Protein AF-0000000078652105 (afdb_homodimer)

Sequence (620 aa):
MIHLVCPNPALDRTILLHDLKEDLVNRPDAVHENAGGKSFNVAYVLNCEKDKEQGNFCIHTMLGGKMGEYIEQLNKENSIPLVVTRVVKNTRTCTITIDTETGKTYLVYEKGFDLDEKLLDTFTANLLKSIKPGDNVVFSGSLMKGMPDDYIAQISRLLPQNVNLVVDTSGTALQAAFLARPKVVKINDEELTDLTGKPTDTVEQVANILKEYAEIPYFIVTMGSKGVVARLQDDLFQLTFPKIQVKNPIASGDFFLGSLCHSLENKGFIDREAVIRACAYATANCLQWIPKVDKEDVKHIIQEIQLRSLMIHLVCPNPALDRTILLHDLKEDLVNRPDAVHENAGGKSFNVAYVLNCEKDKEQGNFCIHTMLGGKMGEYIEQLNKENSIPLVVTRVVKNTRTCTITIDTETGKTYLVYEKGFDLDEKLLDTFTANLLKSIKPGDNVVFSGSLMKGMPDDYIAQISRLLPQNVNLVVDTSGTALQAAFLARPKVVKINDEELTDLTGKPTDTVEQVANILKEYAEIPYFIVTMGSKGVVARLQDDLFQLTFPKIQVKNPIASGDFFLGSLCHSLENKGFIDREAVIRACAYATANCLQWIPKVDKEDVKHIIQEIQLRSL

InterPro domains:
  IPR011611 Carbohydrate kinase PfkB [PF00294] (21-286)
  IPR017583 Tagatose/fructose phosphokinase [PIRSF000535] (2-308)
  IPR017583 Tagatose/fructose phosphokinase [PTHR46566] (1-309)
  IPR029056 Ribokinase-like [G3DSA:3.40.1190.20] (1-310)
  IPR029056 Ribokinase-like [SSF53613] (1-288)

Organism: NCBI:txid862967

Foldseek 3Di:
DEEEEEAAKAWEKEFEFADDDPPDDTDTPDIDIAIDDLSRLLQLLLLVVVPPDQGPYAYQYEAEDPQSVVNVVRCVVVNHHYDYDYDHDHRHHWYWYAHQVVLDIDIDGDAGDDDDPVSVVVSLVSRQVVADAQYEYEYAEDDHPPADLLNLLVSLVSHDPNYAYAYHYADSNCLNNVVSQGQEYEYEQVRVCRNPVFHRPDLVRVQVSVVVSLSHQWYKYAYPQQFIWIDHNPFTKTKHFDDDDFSDQPSLSSQLVSLLVSCCSPVVGDDPLSNLLSNLRSVQCRVDNDRDGDPVSSVVRSVGMDMGTD/DEEEEEAAKAWEKEFEFADDDPPDDTDTPDIDIAIDDLSRLLQLLLLVVVPPDQGPYAYQYEAEDPQSVVNVVRCVVVNHHYDYDYDHDHRHHWYWYAHQVVLDIDIDGDAGDDDDPVSVVVSLVSRQVVADAQYEYEEAEDDHPPADLLNLLVSLVSHDPNYAYAYHYADSNCLNNVVSQGQEYEYEQVRVCRNPVFHRPDLVRVQVVVVVSLSHQWYKYAYPQQFIWIDHNPFTKTKHFDDDDFSDQPSLSSQLVSLLVSCCSPVVGDDPLSNLLSNLRSVQCRVDNDRDGDVVSSVVRSVGMDMGTD

Secondary structure (DSSP, 8-state):
-EEEEESS-EEEEEEEESS--TTSEE--SEEEEEEESHHHHHHHHHHHHHTTSPPSEEEEEEEEHHHHHHHHHHHHHTT--EEEEEESSPPPEEEEEEETTT--EEEEE-------HHHHHHHHHHHHHH--TT-EEEEESPPPTTS-TTHHHHHHHHSPTTPEEEEE--HHHHHHHHHT--SEEEEEHHHHHHHHSS--SSHHHHHHHHHHTTTSSEEEEE-GGG-EEEEETTEEEEEE------S--TTHHHHHHHHHHHHHHHHSS--HHHHHHHHHHHHHHTTSSSS---HHHHHHHHHH-EEEE-/-EEEEESS-EEEEEEEESS--TTSEE--SEEEEEEESHHHHHHHHHHHHHTTSPPSEEEEEEEEHHHHHHHHHHHHHTT--EEEEEESSPPPEEEEEEETTT--EEEEE-------HHHHHHHHHHHHHH--TT-EEEEESPPPTTS-TTHHHHHHHHSPTTPEEEEE--HHHHHHHHHT--SEEEEEHHHHHHHHSS--SSHHHHHHHHHHTTTSSEEEEE-GGG-EEEEETTEEEEEE------S--TTHHHHHHHHHHHHHHHHSS--HHHHHHHHHHHHHHTTSSSS---HHHHHHHHHH-EEEE-

Solvent-accessible surface area (backbone atoms only — not comparable to full-atom values): 31832 Å² total; per-residue (Å²): 82,38,40,27,44,35,68,72,40,28,42,29,35,39,35,36,27,75,66,87,46,73,77,37,85,34,63,54,79,43,77,46,78,44,60,27,48,50,40,47,41,17,48,51,35,34,47,64,68,44,62,88,52,83,62,63,50,37,35,37,32,43,38,8,44,57,50,22,52,41,38,52,50,53,29,56,78,67,72,47,50,71,47,75,40,80,46,77,56,55,40,22,49,28,41,38,37,34,23,73,76,78,62,47,32,40,33,37,46,48,73,63,72,88,54,48,70,68,59,49,50,52,44,51,51,56,52,57,71,70,62,52,67,60,19,34,40,34,44,43,50,75,79,51,74,70,57,60,60,43,45,61,31,54,50,62,71,70,49,60,68,69,47,40,36,33,43,31,49,49,67,64,40,34,56,37,28,54,74,62,50,32,45,31,40,48,41,37,37,68,49,47,22,70,71,70,75,45,77,45,91,43,70,67,45,42,51,54,54,54,65,72,45,63,77,33,40,30,39,34,33,40,46,73,91,75,19,34,42,36,32,45,66,87,46,38,34,36,39,38,64,73,92,72,78,71,58,23,66,66,61,21,70,27,24,22,49,12,37,40,50,45,32,32,71,74,70,69,48,72,52,71,65,34,53,46,48,9,50,15,41,20,54,28,16,15,65,22,86,52,86,47,70,51,70,66,49,26,58,54,41,50,73,57,48,44,78,44,81,101,80,39,40,27,44,34,69,70,39,27,42,29,35,40,34,35,27,75,66,86,46,72,76,36,83,33,62,53,80,44,77,47,77,44,61,27,48,50,38,46,42,18,49,49,35,33,46,65,68,45,62,89,51,82,61,64,50,36,35,39,31,43,37,8,43,58,50,22,53,41,38,51,50,52,29,56,76,67,71,49,50,71,47,76,38,80,46,76,56,56,41,21,50,28,40,35,36,34,22,74,76,79,62,48,33,40,35,37,45,50,72,65,72,86,53,47,70,68,59,50,49,52,44,50,50,55,53,58,72,68,61,52,68,63,19,35,40,35,45,41,52,76,78,51,74,72,58,60,57,44,43,61,30,54,50,60,73,69,51,59,68,68,46,38,35,34,42,31,49,50,67,65,38,35,56,38,28,54,75,61,50,32,45,31,39,47,41,37,38,69,49,47,22,69,71,70,74,45,76,45,88,44,70,66,44,42,53,54,53,54,64,72,46,63,78,32,41,29,40,36,34,39,47,73,92,74,19,35,42,38,31,43,65,89,47,37,33,37,38,39,62,72,90,73,81,73,59,24,66,66,59,20,71,28,23,23,49,13,37,38,50,42,33,34,70,73,69,68,48,72,52,70,66,35,53,46,49,9,51,15,42,19,54,28,15,16,66,24,87,54,85,46,70,50,70,66,49,26,58,54,41,49,74,56,47,43,78,43,80,100

pLDDT: mean 94.8, std 4.83, range [62.69, 98.75]

Structure (mmCIF, N/CA/C/O backbone):
data_AF-0000000078652105-model_v1
#
loop_
_entity.id
_entity.type
_entity.pdbx_description
1 polymer 'Tagatose-6-phosphate kinase'
#
loop_
_atom_site.group_PDB
_atom_site.id
_atom_site.type_symbol
_atom_site.label_atom_id
_atom_site.label_alt_id
_atom_site.label_comp_id
_atom_site.label_asym_id
_atom_site.label_entity_id
_atom_site.label_seq_id
_atom_site.pdbx_PDB_ins_code
_atom_site.Cartn_x
_atom_site.Cartn_y
_atom_site.Cartn_z
_atom_site.occupancy
_atom_site.B_iso_or_equiv
_atom_site.auth_seq_id
_atom_site.auth_comp_id
_atom_site.auth_asym_id
_atom_site.auth_atom_id
_atom_site.pdbx_PDB_model_num
ATOM 1 N N . MET A 1 1 ? -7.898 -33.844 -3.689 1 94.69 1 MET A N 1
ATOM 2 C CA . MET A 1 1 ? -7.875 -32.438 -3.295 1 94.69 1 MET A CA 1
ATOM 3 C C . MET A 1 1 ? -6.582 -31.766 -3.752 1 94.69 1 MET A C 1
ATOM 5 O O . MET A 1 1 ? -5.555 -32.438 -3.908 1 94.69 1 MET A O 1
ATOM 9 N N . ILE A 1 2 ? -6.613 -30.484 -4.051 1 97.62 2 ILE A N 1
ATOM 10 C CA . ILE A 1 2 ? -5.43 -29.75 -4.461 1 97.62 2 ILE A CA 1
ATOM 11 C C . ILE A 1 2 ? -4.91 -28.906 -3.287 1 97.62 2 ILE A C 1
ATOM 13 O O . ILE A 1 2 ? -5.652 -28.125 -2.703 1 97.62 2 ILE A O 1
ATOM 17 N N . HIS A 1 3 ? -3.654 -29.109 -2.953 1 98.38 3 HIS A N 1
ATOM 18 C CA . HIS A 1 3 ? -2.967 -28.281 -1.962 1 98.38 3 HIS A CA 1
ATOM 19 C C . HIS A 1 3 ? -2.004 -27.312 -2.627 1 98.38 3 HIS A C 1
ATOM 21 O O . HIS A 1 3 ? -0.998 -27.719 -3.209 1 98.38 3 HIS A O 1
ATOM 27 N N . LEU A 1 4 ? -2.348 -26.078 -2.531 1 98.44 4 LEU A N 1
ATOM 28 C CA . LEU A 1 4 ? -1.494 -25.016 -3.059 1 98.44 4 LEU A CA 1
ATOM 29 C C . LEU A 1 4 ? -0.563 -24.484 -1.978 1 98.44 4 LEU A C 1
ATOM 31 O O . LEU A 1 4 ? -1.021 -24.047 -0.92 1 98.44 4 LEU A O 1
ATOM 35 N N . VAL A 1 5 ? 0.746 -24.453 -2.258 1 98.06 5 VAL A N 1
ATOM 36 C CA . VAL A 1 5 ? 1.707 -24.062 -1.23 1 98.06 5 VAL A CA 1
ATOM 37 C C . VAL A 1 5 ? 2.213 -22.656 -1.502 1 98.06 5 VAL A C 1
ATOM 39 O O . VAL A 1 5 ? 2.896 -22.406 -2.5 1 98.06 5 VAL A O 1
ATOM 42 N N . CYS A 1 6 ? 1.912 -21.719 -0.621 1 95.31 6 CYS A N 1
ATOM 43 C CA . CYS A 1 6 ? 2.328 -20.312 -0.731 1 95.31 6 CYS A CA 1
ATOM 44 C C . CYS A 1 6 ? 2.785 -19.781 0.618 1 95.31 6 CYS A C 1
ATOM 46 O O . CYS A 1 6 ? 2.041 -19.047 1.285 1 95.31 6 CYS A O 1
ATOM 48 N N . PRO A 1 7 ? 4.031 -19.984 0.905 1 92.81 7 PRO A N 1
ATOM 49 C CA . PRO A 1 7 ? 4.492 -19.641 2.254 1 92.81 7 PRO A CA 1
ATOM 50 C C . PRO A 1 7 ? 4.773 -18.156 2.42 1 92.81 7 PRO A C 1
ATOM 52 O O . PRO A 1 7 ? 4.938 -17.672 3.545 1 92.81 7 PRO A O 1
ATOM 55 N N . ASN A 1 8 ? 4.934 -17.422 1.307 1 93.06 8 ASN A N 1
ATOM 56 C CA . ASN A 1 8 ? 5.27 -16 1.411 1 93.06 8 ASN A CA 1
ATOM 57 C C . ASN A 1 8 ? 4.281 -15.133 0.641 1 93.06 8 ASN A C 1
ATOM 59 O O . ASN A 1 8 ? 4.652 -14.469 -0.331 1 93.06 8 ASN A O 1
ATOM 63 N N . PRO A 1 9 ? 3.055 -15.023 1.156 1 95.88 9 PRO A N 1
ATOM 64 C CA . PRO A 1 9 ? 2.008 -14.25 0.489 1 95.88 9 PRO A CA 1
ATOM 65 C C . PRO A 1 9 ? 2.215 -12.742 0.626 1 95.88 9 PRO A C 1
ATOM 67 O O . PRO A 1 9 ? 3.145 -12.297 1.307 1 95.88 9 PRO A O 1
ATOM 70 N N . ALA A 1 10 ? 1.445 -12.031 -0.084 1 96.88 10 ALA A N 1
ATOM 71 C CA . ALA A 1 10 ? 1.435 -10.57 -0.013 1 96.88 10 ALA A CA 1
ATOM 72 C C . ALA A 1 10 ? 0.039 -10.016 -0.288 1 96.88 10 ALA A C 1
ATOM 74 O O . ALA A 1 10 ? -0.824 -10.727 -0.811 1 96.88 10 ALA A O 1
ATOM 75 N N . LEU A 1 11 ? -0.212 -8.836 0.196 1 97.56 11 LEU A N 1
ATOM 76 C CA . LEU A 1 11 ? -1.297 -8.055 -0.389 1 97.56 11 LEU A CA 1
ATOM 77 C C . LEU A 1 11 ? -0.855 -7.402 -1.694 1 97.56 11 LEU A C 1
ATOM 79 O O . LEU A 1 11 ? 0.042 -6.555 -1.696 1 97.56 11 LEU A O 1
ATOM 83 N N . ASP A 1 12 ? -1.409 -7.832 -2.762 1 96.31 12 ASP A N 1
ATOM 84 C CA . ASP A 1 12 ? -1.133 -7.184 -4.039 1 96.31 12 ASP A CA 1
ATOM 85 C C . ASP A 1 12 ? -2.039 -5.973 -4.25 1 96.31 12 ASP A C 1
ATOM 87 O O . ASP A 1 12 ? -3.266 -6.102 -4.242 1 96.31 12 ASP A O 1
ATOM 91 N N . ARG A 1 13 ? -1.464 -4.875 -4.43 1 96.94 13 ARG A N 1
ATOM 92 C CA . ARG A 1 13 ? -2.184 -3.648 -4.75 1 96.94 13 ARG A CA 1
ATOM 93 C C . ARG A 1 13 ? -1.842 -3.168 -6.156 1 96.94 13 ARG A C 1
ATOM 95 O O . ARG A 1 13 ? -0.717 -2.734 -6.414 1 96.94 13 ARG A O 1
ATOM 102 N N . THR A 1 14 ? -2.779 -3.281 -7.059 1 96.19 14 THR A N 1
ATOM 103 C CA . THR A 1 14 ? -2.6 -2.785 -8.422 1 96.19 14 THR A CA 1
ATOM 104 C C . THR A 1 14 ? -3.172 -1.379 -8.562 1 96.19 14 THR A C 1
ATOM 106 O O . THR A 1 14 ? -4.367 -1.166 -8.352 1 96.19 14 THR A O 1
ATOM 109 N N . ILE A 1 15 ? -2.344 -0.49 -8.883 1 97.06 15 ILE A N 1
ATOM 110 C CA . ILE A 1 15 ? -2.705 0.917 -9.023 1 97.06 15 ILE A CA 1
ATOM 111 C C . ILE A 1 15 ? -2.674 1.314 -10.5 1 97.06 15 ILE A C 1
ATOM 113 O O . ILE A 1 15 ? -1.623 1.261 -11.141 1 97.06 15 ILE A O 1
ATOM 117 N N . LEU A 1 16 ? -3.822 1.675 -11.031 1 96.56 16 LEU A N 1
ATOM 118 C CA . LEU A 1 16 ? -3.918 2.152 -12.406 1 96.56 16 LEU A CA 1
ATOM 119 C C . LEU A 1 16 ? -3.93 3.676 -12.453 1 96.56 16 LEU A C 1
ATOM 121 O O . LEU A 1 16 ? -4.746 4.316 -11.789 1 96.56 16 LEU A O 1
ATOM 125 N N . LEU A 1 17 ? -2.994 4.238 -13.109 1 95.19 17 LEU A N 1
ATOM 126 C CA . LEU A 1 17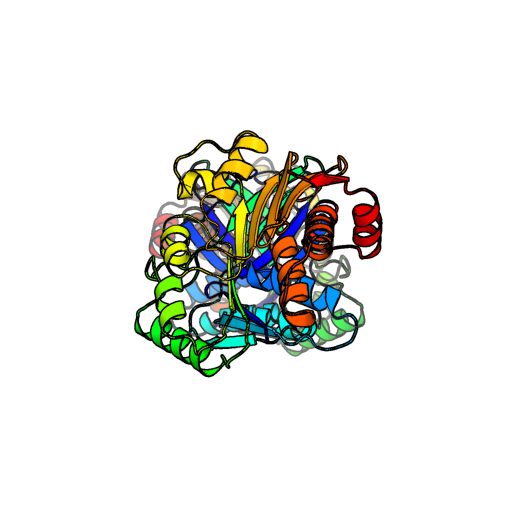 ? -2.965 5.691 -13.234 1 95.19 17 LEU A CA 1
ATOM 127 C C . LEU A 1 17 ? -2.572 6.109 -14.648 1 95.19 17 LEU A C 1
ATOM 129 O O . LEU A 1 17 ? -2.092 5.285 -15.43 1 95.19 17 LEU A O 1
ATOM 133 N N . HIS A 1 18 ? -2.957 7.422 -14.898 1 91.06 18 HIS A N 1
ATOM 134 C CA . HIS A 1 18 ? -2.604 8 -16.188 1 91.06 18 HIS A CA 1
ATOM 135 C C . HIS A 1 18 ? -1.383 8.914 -16.062 1 91.06 18 HIS A C 1
ATOM 137 O O . HIS A 1 18 ? -1.436 9.945 -15.398 1 91.06 18 HIS A O 1
ATOM 143 N N . ASP A 1 19 ? -0.177 8.578 -16.547 1 87.81 19 ASP A N 1
ATOM 144 C CA . ASP A 1 19 ? 1.024 9.406 -16.625 1 87.81 19 ASP A CA 1
ATOM 145 C C . ASP A 1 19 ? 1.631 9.617 -15.234 1 87.81 19 ASP A C 1
ATOM 147 O O . ASP A 1 19 ? 1.583 10.719 -14.695 1 87.81 19 ASP A O 1
ATOM 151 N N . LEU A 1 20 ? 2.277 8.734 -14.695 1 91.81 20 LEU A N 1
ATOM 152 C CA . LEU A 1 20 ? 2.945 8.844 -13.406 1 91.81 20 LEU A CA 1
ATOM 153 C C . LEU A 1 20 ? 3.957 9.984 -13.414 1 91.81 20 LEU A C 1
ATOM 155 O O . LEU A 1 20 ? 4.895 9.984 -14.211 1 91.81 20 LEU A O 1
ATOM 159 N N . LYS A 1 21 ? 3.734 10.969 -12.578 1 93.25 21 LYS A N 1
ATOM 160 C CA . LYS A 1 21 ? 4.59 12.148 -12.508 1 93.25 21 LYS A CA 1
ATOM 161 C C . LYS A 1 21 ? 5.484 12.109 -11.273 1 93.25 21 LYS A C 1
ATOM 163 O O . LYS A 1 21 ? 5.047 11.68 -10.195 1 93.25 21 LYS A O 1
ATOM 168 N N . GLU A 1 22 ? 6.734 12.586 -11.469 1 91.38 22 GLU A N 1
ATOM 169 C CA . GLU A 1 22 ? 7.668 12.703 -10.352 1 91.38 22 GLU A CA 1
ATOM 170 C C . GLU A 1 22 ? 7.422 13.984 -9.562 1 91.38 22 GLU A C 1
ATOM 172 O O . GLU A 1 22 ? 7.051 15.008 -10.133 1 91.38 22 GLU A O 1
ATOM 177 N N . ASP A 1 23 ? 7.57 13.961 -8.25 1 90.81 23 ASP A N 1
ATOM 178 C CA . ASP A 1 23 ? 7.594 15.086 -7.312 1 90.81 23 ASP A CA 1
ATOM 179 C C . ASP A 1 23 ? 6.242 15.789 -7.27 1 90.81 23 ASP A C 1
ATOM 181 O O . ASP A 1 23 ? 6.152 16.953 -6.852 1 90.81 23 ASP A O 1
ATOM 185 N N . LEU A 1 24 ? 5.215 15.102 -7.883 1 92.19 24 LEU A N 1
ATOM 186 C CA . LEU A 1 24 ? 3.844 15.602 -7.844 1 92.19 24 LEU A CA 1
ATOM 187 C C . LEU A 1 24 ? 2.893 14.523 -7.328 1 92.19 24 LEU A C 1
ATOM 189 O O . LEU A 1 24 ? 3.195 13.336 -7.402 1 92.19 24 LEU A O 1
ATOM 193 N N . VAL A 1 25 ? 1.796 14.953 -6.867 1 93 25 VAL A N 1
ATOM 194 C CA . VAL A 1 25 ? 0.782 14.008 -6.398 1 93 25 VAL A CA 1
ATOM 195 C C . VAL A 1 25 ? 0.068 13.383 -7.594 1 93 25 VAL A C 1
ATOM 197 O O . VAL A 1 25 ? -0.417 14.094 -8.477 1 93 25 VAL A O 1
ATOM 200 N N . ASN A 1 26 ? 0.114 12.094 -7.66 1 96.19 26 ASN A N 1
ATOM 201 C CA . ASN A 1 26 ? -0.646 11.32 -8.633 1 96.19 26 ASN A CA 1
ATOM 202 C C . ASN A 1 26 ? -1.892 10.703 -8.008 1 96.19 26 ASN A C 1
ATOM 204 O O . ASN A 1 26 ? -1.823 10.117 -6.926 1 96.19 26 ASN A O 1
ATOM 208 N N . ARG A 1 27 ? -2.943 10.844 -8.648 1 95.75 27 ARG A N 1
ATOM 209 C CA . ARG A 1 27 ? -4.184 10.227 -8.188 1 95.75 27 ARG A CA 1
ATOM 210 C C . ARG A 1 27 ? -4.602 9.086 -9.109 1 95.75 27 ARG A C 1
ATOM 212 O O . ARG A 1 27 ? -4.848 9.305 -10.297 1 95.75 27 ARG A O 1
ATOM 219 N N . PRO A 1 28 ? -4.703 7.91 -8.547 1 96.94 28 PRO A N 1
ATOM 220 C CA . PRO A 1 28 ? -5.02 6.762 -9.398 1 96.94 28 PRO A CA 1
ATOM 221 C C . PRO A 1 28 ? -6.445 6.805 -9.945 1 96.94 28 PRO A C 1
ATOM 223 O O . PRO A 1 28 ? -7.344 7.344 -9.297 1 96.94 28 PRO A O 1
ATOM 226 N N . ASP A 1 29 ? -6.617 6.211 -11.086 1 95.44 29 ASP A N 1
ATOM 227 C CA . ASP A 1 29 ? -7.941 6.012 -11.664 1 95.44 29 ASP A CA 1
ATOM 228 C C . ASP A 1 29 ? -8.68 4.863 -10.984 1 95.44 29 ASP A C 1
ATOM 230 O O . ASP A 1 29 ? -9.898 4.91 -10.82 1 95.44 29 ASP A O 1
ATOM 234 N N . ALA A 1 30 ? -7.875 3.891 -10.625 1 95.44 30 ALA A N 1
ATOM 235 C CA . ALA A 1 30 ? -8.43 2.719 -9.953 1 95.44 30 ALA A CA 1
ATOM 236 C C . ALA A 1 30 ? -7.367 2.014 -9.117 1 95.44 30 ALA A C 1
ATOM 238 O O . ALA A 1 30 ? -6.176 2.074 -9.43 1 95.44 30 ALA A O 1
ATOM 239 N N . VAL A 1 31 ? -7.871 1.419 -8.055 1 96.56 31 VAL A N 1
ATOM 240 C CA . VAL A 1 31 ? -7.023 0.591 -7.199 1 96.56 31 VAL A CA 1
ATOM 241 C C . VAL A 1 31 ? -7.691 -0.761 -6.965 1 96.56 31 VAL A C 1
ATOM 243 O O . VAL A 1 31 ? -8.875 -0.825 -6.629 1 96.56 31 VAL A O 1
ATOM 246 N N . HIS A 1 32 ? -6.902 -1.814 -7.23 1 95.19 32 HIS A N 1
ATOM 247 C CA . HIS A 1 32 ? -7.379 -3.168 -6.973 1 95.19 32 HIS A CA 1
ATOM 248 C C . HIS A 1 32 ? -6.5 -3.875 -5.945 1 95.19 32 HIS A C 1
ATOM 250 O O . HIS A 1 32 ? -5.27 -3.842 -6.043 1 95.19 32 HIS A O 1
ATOM 256 N N . GLU A 1 33 ? -7.18 -4.441 -4.961 1 95.62 33 GLU A N 1
ATOM 257 C CA . GLU A 1 33 ? -6.461 -5.188 -3.934 1 95.62 33 GLU A CA 1
ATOM 258 C C . GLU A 1 33 ? -6.871 -6.656 -3.928 1 95.62 33 GLU A C 1
ATOM 260 O O . GLU A 1 33 ? -8.062 -6.973 -3.994 1 95.62 33 GLU A O 1
ATOM 265 N N . ASN A 1 34 ? -5.93 -7.547 -3.92 1 94.38 34 ASN A N 1
ATOM 266 C CA . ASN A 1 34 ? -6.176 -8.977 -3.818 1 94.38 34 ASN A CA 1
ATOM 267 C C . ASN A 1 34 ? -5.062 -9.688 -3.053 1 94.38 34 ASN A C 1
ATOM 269 O O . ASN A 1 34 ? -3.973 -9.141 -2.887 1 94.38 34 ASN A O 1
ATOM 273 N N . ALA A 1 35 ? -5.438 -10.82 -2.535 1 94.88 35 ALA A N 1
ATOM 274 C CA . ALA A 1 35 ? -4.379 -11.688 -2.018 1 94.88 35 ALA A CA 1
ATOM 275 C C . ALA A 1 35 ? -3.393 -12.062 -3.119 1 94.88 35 ALA A C 1
ATOM 277 O O . ALA A 1 35 ? -3.797 -12.414 -4.227 1 94.88 35 ALA A O 1
ATOM 278 N N . GLY A 1 36 ? -2.129 -11.852 -2.787 1 92.5 36 GLY A N 1
ATOM 279 C CA . GLY A 1 36 ? -1.102 -12.062 -3.795 1 92.5 36 GLY A CA 1
ATOM 280 C C . GLY A 1 36 ? -0.226 -13.273 -3.506 1 92.5 36 GLY A C 1
ATOM 281 O O . GLY A 1 36 ? -0.095 -13.688 -2.354 1 92.5 36 GLY A O 1
ATOM 282 N N . GLY A 1 37 ? 0.443 -13.672 -4.559 1 92.62 37 GLY A N 1
ATOM 283 C CA . GLY A 1 37 ? 1.195 -14.914 -4.621 1 92.62 37 GLY A CA 1
ATOM 284 C C . GLY A 1 37 ? 0.721 -15.844 -5.723 1 92.62 37 GLY A C 1
ATOM 285 O O . GLY A 1 37 ? -0.465 -15.867 -6.059 1 92.62 37 GLY A O 1
ATOM 286 N N . LYS A 1 38 ? 1.626 -16.594 -6.121 1 94.38 38 LYS A N 1
ATOM 287 C CA . LYS A 1 38 ? 1.334 -17.422 -7.289 1 94.38 38 LYS A CA 1
ATOM 288 C C . LYS A 1 38 ? 0.18 -18.375 -7.012 1 94.38 38 LYS A C 1
ATOM 290 O O . LYS A 1 38 ? -0.701 -18.562 -7.855 1 94.38 38 LYS A O 1
ATOM 295 N N . SER A 1 39 ? 0.147 -18.922 -5.848 1 96.25 39 SER A N 1
ATOM 296 C CA . SER A 1 39 ? -0.893 -19.891 -5.508 1 96.25 39 SER A CA 1
ATOM 297 C C . SER A 1 39 ? -2.264 -19.219 -5.441 1 96.25 39 SER A C 1
ATOM 299 O O . SER A 1 39 ? -3.285 -19.859 -5.695 1 96.25 39 SER A O 1
ATOM 301 N N . PHE A 1 40 ? -2.299 -18 -5.105 1 96.06 40 PHE A N 1
ATOM 302 C CA . PHE A 1 40 ? -3.572 -17.297 -5.066 1 96.06 40 PHE A CA 1
ATOM 303 C C . PHE A 1 40 ? -4.109 -17.062 -6.473 1 96.06 40 PHE A C 1
ATOM 305 O O . PHE A 1 40 ? -5.32 -17.125 -6.699 1 96.06 40 PHE A O 1
ATOM 312 N N . ASN A 1 41 ? -3.236 -16.812 -7.355 1 96 41 ASN A N 1
ATOM 313 C CA . ASN A 1 41 ? -3.641 -16.734 -8.75 1 96 41 ASN A CA 1
ATOM 314 C C . ASN A 1 41 ? -4.137 -18.078 -9.273 1 96 41 ASN A C 1
ATOM 316 O O . ASN A 1 41 ? -5.121 -18.141 -10.016 1 96 41 ASN A O 1
ATOM 320 N N . VAL A 1 42 ? -3.434 -19.109 -8.875 1 97.06 42 VAL A N 1
ATOM 321 C CA . VAL A 1 42 ? -3.865 -20.453 -9.234 1 97.06 42 VAL A CA 1
ATOM 322 C C . VAL A 1 42 ? -5.266 -20.719 -8.688 1 97.06 42 VAL A C 1
ATOM 324 O O . VAL A 1 42 ? -6.141 -21.203 -9.398 1 97.06 42 VAL A O 1
ATOM 327 N N . ALA A 1 43 ? -5.492 -20.359 -7.469 1 96.06 43 ALA A N 1
ATOM 328 C CA . ALA A 1 43 ? -6.777 -20.562 -6.805 1 96.06 43 ALA A CA 1
ATOM 329 C C . ALA A 1 43 ? -7.883 -19.781 -7.516 1 96.06 43 ALA A C 1
ATOM 331 O O . ALA A 1 43 ? -9.016 -20.266 -7.621 1 96.06 43 ALA A O 1
ATOM 332 N N . TYR A 1 44 ? -7.562 -18.641 -7.98 1 94.75 44 TYR A N 1
ATOM 333 C CA . TYR A 1 44 ? -8.531 -17.844 -8.734 1 94.75 44 TYR A CA 1
ATOM 334 C C . TYR A 1 44 ? -9.07 -18.625 -9.922 1 94.75 44 TYR A C 1
ATOM 336 O O . TYR A 1 44 ? -10.281 -18.688 -10.133 1 94.75 44 TYR A O 1
ATOM 344 N N . VAL A 1 45 ? -8.188 -19.219 -10.664 1 95.75 45 VAL A N 1
ATOM 345 C CA . VAL A 1 45 ? -8.586 -19.953 -11.859 1 95.75 45 VAL A CA 1
ATOM 346 C C . VAL A 1 45 ? -9.375 -21.203 -11.461 1 95.75 45 VAL A C 1
ATOM 348 O O . VAL A 1 45 ? -10.367 -21.547 -12.102 1 95.75 45 VAL A O 1
ATOM 351 N N . LEU A 1 46 ? -8.898 -21.859 -10.406 1 95.81 46 LEU A N 1
ATOM 352 C CA . LEU A 1 46 ? -9.633 -23.031 -9.93 1 95.81 46 LEU A CA 1
ATOM 353 C C . LEU A 1 46 ? -11.07 -22.672 -9.586 1 95.81 46 LEU A C 1
ATOM 355 O O . LEU A 1 46 ? -11.992 -23.422 -9.883 1 95.81 46 LEU A O 1
ATOM 359 N N . ASN A 1 47 ? -11.258 -21.547 -9.055 1 93.06 47 ASN A N 1
ATOM 360 C CA . ASN A 1 47 ? -12.602 -21.078 -8.734 1 93.06 47 ASN A CA 1
ATOM 361 C C . ASN A 1 47 ? -13.391 -20.734 -10 1 93.06 47 ASN A C 1
ATOM 363 O O . ASN A 1 47 ? -14.602 -20.938 -10.055 1 93.06 47 ASN A O 1
ATOM 367 N N . CYS A 1 48 ? -12.688 -20.156 -10.938 1 91.69 48 CYS A N 1
ATOM 368 C CA . CYS A 1 48 ? -13.344 -19.844 -12.203 1 91.69 48 CYS A CA 1
ATOM 369 C C . CYS A 1 48 ? -13.852 -21.109 -12.883 1 91.69 48 CYS A C 1
ATOM 371 O O . CYS A 1 48 ? -14.906 -21.094 -13.516 1 91.69 48 CYS A O 1
ATOM 373 N N . GLU A 1 49 ? -13.117 -22.125 -12.734 1 90.88 49 GLU A N 1
ATOM 374 C CA . GLU A 1 49 ? -13.422 -23.391 -13.414 1 90.88 49 GLU A CA 1
ATOM 375 C C . GLU A 1 49 ? -14.562 -24.125 -12.727 1 90.88 49 GLU A C 1
ATOM 377 O O . GLU A 1 49 ? -15.328 -24.844 -13.375 1 90.88 49 GLU A O 1
ATOM 382 N N . LYS A 1 50 ? -14.586 -24.172 -11.492 1 81.5 50 LYS A N 1
ATOM 383 C CA . LYS A 1 50 ? -15.562 -24.969 -10.75 1 81.5 50 LYS A CA 1
ATOM 384 C C . LYS A 1 50 ? -16.953 -24.328 -10.805 1 81.5 50 LYS A C 1
ATOM 386 O O . LYS A 1 50 ? -17.953 -24.984 -10.531 1 81.5 50 LYS A O 1
ATOM 391 N N . ASP A 1 51 ? -17.25 -23.266 -11.508 1 65.56 51 ASP A N 1
ATOM 392 C CA . ASP A 1 51 ? -18.5 -22.531 -11.57 1 65.56 51 ASP A CA 1
ATOM 393 C C . ASP A 1 51 ? -19.094 -22.328 -10.18 1 65.56 51 ASP A C 1
ATOM 395 O O . ASP A 1 51 ? -18.469 -21.719 -9.312 1 65.56 51 ASP A O 1
ATOM 399 N N . LYS A 1 52 ? -20.094 -23.109 -9.797 1 62.72 52 LYS A N 1
ATOM 400 C CA . LYS A 1 52 ? -20.859 -22.766 -8.602 1 62.72 52 LYS A CA 1
ATOM 401 C C . LYS A 1 52 ? -20.453 -23.625 -7.414 1 62.72 52 LYS A C 1
ATOM 403 O O . LYS A 1 52 ? -20.828 -23.344 -6.273 1 62.72 52 LYS A O 1
ATOM 408 N N . GLU A 1 53 ? -19.688 -24.641 -7.605 1 65.06 53 GLU A N 1
ATOM 409 C CA . GLU A 1 53 ? -19.375 -25.516 -6.473 1 65.06 53 GLU A CA 1
ATOM 410 C C . GLU A 1 53 ? -18.016 -25.172 -5.867 1 65.06 53 GLU A C 1
ATOM 412 O O . GLU A 1 53 ? -17.172 -24.578 -6.535 1 65.06 53 GLU A O 1
ATOM 417 N N . GLN A 1 54 ? -17.938 -25.312 -4.574 1 66.38 54 GLN A N 1
ATOM 418 C CA . GLN A 1 54 ? -16.641 -25.109 -3.922 1 66.38 54 GLN A CA 1
ATOM 419 C C . GLN A 1 54 ? -15.594 -26.094 -4.445 1 66.38 54 GLN A C 1
ATOM 421 O O . GLN A 1 54 ? -15.875 -27.281 -4.598 1 66.38 54 GLN A O 1
ATOM 426 N N . GLY A 1 55 ? -14.523 -25.453 -4.77 1 70.5 55 GLY A N 1
ATOM 427 C CA . GLY A 1 55 ? -13.438 -26.281 -5.266 1 70.5 55 GLY A CA 1
ATOM 428 C C . GLY A 1 55 ? -12.836 -27.172 -4.195 1 70.5 55 GLY A C 1
ATOM 429 O O . GLY A 1 55 ? -12.977 -26.891 -3.002 1 70.5 55 GLY A O 1
ATOM 430 N N . ASN A 1 56 ? -12.336 -28.219 -4.559 1 91.25 56 ASN A N 1
ATOM 431 C CA . ASN A 1 56 ? -11.633 -29.141 -3.686 1 91.25 56 ASN A CA 1
ATOM 432 C C . ASN A 1 56 ? -10.148 -28.812 -3.582 1 91.25 56 ASN A C 1
ATOM 434 O O . ASN A 1 56 ? -9.297 -29.609 -3.965 1 91.25 56 ASN A O 1
ATOM 438 N N . PHE A 1 57 ? -9.914 -27.531 -3.07 1 96.5 57 PHE A N 1
ATOM 439 C CA . PHE A 1 57 ? -8.539 -27.078 -2.918 1 96.5 57 PHE A CA 1
ATOM 440 C C . PHE A 1 57 ? -8.398 -26.188 -1.683 1 96.5 57 PHE A C 1
ATOM 442 O O . PHE A 1 57 ? -9.398 -25.766 -1.098 1 96.5 57 PHE A O 1
ATOM 449 N N . CYS A 1 58 ? -7.18 -25.969 -1.24 1 97.38 58 CYS A N 1
ATOM 450 C CA . CYS A 1 58 ? -6.844 -25 -0.21 1 97.38 58 CYS A CA 1
ATOM 451 C C . CYS A 1 58 ? -5.438 -24.453 -0.422 1 97.38 58 CYS A C 1
ATOM 453 O O . CYS A 1 58 ? -4.633 -25.047 -1.141 1 97.38 58 CYS A O 1
ATOM 455 N N . ILE A 1 59 ? -5.203 -23.328 0.138 1 98.06 59 ILE A N 1
ATOM 456 C CA . ILE A 1 59 ? -3.879 -22.719 0.105 1 98.06 59 ILE A CA 1
ATOM 457 C C . ILE A 1 59 ? -3.225 -22.828 1.48 1 98.06 59 ILE A C 1
ATOM 459 O O . ILE A 1 59 ? -3.83 -22.469 2.494 1 98.06 59 ILE A O 1
ATOM 463 N N . HIS A 1 60 ? -2.062 -23.391 1.529 1 98.38 60 HIS A N 1
ATOM 464 C CA . HIS A 1 60 ? -1.23 -23.359 2.727 1 98.38 60 HIS A CA 1
ATOM 465 C C . HIS A 1 60 ? -0.331 -22.125 2.746 1 98.38 60 HIS A C 1
ATOM 467 O O . HIS A 1 60 ? 0.478 -21.922 1.837 1 98.38 60 HIS A O 1
ATOM 473 N N . THR A 1 61 ? -0.454 -21.312 3.82 1 97.94 61 THR A N 1
ATOM 474 C CA . THR A 1 61 ? 0.244 -20.031 3.795 1 97.94 61 THR A CA 1
ATOM 475 C C . THR A 1 61 ? 0.578 -19.562 5.211 1 97.94 61 THR A C 1
ATOM 477 O O . THR A 1 61 ? 0.206 -20.219 6.188 1 97.94 61 THR A O 1
ATOM 480 N N . MET A 1 62 ? 1.418 -18.562 5.32 1 98 62 MET A N 1
ATOM 481 C CA . MET A 1 62 ? 1.742 -17.891 6.582 1 98 62 MET A CA 1
ATOM 482 C C . MET A 1 62 ? 1.308 -16.438 6.555 1 98 62 MET A C 1
ATOM 484 O O . MET A 1 62 ? 1.68 -15.688 5.645 1 98 62 MET A O 1
ATOM 488 N N . LEU A 1 63 ? 0.497 -16.062 7.477 1 97.94 63 LEU A N 1
ATOM 489 C CA . LEU A 1 63 ? -0.051 -14.703 7.523 1 97.94 63 LEU A CA 1
ATOM 490 C C . LEU A 1 63 ? 0.14 -14.094 8.906 1 97.94 63 LEU A C 1
ATOM 492 O O . LEU A 1 63 ? 0.096 -14.797 9.914 1 97.94 63 LEU A O 1
ATOM 496 N N . GLY A 1 64 ? 0.329 -12.781 8.93 1 97.38 64 GLY A N 1
ATOM 497 C CA . GLY A 1 64 ? 0.468 -12.094 10.203 1 97.38 64 GLY A CA 1
ATOM 498 C C . GLY A 1 64 ? 0.039 -10.633 10.148 1 97.38 64 GLY A C 1
ATOM 499 O O . GLY A 1 64 ? 0.023 -10.031 9.07 1 97.38 64 GLY A O 1
ATOM 500 N N . GLY A 1 65 ? -0.322 -10.117 11.344 1 96.12 65 GLY A N 1
ATOM 501 C CA . GLY A 1 65 ? -0.674 -8.711 11.484 1 96.12 65 GLY A CA 1
ATOM 502 C C . GLY A 1 65 ? -1.993 -8.359 10.828 1 96.12 65 GLY A C 1
ATOM 503 O O . GLY A 1 65 ? -2.762 -9.25 10.445 1 96.12 65 GLY A O 1
ATOM 504 N N . LYS A 1 66 ? -2.311 -7.129 10.758 1 96.56 66 LYS A N 1
ATOM 505 C CA . LYS A 1 66 ? -3.568 -6.645 10.195 1 96.56 66 LYS A CA 1
ATOM 506 C C . LYS A 1 66 ? -3.652 -6.922 8.703 1 96.56 66 LYS A C 1
ATOM 508 O O . LYS A 1 66 ? -4.734 -7.18 8.172 1 96.56 66 LYS A O 1
ATOM 513 N N . MET A 1 67 ? -2.504 -6.875 8.102 1 96.75 67 MET A N 1
ATOM 514 C CA . MET A 1 67 ? -2.514 -7.184 6.676 1 96.75 67 MET A CA 1
ATOM 515 C C . MET A 1 67 ? -2.854 -8.648 6.434 1 96.75 67 MET A C 1
ATOM 517 O O . MET A 1 67 ? -3.557 -8.977 5.477 1 96.75 67 MET A O 1
ATOM 521 N N . GLY A 1 68 ? -2.289 -9.469 7.309 1 97.69 68 GLY A N 1
ATOM 522 C CA . GLY A 1 68 ? -2.676 -10.875 7.234 1 97.69 68 GLY A CA 1
ATOM 523 C C . GLY A 1 68 ? -4.168 -11.094 7.406 1 97.69 68 GLY A C 1
ATOM 524 O O . GLY A 1 68 ? -4.773 -11.875 6.672 1 97.69 68 GLY A O 1
ATOM 525 N N . GLU A 1 69 ? -4.742 -10.398 8.312 1 97.81 69 GLU A N 1
ATOM 526 C CA . GLU A 1 69 ? -6.184 -10.477 8.531 1 97.81 69 GLU A CA 1
ATOM 527 C C . GLU A 1 69 ? -6.953 -9.992 7.305 1 97.81 69 GLU A C 1
ATOM 529 O O . GLU A 1 69 ? -7.996 -10.555 6.961 1 97.81 69 GLU A O 1
ATOM 534 N N . TYR A 1 70 ? -6.438 -8.961 6.754 1 97.75 70 TYR A N 1
ATOM 535 C CA . TYR A 1 70 ? -7.082 -8.43 5.562 1 97.75 70 TYR A CA 1
ATOM 536 C C . TYR A 1 70 ? -7.047 -9.438 4.422 1 97.75 70 TYR A C 1
ATOM 538 O O . TYR A 1 70 ? -8.047 -9.641 3.734 1 97.75 70 TYR A O 1
ATOM 546 N N . ILE A 1 71 ? -5.953 -10.078 4.25 1 97.81 71 ILE A N 1
ATOM 547 C CA . ILE A 1 71 ? -5.805 -11.102 3.219 1 97.81 71 ILE A CA 1
ATOM 548 C C . ILE A 1 71 ? -6.773 -12.25 3.482 1 97.81 71 ILE A C 1
ATOM 550 O O . ILE A 1 71 ? -7.41 -12.758 2.557 1 97.81 71 ILE A O 1
ATOM 554 N N . GLU A 1 72 ? -6.902 -12.648 4.707 1 97.88 72 GLU A N 1
ATOM 555 C CA . GLU A 1 72 ? -7.867 -13.688 5.062 1 97.88 72 GLU A CA 1
ATOM 556 C C . GLU A 1 72 ? -9.289 -13.273 4.688 1 97.88 72 GLU A C 1
ATOM 558 O O . GLU A 1 72 ? -10.062 -14.078 4.172 1 97.88 72 GLU A O 1
ATOM 563 N N . GLN A 1 73 ? -9.602 -12.031 4.953 1 97.38 73 GLN A N 1
ATOM 564 C CA . GLN A 1 73 ? -10.922 -11.516 4.621 1 97.38 73 GLN A CA 1
ATOM 565 C C . GLN A 1 73 ? -11.164 -11.555 3.115 1 97.38 73 GLN A C 1
ATOM 567 O O . GLN A 1 73 ? -12.227 -11.992 2.662 1 97.38 73 GLN A O 1
ATOM 572 N N . LEU A 1 74 ? -10.211 -11.094 2.398 1 96.5 74 LEU A N 1
ATOM 573 C CA . LEU A 1 74 ? -10.328 -11.078 0.944 1 96.5 74 LEU A CA 1
ATOM 574 C C . LEU A 1 74 ? -10.555 -12.492 0.409 1 96.5 74 LEU A C 1
ATOM 576 O O . LEU A 1 74 ? -11.359 -12.688 -0.505 1 96.5 74 LEU A O 1
ATOM 580 N N . ASN A 1 75 ? -9.852 -13.445 0.95 1 96.31 75 ASN A N 1
ATOM 581 C CA . ASN A 1 75 ? -9.992 -14.82 0.489 1 96.31 75 ASN A CA 1
ATOM 582 C C . ASN A 1 75 ? -11.344 -15.406 0.869 1 96.31 75 ASN A C 1
ATOM 584 O O . ASN A 1 75 ? -11.938 -16.172 0.099 1 96.31 75 ASN A O 1
ATOM 588 N N . LYS A 1 76 ? -11.781 -15.07 2.057 1 95.69 76 LYS A N 1
ATOM 589 C CA . LYS A 1 76 ? -13.117 -15.508 2.461 1 95.69 76 LYS A CA 1
ATOM 590 C C . LYS A 1 76 ? -14.18 -14.984 1.506 1 95.69 76 LYS A C 1
ATOM 592 O O . LYS A 1 76 ? -15.078 -15.719 1.1 1 95.69 76 LYS A O 1
ATOM 597 N N . GLU A 1 77 ? -14.062 -13.781 1.114 1 93.69 77 GLU A N 1
ATOM 598 C CA . GLU A 1 77 ? -15.008 -13.141 0.198 1 93.69 77 GLU A CA 1
ATOM 599 C C . GLU A 1 77 ? -14.977 -13.805 -1.175 1 93.69 77 GLU A C 1
ATOM 601 O O . GLU A 1 77 ? -15.969 -13.789 -1.9 1 93.69 77 GLU A O 1
ATOM 606 N N . ASN A 1 78 ? -13.852 -14.414 -1.532 1 91.25 78 ASN A N 1
ATOM 607 C CA . ASN A 1 78 ? -13.695 -15.062 -2.834 1 91.25 78 ASN A CA 1
ATOM 608 C C . ASN A 1 78 ? -13.797 -16.578 -2.723 1 91.25 78 ASN A C 1
ATOM 610 O O . ASN A 1 78 ? -13.469 -17.297 -3.672 1 91.25 78 ASN A O 1
ATOM 614 N N . SER A 1 79 ? -14.117 -17.125 -1.524 1 92.44 79 SER A N 1
ATOM 615 C CA . SER A 1 79 ? -14.312 -18.547 -1.264 1 92.44 79 SER A CA 1
ATOM 616 C C . SER A 1 79 ? -13.039 -19.344 -1.547 1 92.44 79 SER A C 1
ATOM 618 O O . SER A 1 79 ? -13.086 -20.391 -2.205 1 92.44 79 SER A O 1
ATOM 620 N N . ILE A 1 80 ? -12 -18.797 -1.138 1 94.56 80 ILE A N 1
ATOM 621 C CA . ILE A 1 80 ? -10.719 -19.484 -1.24 1 94.56 80 ILE A CA 1
ATOM 622 C C . ILE A 1 80 ? -10.273 -19.969 0.14 1 94.56 80 ILE A C 1
ATOM 624 O O . ILE A 1 80 ? -9.914 -19.156 1 1 94.56 80 ILE A O 1
ATOM 628 N N . PRO A 1 81 ? -10.312 -21.25 0.356 1 95.88 81 PRO A N 1
ATOM 629 C CA . PRO A 1 81 ? -9.945 -21.781 1.671 1 95.88 81 PRO A CA 1
ATOM 630 C C . PRO A 1 81 ? -8.453 -21.672 1.956 1 95.88 81 PRO A C 1
ATOM 632 O O . PRO A 1 81 ? -7.629 -21.938 1.075 1 95.88 81 PRO A O 1
ATOM 635 N N . LEU A 1 82 ? -8.141 -21.359 3.213 1 97.69 82 LEU A N 1
ATOM 636 C CA . LEU A 1 82 ? -6.75 -21.203 3.633 1 97.69 82 LEU A CA 1
ATOM 637 C C . LEU A 1 82 ? -6.438 -22.094 4.82 1 97.69 82 LEU A C 1
ATOM 639 O O . LEU A 1 82 ? -7.293 -22.328 5.676 1 97.69 82 LEU A O 1
ATOM 643 N N . VAL A 1 83 ? -5.324 -22.656 4.828 1 98.19 83 VAL A N 1
ATOM 644 C CA . VAL A 1 83 ? -4.688 -23.219 6.016 1 98.19 83 VAL A CA 1
ATOM 645 C C . VAL A 1 83 ? -3.537 -22.328 6.461 1 98.19 83 VAL A C 1
ATOM 647 O O . VAL A 1 83 ? -2.465 -22.328 5.852 1 98.19 83 VAL A O 1
ATOM 650 N N . VAL A 1 84 ? -3.752 -21.625 7.59 1 98.38 84 VAL A N 1
ATOM 651 C CA . VAL A 1 84 ? -2.861 -20.516 7.926 1 98.38 84 VAL A CA 1
ATOM 652 C C . VAL A 1 84 ? -1.962 -20.906 9.094 1 98.38 84 VAL A C 1
ATOM 654 O O . VAL A 1 84 ? -2.443 -21.391 10.125 1 98.38 84 VAL A O 1
ATOM 657 N N . THR A 1 85 ? -0.691 -20.797 8.906 1 98.38 85 THR A N 1
ATOM 658 C CA . THR A 1 85 ? 0.265 -20.719 10.008 1 98.38 85 THR A CA 1
ATOM 659 C C . THR A 1 85 ? 0.502 -19.266 10.398 1 98.38 85 THR A C 1
ATOM 661 O O . THR A 1 85 ? 0.986 -18.469 9.594 1 98.38 85 THR A O 1
ATOM 664 N N . ARG A 1 86 ? 0.254 -18.922 11.602 1 97.56 86 ARG A N 1
ATOM 665 C CA . ARG A 1 86 ? 0.264 -17.531 12.031 1 97.56 86 ARG A CA 1
ATOM 666 C C . ARG A 1 86 ? 1.684 -17.062 12.328 1 97.56 86 ARG A C 1
ATOM 668 O O . ARG A 1 86 ? 2.473 -17.797 12.93 1 97.56 86 ARG A O 1
ATOM 675 N N . VAL A 1 87 ? 1.944 -15.883 11.914 1 96.81 87 VAL A N 1
ATOM 676 C CA . VAL A 1 87 ? 3.186 -15.211 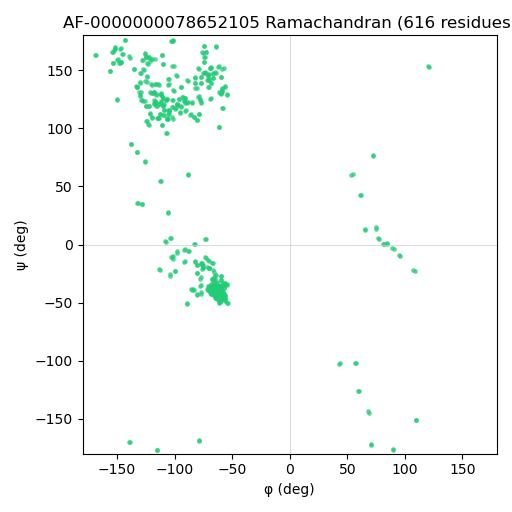12.273 1 96.81 87 VAL A CA 1
ATOM 677 C C . VAL A 1 87 ? 2.873 -13.852 12.898 1 96.81 87 VAL A C 1
ATOM 679 O O . VAL A 1 87 ? 1.756 -13.344 12.773 1 96.81 87 VAL A O 1
ATOM 682 N N . VAL A 1 88 ? 3.803 -13.242 13.547 1 93.25 88 VAL A N 1
ATOM 683 C CA . VAL A 1 88 ? 3.584 -11.984 14.258 1 93.25 88 VAL A CA 1
ATOM 684 C C . VAL A 1 88 ? 3.746 -10.812 13.297 1 93.25 88 VAL A C 1
ATOM 686 O O . VAL A 1 88 ? 2.973 -9.852 13.344 1 93.25 88 VAL A O 1
ATOM 689 N N . LYS A 1 89 ? 4.688 -10.953 12.43 1 93.56 89 LYS A N 1
ATOM 690 C CA . LYS A 1 89 ? 5.016 -9.859 11.516 1 93.56 89 LYS A CA 1
ATOM 691 C C . LYS A 1 89 ? 3.891 -9.625 10.516 1 93.56 89 LYS A C 1
ATOM 693 O O . LYS A 1 89 ? 3.289 -10.578 10.016 1 93.56 89 LYS A O 1
ATOM 698 N N . ASN A 1 90 ? 3.645 -8.359 10.281 1 95.62 90 ASN A N 1
ATOM 699 C CA . ASN A 1 90 ? 2.652 -7.984 9.281 1 95.62 90 ASN A CA 1
ATOM 700 C C . ASN A 1 90 ? 3.006 -8.531 7.902 1 95.62 90 ASN A C 1
ATOM 702 O O . ASN A 1 90 ? 4.164 -8.484 7.488 1 95.62 90 ASN A O 1
ATOM 706 N N . THR A 1 91 ? 2.027 -9.172 7.234 1 97.31 91 THR A N 1
ATOM 707 C CA . THR A 1 91 ? 2.25 -9.672 5.883 1 97.31 91 THR A CA 1
ATOM 708 C C . THR A 1 91 ? 2.627 -8.531 4.941 1 97.31 91 THR A C 1
ATOM 710 O O . THR A 1 91 ? 2.055 -7.441 5.012 1 97.31 91 THR A O 1
ATOM 713 N N . ARG A 1 92 ? 3.479 -8.789 4.035 1 96.56 92 ARG A N 1
ATOM 714 C CA . ARG A 1 92 ? 4.047 -7.797 3.131 1 96.56 92 ARG A CA 1
ATOM 715 C C . ARG A 1 92 ? 3.02 -7.344 2.098 1 96.56 92 ARG A C 1
ATOM 717 O O . ARG A 1 92 ? 1.979 -7.984 1.929 1 96.56 92 ARG A O 1
ATOM 724 N N . THR A 1 93 ? 3.375 -6.215 1.435 1 97.69 93 THR A N 1
ATOM 725 C CA . THR A 1 93 ? 2.578 -5.668 0.343 1 97.69 93 THR A CA 1
ATOM 726 C C . THR A 1 93 ? 3.396 -5.598 -0.942 1 97.69 93 THR A C 1
ATOM 728 O O . THR A 1 93 ? 4.594 -5.301 -0.907 1 97.69 93 THR A O 1
ATOM 731 N N . CYS A 1 94 ? 2.807 -5.953 -2.016 1 96.69 94 CYS A N 1
ATOM 732 C CA . CYS A 1 94 ? 3.348 -5.711 -3.348 1 96.69 94 CYS A CA 1
ATOM 733 C C . CYS A 1 94 ? 2.531 -4.656 -4.082 1 96.69 94 CYS A C 1
ATOM 735 O O . CYS A 1 94 ? 1.33 -4.832 -4.297 1 96.69 94 CYS A O 1
ATOM 737 N N . THR A 1 95 ? 3.178 -3.602 -4.418 1 97.38 95 THR A N 1
ATOM 738 C CA . THR A 1 95 ? 2.521 -2.51 -5.129 1 97.38 95 THR A CA 1
ATOM 739 C C . THR A 1 95 ? 2.861 -2.551 -6.613 1 97.38 95 THR A C 1
ATOM 741 O O . THR A 1 95 ? 4.031 -2.467 -6.992 1 97.38 95 THR A O 1
ATOM 744 N N . ILE A 1 96 ? 1.854 -2.719 -7.375 1 95.62 96 ILE A N 1
ATOM 745 C CA . ILE A 1 96 ? 1.979 -2.783 -8.828 1 95.62 96 ILE A CA 1
ATOM 746 C C . ILE A 1 96 ? 1.344 -1.545 -9.453 1 95.62 96 ILE A C 1
ATOM 748 O O . ILE A 1 96 ? 0.118 -1.451 -9.555 1 95.62 96 ILE A O 1
ATOM 752 N N . THR A 1 97 ? 2.158 -0.597 -9.867 1 95.88 97 THR A N 1
ATOM 753 C CA . THR A 1 97 ? 1.662 0.606 -10.523 1 95.88 97 THR A CA 1
ATOM 754 C C . THR A 1 97 ? 1.73 0.46 -12.039 1 95.88 97 THR A C 1
ATOM 756 O O . THR A 1 97 ? 2.783 0.135 -12.594 1 95.88 97 THR A O 1
ATOM 759 N N . ILE A 1 98 ? 0.641 0.663 -12.664 1 94.5 98 ILE A N 1
ATOM 760 C CA . ILE A 1 98 ? 0.551 0.561 -14.117 1 94.5 98 ILE A CA 1
ATOM 761 C C . ILE A 1 98 ? 0.148 1.91 -14.703 1 94.5 98 ILE A C 1
ATOM 763 O O . ILE A 1 98 ? -0.884 2.473 -14.336 1 94.5 98 ILE A O 1
ATOM 767 N N . ASP A 1 99 ? 0.972 2.42 -15.547 1 92.81 99 ASP A N 1
ATOM 768 C CA . ASP A 1 99 ? 0.59 3.57 -16.359 1 92.81 99 ASP A CA 1
ATOM 769 C C . ASP A 1 99 ? -0.206 3.137 -17.594 1 92.81 99 ASP A C 1
ATOM 771 O O . ASP A 1 99 ? 0.358 2.586 -18.547 1 92.81 99 ASP A O 1
ATOM 775 N N . THR A 1 100 ? -1.422 3.436 -17.594 1 90.44 100 THR A N 1
ATOM 776 C CA . THR A 1 100 ? -2.312 2.893 -18.609 1 90.44 100 THR A CA 1
ATOM 777 C C . THR A 1 100 ? -2.129 3.625 -19.938 1 90.44 100 THR A C 1
ATOM 779 O O . THR A 1 100 ? -2.596 3.16 -20.969 1 90.44 100 THR A O 1
ATOM 782 N N . GLU A 1 101 ? -1.484 4.793 -19.906 1 89.31 101 GLU A N 1
ATOM 783 C CA . GLU A 1 101 ? -1.197 5.523 -21.141 1 89.31 101 GLU A CA 1
ATOM 784 C C . GLU A 1 101 ? 0.028 4.953 -21.844 1 89.31 101 GLU A C 1
ATOM 786 O O . GLU A 1 101 ? 0.006 4.738 -23.062 1 89.31 101 GLU A O 1
ATOM 791 N N . THR A 1 102 ? 1.036 4.652 -21.156 1 87.31 102 THR A N 1
ATOM 792 C CA . THR A 1 102 ? 2.301 4.227 -21.75 1 87.31 102 THR A CA 1
ATOM 793 C C . THR A 1 102 ? 2.432 2.707 -21.703 1 87.31 102 THR A C 1
ATOM 795 O O . THR A 1 102 ? 3.262 2.129 -22.406 1 87.31 102 THR A O 1
ATOM 798 N N . GLY A 1 103 ? 1.697 2.076 -20.781 1 85.62 103 GLY A N 1
ATOM 799 C CA . GLY A 1 103 ? 1.803 0.641 -20.578 1 85.62 103 GLY A CA 1
ATOM 800 C C . GLY A 1 103 ? 2.943 0.251 -19.656 1 85.62 103 GLY A C 1
ATOM 801 O O . GLY A 1 103 ? 3.109 -0.926 -19.328 1 85.62 103 GLY A O 1
ATOM 802 N N . LYS A 1 104 ? 3.656 1.204 -19.156 1 89.69 104 LYS A N 1
ATOM 803 C CA . LYS A 1 104 ? 4.781 0.934 -18.281 1 89.69 104 LYS A CA 1
ATOM 804 C C . LYS A 1 104 ? 4.301 0.481 -16.906 1 89.69 104 LYS A C 1
ATOM 806 O O . LYS A 1 104 ? 3.252 0.922 -16.422 1 89.69 104 LYS A O 1
ATOM 811 N N . THR A 1 105 ? 5.109 -0.362 -16.312 1 92.31 105 THR A N 1
ATOM 812 C CA . THR A 1 105 ? 4.77 -0.867 -14.977 1 92.31 105 THR A CA 1
ATOM 813 C C . THR A 1 105 ? 5.898 -0.583 -13.992 1 92.31 105 THR A C 1
ATOM 815 O O . THR A 1 105 ? 7.07 -0.566 -14.367 1 92.31 105 THR A O 1
ATOM 818 N N . TYR A 1 106 ? 5.555 -0.294 -12.805 1 93.69 106 TYR A N 1
ATOM 819 C CA . TYR A 1 106 ? 6.473 -0.127 -11.688 1 93.69 106 TYR A CA 1
ATOM 820 C C . TYR A 1 106 ? 6.125 -1.08 -10.547 1 93.69 106 TYR A C 1
ATOM 822 O O . TYR A 1 106 ? 5.199 -0.824 -9.773 1 93.69 106 TYR A O 1
ATOM 830 N N . LEU A 1 107 ? 6.941 -2.133 -10.477 1 95.88 107 LEU A N 1
ATOM 831 C CA . LEU A 1 107 ? 6.672 -3.207 -9.523 1 95.88 107 LEU A CA 1
ATOM 832 C C . LEU A 1 107 ? 7.52 -3.047 -8.266 1 95.88 107 LEU A C 1
ATOM 834 O O . LEU A 1 107 ? 8.75 -3.049 -8.336 1 95.88 107 LEU A O 1
ATOM 838 N N . VAL A 1 108 ? 6.875 -2.857 -7.16 1 97.06 108 VAL A N 1
ATOM 839 C CA . VAL A 1 108 ? 7.562 -2.791 -5.879 1 97.06 108 VAL A CA 1
ATOM 840 C C . VAL A 1 108 ? 7.137 -3.965 -5 1 97.06 108 VAL A C 1
ATOM 842 O O . VAL A 1 108 ? 6.023 -3.975 -4.469 1 97.06 108 VAL A O 1
ATOM 845 N N . TYR A 1 109 ? 8 -4.879 -4.809 1 95.94 109 TYR A N 1
ATOM 846 C CA . TYR A 1 109 ? 7.723 -6.078 -4.027 1 95.94 109 TYR A CA 1
ATOM 847 C C . TYR A 1 109 ? 8.477 -6.051 -2.703 1 95.94 109 TYR A C 1
ATOM 849 O O . TYR A 1 109 ? 9.695 -6.207 -2.672 1 95.94 109 TYR A O 1
ATOM 857 N N . GLU A 1 110 ? 7.754 -5.926 -1.64 1 96.44 110 GLU A N 1
ATOM 858 C CA . GLU A 1 110 ? 8.344 -5.836 -0.31 1 96.44 110 GLU A CA 1
ATOM 859 C C . GLU A 1 110 ? 8.852 -7.191 0.163 1 96.44 110 GLU A C 1
ATOM 861 O O . GLU A 1 110 ? 8.383 -8.234 -0.298 1 96.44 110 GLU A O 1
ATOM 866 N N . LYS A 1 111 ? 9.781 -7.051 1.082 1 90.94 111 LYS A N 1
ATOM 867 C CA . LYS A 1 111 ? 10.297 -8.273 1.696 1 90.94 111 LYS A CA 1
ATOM 868 C C . LYS A 1 111 ? 9.32 -8.828 2.723 1 90.94 111 LYS A C 1
ATOM 870 O O . LYS A 1 111 ? 8.688 -8.07 3.463 1 90.94 111 LYS A O 1
ATOM 875 N N . GLY A 1 112 ? 9.172 -10.078 2.723 1 90.12 112 GLY A N 1
ATOM 876 C CA . GLY A 1 112 ? 8.344 -10.719 3.729 1 90.12 112 GLY A CA 1
ATOM 877 C C . GLY A 1 112 ? 9.039 -10.875 5.066 1 90.12 112 GLY A C 1
ATOM 878 O O . GLY A 1 112 ? 10.039 -10.203 5.332 1 90.12 112 GLY A O 1
ATOM 879 N N . PHE A 1 113 ? 8.438 -11.648 5.969 1 90.75 113 PHE A N 1
ATOM 880 C CA . PHE A 1 113 ? 8.984 -11.914 7.293 1 90.75 113 PHE A CA 1
ATOM 881 C C . PHE A 1 113 ? 10.172 -12.867 7.207 1 90.75 113 PHE A C 1
ATOM 883 O O . PHE A 1 113 ? 10.359 -13.539 6.191 1 90.75 113 PHE A O 1
ATOM 890 N N . ASP A 1 114 ? 10.961 -12.883 8.25 1 90.44 114 ASP A N 1
ATOM 891 C CA . ASP A 1 114 ? 12.078 -13.82 8.328 1 90.44 114 ASP A CA 1
ATOM 892 C C . ASP A 1 114 ? 11.594 -15.211 8.734 1 90.44 114 ASP A C 1
ATOM 894 O O . ASP A 1 114 ? 10.906 -15.367 9.75 1 90.44 114 ASP A O 1
ATOM 898 N N . LEU A 1 115 ? 11.969 -16.125 7.965 1 94.94 115 LEU A N 1
ATOM 899 C CA . LEU A 1 115 ? 11.594 -17.5 8.234 1 94.94 115 LEU A CA 1
ATOM 900 C C . LEU A 1 115 ? 12.648 -18.203 9.086 1 94.94 115 LEU A C 1
ATOM 902 O O . LEU A 1 115 ? 13.797 -18.344 8.664 1 94.94 115 LEU A O 1
ATOM 906 N N . ASP A 1 116 ? 12.25 -18.562 10.273 1 93.81 116 ASP A N 1
ATOM 907 C CA . ASP A 1 116 ? 13.18 -19.359 11.078 1 93.81 116 ASP A CA 1
ATOM 908 C C . ASP A 1 116 ? 12.797 -20.828 11.07 1 93.81 116 ASP A C 1
ATOM 910 O O . ASP A 1 116 ? 11.766 -21.203 10.5 1 93.81 116 ASP A O 1
ATOM 914 N N . GLU A 1 117 ? 13.625 -21.656 11.688 1 95.62 117 GLU A N 1
ATOM 915 C CA . GLU A 1 117 ? 13.477 -23.094 11.617 1 95.62 117 GLU A CA 1
ATOM 916 C C . GLU A 1 117 ? 12.195 -23.562 12.312 1 95.62 117 GLU A C 1
ATOM 918 O O . GLU A 1 117 ? 11.5 -24.453 11.812 1 95.62 117 GLU A O 1
ATOM 923 N N . LYS A 1 118 ? 11.922 -22.953 13.391 1 96.56 118 LYS A N 1
ATOM 924 C CA . LYS A 1 118 ? 10.734 -23.344 14.141 1 96.56 118 LYS A CA 1
ATOM 925 C C . LYS A 1 118 ? 9.461 -23.062 13.344 1 96.56 118 LYS A C 1
ATOM 927 O O . LYS A 1 118 ? 8.555 -23.906 13.289 1 96.56 118 LYS A O 1
ATOM 932 N N . LEU A 1 119 ? 9.375 -21.922 12.773 1 97 119 LEU A N 1
ATOM 933 C CA . LEU A 1 119 ? 8.227 -21.547 11.953 1 97 119 LEU A CA 1
ATOM 934 C C . LEU A 1 119 ? 8.102 -22.453 10.742 1 97 119 LEU A C 1
ATOM 936 O O . LEU A 1 119 ? 6.996 -22.875 10.375 1 97 119 LEU A O 1
ATOM 940 N N . LEU A 1 120 ? 9.234 -22.75 10.102 1 97.31 120 LEU A N 1
ATOM 941 C CA . LEU A 1 120 ? 9.219 -23.656 8.953 1 97.31 120 LEU A CA 1
ATOM 942 C C . LEU A 1 120 ? 8.719 -25.031 9.359 1 97.31 120 LEU A C 1
ATOM 944 O O . LEU A 1 120 ? 7.926 -25.641 8.633 1 97.31 120 LEU A O 1
ATOM 948 N N . ASP A 1 121 ? 9.141 -25.469 10.508 1 97.69 121 ASP A N 1
ATOM 949 C CA . ASP A 1 121 ? 8.703 -26.781 11.008 1 97.69 121 ASP A CA 1
ATOM 950 C C . ASP A 1 121 ? 7.191 -26.797 11.234 1 97.69 121 ASP A C 1
ATOM 952 O O . ASP A 1 121 ? 6.516 -27.766 10.875 1 97.69 121 ASP A O 1
ATOM 956 N N . THR A 1 122 ? 6.691 -25.766 11.828 1 98.12 122 THR A N 1
ATOM 957 C CA . THR A 1 122 ? 5.262 -25.672 12.094 1 98.12 122 THR A CA 1
ATOM 958 C C . THR A 1 122 ? 4.469 -25.641 10.789 1 98.12 122 THR A C 1
ATOM 960 O O . THR A 1 122 ? 3.465 -26.344 10.656 1 98.12 122 THR A O 1
ATOM 963 N N . PHE A 1 123 ? 4.945 -24.906 9.898 1 98.25 123 PHE A N 1
ATOM 964 C CA . PHE A 1 123 ? 4.305 -24.812 8.594 1 98.25 123 PHE A CA 1
ATOM 965 C C . PHE A 1 123 ? 4.281 -26.172 7.91 1 98.25 123 PHE A C 1
ATOM 967 O O . PHE A 1 123 ? 3.24 -26.594 7.398 1 98.25 123 PHE A O 1
ATOM 974 N N . THR A 1 124 ? 5.422 -26.781 7.906 1 98.25 124 THR A N 1
ATOM 975 C CA . THR A 1 124 ? 5.57 -28.078 7.258 1 98.25 124 THR A CA 1
ATOM 976 C C . THR A 1 124 ? 4.664 -29.125 7.91 1 98.25 124 THR A C 1
ATOM 978 O O . THR A 1 124 ? 4.016 -29.906 7.219 1 98.25 124 THR A O 1
ATOM 981 N N . ALA A 1 125 ? 4.617 -29.078 9.203 1 98.31 125 ALA A N 1
ATOM 982 C CA . ALA A 1 125 ? 3.754 -30.016 9.922 1 98.31 125 ALA A CA 1
ATOM 983 C C . ALA A 1 125 ? 2.291 -29.812 9.539 1 98.31 125 ALA A C 1
ATOM 985 O O . ALA A 1 125 ? 1.561 -30.797 9.328 1 98.31 125 ALA A O 1
ATOM 986 N N . ASN A 1 126 ? 1.863 -28.594 9.453 1 98.25 126 ASN A N 1
ATOM 987 C CA . ASN A 1 126 ? 0.494 -28.281 9.055 1 98.25 126 ASN A CA 1
ATOM 988 C C . ASN A 1 126 ? 0.199 -28.75 7.637 1 98.25 126 ASN A C 1
ATOM 990 O O . ASN A 1 126 ? -0.884 -29.266 7.359 1 98.25 126 ASN A O 1
ATOM 994 N N . LEU A 1 127 ? 1.133 -28.562 6.766 1 98.31 127 LEU A N 1
ATOM 995 C CA . LEU A 1 127 ? 0.995 -28.984 5.379 1 98.31 127 LEU A CA 1
ATOM 996 C C . LEU A 1 127 ? 0.816 -30.5 5.293 1 98.31 127 LEU A C 1
ATOM 998 O O . LEU A 1 127 ? -0.166 -30.984 4.723 1 98.31 127 LEU A O 1
ATOM 1002 N N . LEU A 1 128 ? 1.698 -31.203 5.949 1 98.19 128 LEU A N 1
ATOM 1003 C CA . LEU A 1 128 ? 1.717 -32.656 5.844 1 98.19 128 LEU A CA 1
ATOM 1004 C C . LEU A 1 128 ? 0.477 -33.25 6.488 1 98.19 128 LEU A C 1
ATOM 1006 O O . LEU A 1 128 ? -0.06 -34.25 6 1 98.19 128 LEU A O 1
ATOM 1010 N N . LYS A 1 129 ? 0.028 -32.656 7.52 1 97.88 129 LYS A N 1
ATOM 1011 C CA . LYS A 1 129 ? -1.151 -33.156 8.219 1 97.88 129 LYS A CA 1
ATOM 1012 C C . LYS A 1 129 ? -2.395 -33.031 7.344 1 97.88 129 LYS A C 1
ATOM 1014 O O . LYS A 1 129 ? -3.34 -33.812 7.512 1 97.88 129 LYS A O 1
ATOM 1019 N N . SER A 1 130 ? -2.367 -32.188 6.402 1 97.88 130 SER A N 1
ATOM 1020 C CA . SER A 1 130 ? -3.545 -31.891 5.59 1 97.88 130 SER A CA 1
ATOM 1021 C C . SER A 1 130 ? -3.596 -32.781 4.352 1 97.88 130 SER A C 1
ATOM 1023 O O . SER A 1 130 ? -4.629 -32.875 3.684 1 97.88 130 SER A O 1
ATOM 1025 N N . ILE A 1 131 ? -2.545 -33.438 4 1 98.06 131 ILE A N 1
ATOM 1026 C CA . ILE A 1 131 ? -2.418 -34.125 2.721 1 98.06 131 ILE A CA 1
ATOM 1027 C C . ILE A 1 131 ? -2.822 -35.594 2.877 1 98.06 131 ILE A C 1
ATOM 1029 O O . ILE A 1 131 ? -2.389 -36.281 3.814 1 98.06 131 ILE A O 1
ATOM 1033 N N . LYS A 1 132 ? -3.594 -36.094 1.958 1 97.06 132 LYS A N 1
ATOM 1034 C CA . LYS A 1 132 ? -4.039 -37.469 1.916 1 97.06 132 LYS A CA 1
ATOM 1035 C C . LYS A 1 132 ? -3.631 -38.156 0.605 1 97.06 132 LYS A C 1
ATOM 1037 O O . LYS A 1 132 ? -3.346 -37.469 -0.382 1 97.06 132 LYS A O 1
ATOM 1042 N N . PRO A 1 133 ? -3.646 -39.531 0.652 1 96.12 133 PRO A N 1
ATOM 1043 C CA . PRO A 1 133 ? -3.377 -40.219 -0.609 1 96.12 133 PRO A CA 1
ATOM 1044 C C . PRO A 1 133 ? -4.332 -39.812 -1.726 1 96.12 133 PRO A C 1
ATOM 1046 O O . PRO A 1 133 ? -5.531 -39.625 -1.483 1 96.12 133 PRO A O 1
ATOM 1049 N N . GLY A 1 134 ? -3.73 -39.594 -2.854 1 94.25 134 GLY A N 1
ATOM 1050 C CA . GLY A 1 134 ? -4.543 -39.219 -4 1 94.25 134 GLY A CA 1
ATOM 1051 C C . GLY A 1 134 ? -4.617 -37.75 -4.215 1 94.25 134 GLY A C 1
ATOM 1052 O O . GLY A 1 134 ? -5.07 -37.281 -5.266 1 94.25 134 GLY A O 1
ATOM 1053 N N . ASP A 1 135 ? -4.125 -36.938 -3.24 1 97.12 135 ASP A N 1
ATOM 1054 C CA . ASP A 1 135 ? -4.172 -35.5 -3.346 1 97.12 135 ASP A CA 1
ATOM 1055 C C . ASP A 1 135 ? -3.121 -34.969 -4.328 1 97.12 135 ASP A C 1
ATOM 1057 O O . ASP A 1 135 ? -2.264 -35.75 -4.781 1 97.12 135 ASP A O 1
ATOM 1061 N N . ASN A 1 136 ? -3.281 -33.75 -4.715 1 97.81 136 ASN A N 1
ATOM 1062 C CA . ASN A 1 136 ? -2.318 -33 -5.516 1 97.81 136 ASN A CA 1
ATOM 1063 C C . ASN A 1 136 ? -1.648 -31.891 -4.695 1 97.81 136 ASN A C 1
ATOM 1065 O O . ASN A 1 136 ? -2.328 -31.094 -4.059 1 97.81 136 ASN A O 1
ATOM 1069 N N . VAL A 1 137 ? -0.337 -31.891 -4.68 1 98.38 137 VAL A N 1
ATOM 1070 C CA . VAL A 1 137 ? 0.417 -30.844 -3.99 1 98.38 137 VAL A CA 1
ATOM 1071 C C . VAL A 1 137 ? 1.153 -29.984 -5.008 1 98.38 137 VAL A C 1
ATOM 1073 O O . VAL A 1 137 ? 1.964 -30.484 -5.789 1 98.38 137 VAL A O 1
ATOM 1076 N N . VAL A 1 138 ? 0.883 -28.719 -4.969 1 98.56 138 VAL A N 1
ATOM 1077 C CA . VAL A 1 138 ? 1.354 -27.797 -6.008 1 98.56 138 VAL A CA 1
ATOM 1078 C C . VAL A 1 138 ? 2.336 -26.797 -5.406 1 98.56 138 VAL A C 1
ATOM 1080 O O . VAL A 1 138 ? 1.983 -26.047 -4.5 1 98.56 138 VAL A O 1
ATOM 1083 N N . PHE A 1 139 ? 3.547 -26.797 -5.883 1 97.81 139 PHE A N 1
ATOM 1084 C CA . PHE A 1 139 ? 4.543 -25.781 -5.57 1 97.81 139 PHE A CA 1
ATOM 1085 C C . PHE A 1 139 ? 4.742 -24.844 -6.754 1 97.81 139 PHE A C 1
ATOM 1087 O O . PHE A 1 139 ? 5.16 -25.266 -7.832 1 97.81 139 PHE A O 1
ATOM 1094 N N . SER A 1 140 ? 4.395 -23.641 -6.5 1 95.62 140 SER A N 1
ATOM 1095 C CA . SER A 1 140 ? 4.551 -22.641 -7.547 1 95.62 140 SER A CA 1
ATOM 1096 C C . SER A 1 140 ? 5.281 -21.406 -7.023 1 95.62 140 SER A C 1
ATOM 1098 O O . SER A 1 140 ? 5.031 -20.969 -5.898 1 95.62 140 SER A O 1
ATOM 1100 N N . GLY A 1 141 ? 6.164 -20.844 -7.781 1 89.5 141 GLY A N 1
ATOM 1101 C CA . GLY A 1 141 ? 6.922 -19.672 -7.402 1 89.5 141 GLY A CA 1
ATOM 1102 C C . GLY A 1 141 ? 8.227 -19.984 -6.695 1 89.5 141 GLY A C 1
ATOM 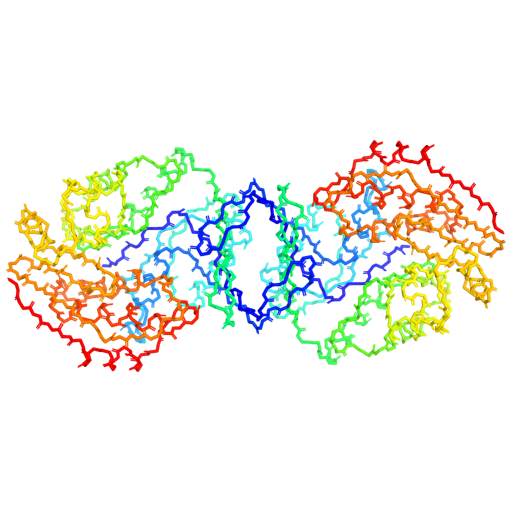1103 O O . GLY A 1 141 ? 8.57 -21.156 -6.527 1 89.5 141 GLY A O 1
ATOM 1104 N N . SER A 1 142 ? 8.922 -18.984 -6.262 1 86.81 142 SER A N 1
ATOM 1105 C CA . SER A 1 142 ? 10.203 -19.156 -5.582 1 86.81 142 SER A CA 1
ATOM 1106 C C . SER A 1 142 ? 10.008 -19.547 -4.121 1 86.81 142 SER A C 1
ATOM 1108 O O . SER A 1 142 ? 8.969 -19.266 -3.531 1 86.81 142 SER A O 1
ATOM 1110 N N . LEU A 1 143 ? 11.008 -20.234 -3.699 1 91 143 LEU A N 1
ATOM 1111 C CA . LEU A 1 143 ? 11.008 -20.547 -2.273 1 91 143 LEU A CA 1
ATOM 1112 C C . LEU A 1 143 ? 11.281 -19.297 -1.445 1 91 143 LEU A C 1
ATOM 1114 O O . LEU A 1 143 ? 12 -18.406 -1.886 1 91 143 LEU A O 1
ATOM 1118 N N . MET A 1 144 ? 10.656 -19.297 -0.327 1 91.19 144 MET A N 1
ATOM 1119 C CA . MET A 1 144 ? 10.883 -18.203 0.615 1 91.19 144 MET A CA 1
ATOM 1120 C C . MET A 1 144 ? 12.312 -18.234 1.155 1 91.19 144 MET A C 1
ATOM 1122 O O . MET A 1 144 ? 12.875 -19.312 1.358 1 91.19 144 MET A O 1
ATOM 1126 N N . LYS A 1 145 ? 12.836 -16.953 1.332 1 89 145 LYS A N 1
ATOM 1127 C CA . LYS A 1 145 ? 14.148 -16.891 1.966 1 89 145 LYS A CA 1
ATOM 1128 C C . LYS A 1 145 ? 14.148 -17.625 3.305 1 89 145 LYS A C 1
ATOM 1130 O O . LYS A 1 145 ? 13.25 -17.438 4.125 1 89 145 LYS A O 1
ATOM 1135 N N . GLY A 1 146 ? 15.094 -18.484 3.461 1 91.44 146 GLY A N 1
ATOM 1136 C CA . GLY A 1 146 ? 15.164 -19.281 4.676 1 91.44 146 GLY A CA 1
ATOM 1137 C C . GLY A 1 146 ? 14.812 -20.734 4.453 1 91.44 146 GLY A C 1
ATOM 1138 O O . GLY A 1 146 ? 15.18 -21.609 5.258 1 91.44 146 GLY A O 1
ATOM 1139 N N . MET A 1 147 ? 14.109 -21.062 3.459 1 94.69 147 MET A N 1
ATOM 1140 C CA . MET A 1 147 ? 13.812 -22.438 3.105 1 94.69 147 MET A CA 1
ATOM 1141 C C . MET A 1 147 ? 15.016 -23.094 2.438 1 94.69 147 MET A C 1
ATOM 1143 O O . MET A 1 147 ? 15.719 -22.469 1.65 1 94.69 147 MET A O 1
ATOM 1147 N N . PRO A 1 148 ? 15.195 -24.344 2.711 1 95.5 148 PRO A N 1
ATOM 1148 C CA . PRO A 1 148 ? 16.25 -25.031 1.98 1 95.5 148 PRO A CA 1
ATOM 1149 C C . PRO A 1 148 ? 15.977 -25.125 0.48 1 95.5 148 PRO A C 1
ATOM 1151 O O . PRO A 1 148 ? 14.828 -25.266 0.065 1 95.5 148 PRO A O 1
ATOM 1154 N N . ASP A 1 149 ? 17.031 -25.109 -0.294 1 94.38 149 ASP A N 1
ATOM 1155 C CA . ASP A 1 149 ? 16.922 -25.141 -1.75 1 94.38 149 ASP A CA 1
ATOM 1156 C C . ASP A 1 149 ? 16.203 -26.391 -2.227 1 94.38 149 ASP A C 1
ATOM 1158 O O . ASP A 1 149 ? 15.578 -26.391 -3.287 1 94.38 149 ASP A O 1
ATOM 1162 N N . ASP A 1 150 ? 16.297 -27.391 -1.442 1 96.88 150 ASP A N 1
ATOM 1163 C CA . ASP A 1 150 ? 15.68 -28.656 -1.854 1 96.88 150 ASP A CA 1
ATOM 1164 C C . ASP A 1 150 ? 14.398 -28.922 -1.063 1 96.88 150 ASP A C 1
ATOM 1166 O O . ASP A 1 150 ? 14.039 -30.078 -0.842 1 96.88 150 ASP A O 1
ATOM 1170 N N . TYR A 1 151 ? 13.758 -27.922 -0.615 1 97.38 151 TYR A N 1
ATOM 1171 C CA . TYR A 1 151 ? 12.578 -28.062 0.227 1 97.38 151 TYR A CA 1
ATOM 1172 C C . TYR A 1 151 ? 11.508 -28.891 -0.47 1 97.38 151 TYR A C 1
ATOM 1174 O O . TYR A 1 151 ? 10.898 -29.766 0.14 1 97.38 151 TYR A O 1
ATOM 1182 N N . ILE A 1 152 ? 11.273 -28.672 -1.678 1 97.62 152 ILE A N 1
ATOM 1183 C CA . ILE A 1 152 ? 10.242 -29.391 -2.422 1 97.62 152 ILE A CA 1
ATOM 1184 C C . ILE A 1 152 ? 10.578 -30.875 -2.457 1 97.62 152 ILE A C 1
ATOM 1186 O O . ILE A 1 152 ? 9.711 -31.719 -2.244 1 97.62 152 ILE A O 1
ATOM 1190 N N . ALA A 1 153 ? 11.812 -31.141 -2.717 1 96.38 153 ALA A N 1
ATOM 1191 C CA . ALA A 1 153 ? 12.266 -32.531 -2.709 1 96.38 153 ALA A CA 1
ATOM 1192 C C . ALA A 1 153 ? 12.094 -33.156 -1.33 1 96.38 153 ALA A C 1
ATOM 1194 O O . ALA A 1 153 ? 11.703 -34.312 -1.218 1 96.38 153 ALA A O 1
ATOM 1195 N N . GLN A 1 154 ? 12.398 -32.375 -0.319 1 97 154 GLN A N 1
ATOM 1196 C CA . GLN A 1 154 ? 12.203 -32.844 1.045 1 97 154 GLN A CA 1
ATOM 1197 C C . GLN A 1 154 ? 10.742 -33.188 1.302 1 97 154 GLN A C 1
ATOM 1199 O O . GLN A 1 154 ? 10.438 -34.281 1.843 1 97 154 GLN A O 1
ATOM 1204 N N . ILE A 1 155 ? 9.852 -32.375 0.901 1 97.56 155 ILE A N 1
ATOM 1205 C CA . ILE A 1 155 ? 8.422 -32.594 1.105 1 97.56 155 ILE A CA 1
ATOM 1206 C C . ILE A 1 155 ? 7.977 -33.812 0.328 1 97.56 155 ILE A C 1
ATOM 1208 O O . ILE A 1 155 ? 7.207 -34.656 0.839 1 97.56 155 ILE A O 1
ATOM 1212 N N . SER A 1 156 ? 8.469 -33.969 -0.854 1 96.69 156 SER A N 1
ATOM 1213 C CA . SER A 1 156 ? 8.086 -35.094 -1.698 1 96.69 156 SER A CA 1
ATOM 1214 C C . SER A 1 156 ? 8.359 -36.438 -1.006 1 96.69 156 SER A C 1
ATOM 1216 O O . SER A 1 156 ? 7.613 -37.406 -1.179 1 96.69 156 SER A O 1
ATOM 1218 N N . ARG A 1 157 ? 9.391 -36.469 -0.213 1 95.75 157 ARG A N 1
ATOM 1219 C CA . ARG A 1 157 ? 9.789 -37.688 0.476 1 95.75 157 ARG A CA 1
ATOM 1220 C C . ARG A 1 157 ? 8.859 -37.969 1.649 1 95.75 157 ARG A C 1
ATOM 1222 O O . ARG A 1 157 ? 8.812 -39.094 2.143 1 95.75 157 ARG A O 1
ATOM 1229 N N . LEU A 1 158 ? 8.219 -36.969 2.07 1 96.5 158 LEU A N 1
ATOM 1230 C CA . LEU A 1 158 ? 7.383 -37.125 3.258 1 96.5 158 LEU A CA 1
ATOM 1231 C C . LEU A 1 158 ? 5.926 -37.344 2.875 1 96.5 158 LEU A C 1
ATOM 1233 O O . LEU A 1 158 ? 5.086 -37.625 3.738 1 96.5 158 LEU A O 1
ATOM 1237 N N . LEU A 1 159 ? 5.629 -37.25 1.598 1 96 159 LEU A N 1
ATOM 1238 C CA . LEU A 1 159 ? 4.25 -37.375 1.141 1 96 159 LEU A CA 1
ATOM 1239 C C . LEU A 1 159 ? 3.797 -38.812 1.169 1 96 159 LEU A C 1
ATOM 1241 O O . LEU A 1 159 ? 4.594 -39.719 0.927 1 96 159 LEU A O 1
ATOM 1245 N N . PRO A 1 160 ? 2.49 -39.031 1.446 1 93.75 160 PRO A N 1
ATOM 1246 C CA . PRO A 1 160 ? 1.961 -40.406 1.31 1 93.75 160 PRO A CA 1
ATOM 1247 C C . PRO A 1 160 ? 2.008 -40.906 -0.128 1 93.75 160 PRO A C 1
ATOM 1249 O O . PRO A 1 160 ? 2.266 -40.125 -1.054 1 93.75 160 PRO A O 1
ATOM 1252 N N . GLN A 1 161 ? 1.718 -42.188 -0.228 1 90.5 161 GLN A N 1
ATOM 1253 C CA . GLN A 1 161 ? 1.722 -42.781 -1.555 1 90.5 161 GLN A CA 1
ATOM 1254 C C . GLN A 1 161 ? 0.599 -42.219 -2.422 1 90.5 161 GLN A C 1
ATOM 1256 O O . GLN A 1 161 ? -0.442 -41.812 -1.905 1 90.5 161 GLN A O 1
ATOM 1261 N N . ASN A 1 162 ? 0.829 -42.125 -3.643 1 93.19 162 ASN A N 1
ATOM 1262 C CA . ASN A 1 162 ? -0.156 -41.781 -4.66 1 93.19 162 ASN A CA 1
ATOM 1263 C C . ASN A 1 162 ? -0.492 -40.281 -4.613 1 93.19 162 ASN A C 1
ATOM 1265 O O . ASN A 1 162 ? -1.572 -39.875 -5.043 1 93.19 162 ASN A O 1
ATOM 1269 N N . VAL A 1 163 ? 0.311 -39.469 -3.934 1 96.19 163 VAL A N 1
ATOM 1270 C CA . VAL A 1 163 ? 0.153 -38.031 -4.02 1 96.19 163 VAL A CA 1
ATOM 1271 C C . VAL A 1 163 ? 0.845 -37.5 -5.273 1 96.19 163 VAL A C 1
ATOM 1273 O O . VAL A 1 163 ? 1.954 -37.938 -5.605 1 96.19 163 VAL A O 1
ATOM 1276 N N . ASN A 1 164 ? 0.193 -36.656 -5.988 1 96.94 164 ASN A N 1
ATOM 1277 C CA . ASN A 1 164 ? 0.762 -36.062 -7.184 1 96.94 164 ASN A CA 1
ATOM 1278 C C . ASN A 1 164 ? 1.489 -34.75 -6.852 1 96.94 164 ASN A C 1
ATOM 1280 O O . ASN A 1 164 ? 0.905 -33.844 -6.262 1 96.94 164 ASN A O 1
ATOM 1284 N N . LEU A 1 165 ? 2.719 -34.656 -7.25 1 97.75 165 LEU A N 1
ATOM 1285 C CA . LEU A 1 165 ? 3.508 -33.469 -7.082 1 97.75 165 LEU A CA 1
ATOM 1286 C C . LEU A 1 165 ? 3.512 -32.625 -8.367 1 97.75 165 LEU A C 1
ATOM 1288 O O . LEU A 1 165 ? 3.844 -33.125 -9.438 1 97.75 165 LEU A O 1
ATOM 1292 N N . VAL A 1 166 ? 3.057 -31.422 -8.266 1 98.44 166 VAL A N 1
ATOM 1293 C CA . VAL A 1 166 ? 3.041 -30.453 -9.367 1 98.44 166 VAL A CA 1
ATOM 1294 C C . VAL A 1 166 ? 4.031 -29.328 -9.086 1 98.44 166 VAL A C 1
ATOM 1296 O O . VAL A 1 166 ? 3.961 -28.672 -8.039 1 98.44 166 VAL A O 1
ATOM 1299 N N . VAL A 1 167 ? 4.926 -29.047 -10.055 1 98.12 167 VAL A N 1
ATOM 1300 C CA . VAL A 1 167 ? 6.008 -28.109 -9.773 1 98.12 167 VAL A CA 1
ATOM 1301 C C . VAL A 1 167 ? 6.059 -27.031 -10.859 1 98.12 167 VAL A C 1
ATOM 1303 O O . VAL A 1 167 ? 6.121 -27.359 -12.055 1 98.12 167 VAL A O 1
ATOM 1306 N N . ASP A 1 168 ? 5.98 -25.812 -10.453 1 97.44 168 ASP A N 1
ATOM 1307 C CA . ASP A 1 168 ? 6.219 -24.625 -11.25 1 97.44 168 ASP A CA 1
ATOM 1308 C C . ASP A 1 168 ? 7.133 -23.641 -10.516 1 97.44 168 ASP A C 1
ATOM 1310 O O . ASP A 1 168 ? 6.656 -22.688 -9.883 1 97.44 168 ASP A O 1
ATOM 1314 N N . THR A 1 169 ? 8.391 -23.891 -10.539 1 95.81 169 THR A N 1
ATOM 1315 C CA . THR A 1 169 ? 9.406 -23.109 -9.852 1 95.81 169 THR A CA 1
ATOM 1316 C C . THR A 1 169 ? 10.641 -22.922 -10.719 1 95.81 169 THR A C 1
ATOM 1318 O O . THR A 1 169 ? 10.578 -23.094 -11.945 1 95.81 169 THR A O 1
ATOM 1321 N N . SER A 1 170 ? 11.727 -22.406 -10.156 1 94.56 170 SER A N 1
ATOM 1322 C CA . SER A 1 170 ? 12.914 -22.125 -10.953 1 94.56 170 SER A CA 1
ATOM 1323 C C . SER A 1 170 ? 14.188 -22.328 -10.133 1 94.56 170 SER A C 1
ATOM 1325 O O . SER A 1 170 ? 14.117 -22.625 -8.938 1 94.56 170 SER A O 1
ATOM 1327 N N . GLY A 1 171 ? 15.266 -22.328 -10.828 1 94.31 171 GLY A N 1
ATOM 1328 C CA . GLY A 1 171 ? 16.562 -22.328 -10.172 1 94.31 171 GLY A CA 1
ATOM 1329 C C . GLY A 1 171 ? 16.859 -23.625 -9.453 1 94.31 171 GLY A C 1
ATOM 1330 O O . GLY A 1 171 ? 16.531 -24.703 -9.945 1 94.31 171 GLY A O 1
ATOM 1331 N N . THR A 1 172 ? 17.562 -23.453 -8.305 1 94.75 172 THR A N 1
ATOM 1332 C CA . THR A 1 172 ? 18.031 -24.609 -7.551 1 94.75 172 THR A CA 1
ATOM 1333 C C . THR A 1 172 ? 16.859 -25.406 -7 1 94.75 172 THR A C 1
ATOM 1335 O O . THR A 1 172 ? 16.938 -26.625 -6.883 1 94.75 172 THR A O 1
ATOM 1338 N N . ALA A 1 173 ? 15.812 -24.75 -6.738 1 95.75 173 ALA A N 1
ATOM 1339 C CA . ALA A 1 173 ? 14.617 -25.438 -6.25 1 95.75 173 ALA A CA 1
ATOM 1340 C C . ALA A 1 173 ? 14.055 -26.375 -7.312 1 95.75 173 ALA A C 1
ATOM 1342 O O . ALA A 1 173 ? 13.648 -27.5 -7.004 1 95.75 173 ALA A O 1
ATOM 1343 N N . LEU A 1 174 ? 14.023 -25.891 -8.508 1 96.75 174 LEU A N 1
ATOM 1344 C CA . LEU A 1 174 ? 13.539 -26.719 -9.617 1 96.75 174 LEU A CA 1
ATOM 1345 C C . LEU A 1 174 ? 14.453 -27.906 -9.852 1 96.75 174 LEU A C 1
ATOM 1347 O O . LEU A 1 174 ? 13.977 -29.031 -10.047 1 96.75 174 LEU A O 1
ATOM 1351 N N . GLN A 1 175 ? 15.727 -27.672 -9.836 1 96 175 GLN A N 1
ATOM 1352 C CA . GLN A 1 175 ? 16.688 -28.734 -10.023 1 96 175 GLN A CA 1
ATOM 1353 C C . GLN A 1 175 ? 16.484 -29.859 -9.008 1 96 175 GLN A C 1
ATOM 1355 O O . GLN A 1 175 ? 16.453 -31.031 -9.367 1 96 175 GLN A O 1
ATOM 1360 N N . ALA A 1 176 ? 16.328 -29.453 -7.812 1 96.12 176 ALA A N 1
ATOM 1361 C CA . ALA A 1 176 ? 16.141 -30.438 -6.746 1 96.12 176 ALA A CA 1
ATOM 1362 C C . ALA A 1 176 ? 14.781 -31.125 -6.879 1 96.12 176 ALA A C 1
ATOM 1364 O O . ALA A 1 176 ? 14.68 -32.344 -6.688 1 96.12 176 ALA A O 1
ATOM 1365 N N . ALA A 1 177 ? 13.781 -30.422 -7.18 1 95.56 177 ALA A N 1
ATOM 1366 C CA . ALA A 1 177 ? 12.43 -30.953 -7.305 1 95.56 177 ALA A CA 1
ATOM 1367 C C . ALA A 1 177 ? 12.344 -31.953 -8.453 1 95.56 177 ALA A C 1
ATOM 1369 O O . ALA A 1 177 ? 11.578 -32.938 -8.383 1 95.56 177 ALA A O 1
ATOM 1370 N N . PHE A 1 178 ? 13.062 -31.656 -9.438 1 94.06 178 PHE A N 1
ATOM 1371 C CA . PHE A 1 178 ? 13.062 -32.5 -10.633 1 94.06 178 PHE A CA 1
ATOM 1372 C C . PHE A 1 178 ? 13.484 -33.906 -10.305 1 94.06 178 PHE A C 1
ATOM 1374 O O . PHE A 1 178 ? 12.969 -34.875 -10.883 1 94.06 178 PHE A O 1
ATOM 1381 N N . LEU A 1 179 ? 14.359 -34.062 -9.375 1 90.81 179 LEU A N 1
ATOM 1382 C CA . LEU A 1 179 ? 14.875 -35.344 -8.969 1 90.81 179 LEU A CA 1
ATOM 1383 C C . LEU A 1 179 ? 13.805 -36.156 -8.234 1 90.81 179 LEU A C 1
ATOM 1385 O O . LEU A 1 179 ? 13.891 -37.375 -8.164 1 90.81 179 LEU A O 1
ATOM 1389 N N . ALA A 1 180 ? 12.844 -35.5 -7.746 1 92.12 180 ALA A N 1
ATOM 1390 C CA . ALA A 1 180 ? 11.75 -36.156 -7.039 1 92.12 180 ALA A CA 1
ATOM 1391 C C . ALA A 1 180 ? 10.711 -36.688 -8.016 1 92.12 180 ALA A C 1
ATOM 1393 O O . ALA A 1 180 ? 9.703 -37.281 -7.609 1 92.12 180 ALA A O 1
ATOM 1394 N N . ARG A 1 181 ? 10.922 -36.5 -9.305 1 92.25 181 ARG A N 1
ATOM 1395 C CA . ARG A 1 181 ? 10.086 -37 -10.398 1 92.25 181 ARG A CA 1
ATOM 1396 C C . ARG A 1 181 ? 8.633 -36.562 -10.211 1 92.25 181 ARG A C 1
ATOM 1398 O O . ARG A 1 181 ? 7.73 -37.375 -10.156 1 92.25 181 ARG A O 1
ATOM 1405 N N . PRO A 1 182 ? 8.406 -35.281 -10.18 1 97.5 182 PRO A N 1
ATOM 1406 C CA . PRO A 1 182 ? 7.043 -34.781 -10.07 1 97.5 182 PRO A CA 1
ATOM 1407 C C . PRO A 1 182 ? 6.137 -35.25 -11.203 1 97.5 182 PRO A C 1
ATOM 1409 O O . PRO A 1 182 ? 6.621 -35.594 -12.289 1 97.5 182 PRO A O 1
ATOM 1412 N N . LYS A 1 183 ? 4.875 -35.344 -10.875 1 97.12 183 LYS A N 1
ATOM 1413 C CA . LYS A 1 183 ? 3.889 -35.75 -11.875 1 97.12 183 LYS A CA 1
ATOM 1414 C C . LYS A 1 183 ? 3.777 -34.719 -12.984 1 97.12 183 LYS A C 1
ATOM 1416 O O . LYS A 1 183 ? 3.627 -35.062 -14.156 1 97.12 183 LYS A O 1
ATOM 1421 N N . VAL A 1 184 ? 3.822 -33.469 -12.617 1 98.19 184 VAL A N 1
ATOM 1422 C CA . VAL A 1 184 ? 3.701 -32.375 -13.57 1 98.19 184 VAL A CA 1
ATOM 1423 C C . VAL A 1 184 ? 4.832 -31.359 -13.344 1 98.19 184 VAL A C 1
ATOM 1425 O O . VAL A 1 184 ? 5.121 -30.984 -12.211 1 98.19 184 VAL A O 1
ATOM 1428 N N . VAL A 1 185 ? 5.504 -30.969 -14.398 1 98.31 185 VAL A N 1
ATOM 1429 C CA . VAL A 1 185 ? 6.434 -29.844 -14.406 1 98.31 185 VAL A CA 1
ATOM 1430 C C . VAL A 1 185 ? 5.996 -28.812 -15.461 1 98.31 185 VAL A C 1
ATOM 1432 O O . VAL A 1 185 ? 5.844 -29.156 -16.641 1 98.31 185 VAL A O 1
ATOM 1435 N N . LYS A 1 186 ? 5.715 -27.672 -15.047 1 98.5 186 LYS A N 1
ATOM 1436 C CA . LYS A 1 186 ? 5.367 -26.562 -15.938 1 98.5 186 LYS A CA 1
ATOM 1437 C C . LYS A 1 186 ? 6.32 -25.391 -15.742 1 98.5 186 LYS A C 1
ATOM 1439 O O . LYS A 1 186 ? 6.266 -24.688 -14.727 1 98.5 186 LYS A O 1
ATOM 1444 N N . ILE A 1 187 ? 7.148 -25.062 -16.719 1 97.56 187 ILE A N 1
ATOM 1445 C CA . ILE A 1 187 ? 8.141 -24 -16.609 1 97.56 187 ILE A CA 1
ATOM 1446 C C . ILE A 1 187 ? 8.25 -23.266 -17.953 1 97.56 187 ILE A C 1
ATOM 1448 O O . ILE A 1 187 ? 7.535 -23.594 -18.906 1 97.56 187 ILE A O 1
ATOM 1452 N N . ASN A 1 188 ? 9.023 -22.234 -18.016 1 96.25 188 ASN A N 1
ATOM 1453 C CA . ASN A 1 188 ? 9.219 -21.547 -19.281 1 96.25 188 ASN A CA 1
ATOM 1454 C C . ASN A 1 188 ? 10.547 -21.938 -19.922 1 96.25 188 ASN A C 1
ATOM 1456 O O . ASN A 1 188 ? 11.32 -22.703 -19.359 1 96.25 188 ASN A O 1
ATOM 1460 N N . ASP A 1 189 ? 10.75 -21.422 -21.109 1 97 189 ASP A N 1
ATOM 1461 C CA . ASP A 1 189 ? 11.922 -21.812 -21.891 1 97 189 ASP A CA 1
ATOM 1462 C C . ASP A 1 189 ? 13.211 -21.359 -21.219 1 97 189 ASP A C 1
ATOM 1464 O O . ASP A 1 189 ? 14.211 -22.078 -21.234 1 97 189 ASP A O 1
ATOM 1468 N N . GLU A 1 190 ? 13.25 -20.234 -20.562 1 96.06 190 GLU A N 1
ATOM 1469 C CA . GLU A 1 190 ? 14.43 -19.781 -19.844 1 96.06 190 GLU A CA 1
ATOM 1470 C C . GLU A 1 190 ? 14.75 -20.688 -18.672 1 96.06 190 GLU A C 1
ATOM 1472 O O . GLU A 1 190 ? 15.914 -21.031 -18.438 1 96.06 190 GLU A O 1
ATOM 1477 N N . GLU A 1 191 ? 13.75 -21.047 -17.984 1 96.56 191 GLU A N 1
ATOM 1478 C CA . GLU A 1 191 ? 13.914 -21.953 -16.859 1 96.56 191 GLU A CA 1
ATOM 1479 C C . GLU A 1 191 ? 14.391 -23.328 -17.312 1 96.56 191 GLU A C 1
ATOM 1481 O O . GLU A 1 191 ? 15.18 -23.984 -16.625 1 96.56 191 GLU A O 1
ATOM 1486 N N . LEU A 1 192 ? 13.906 -23.734 -18.438 1 97.69 192 LEU A N 1
ATOM 1487 C CA . LEU A 1 192 ? 14.352 -25 -19 1 97.69 192 LEU A CA 1
ATOM 1488 C C . LEU A 1 192 ? 15.836 -24.938 -19.359 1 97.69 192 LEU A C 1
ATOM 1490 O O . LEU A 1 192 ? 16.578 -25.891 -19.109 1 97.69 192 LEU A O 1
ATOM 1494 N N . THR A 1 193 ? 16.188 -23.828 -19.984 1 97.88 193 THR A N 1
ATOM 1495 C CA . THR A 1 193 ? 17.609 -23.625 -20.297 1 97.88 193 THR A CA 1
ATOM 1496 C C . THR A 1 193 ? 18.453 -23.688 -19.031 1 97.88 193 THR A C 1
ATOM 1498 O O . THR A 1 193 ? 19.484 -24.359 -19.016 1 97.88 193 THR A O 1
ATOM 1501 N N . ASP A 1 194 ? 18 -23.062 -18.031 1 96.75 194 ASP A N 1
ATOM 1502 C CA . ASP A 1 194 ? 18.734 -23.047 -16.766 1 96.75 194 ASP A CA 1
ATOM 1503 C C . ASP A 1 194 ? 18.812 -24.453 -16.172 1 96.75 194 ASP A C 1
ATOM 1505 O O . ASP A 1 194 ? 19.828 -24.828 -15.57 1 96.75 194 ASP A O 1
ATOM 1509 N N . LEU A 1 195 ? 17.781 -25.172 -16.297 1 96.06 195 LEU A N 1
ATOM 1510 C CA . LEU A 1 195 ? 17.656 -26.516 -15.734 1 96.06 195 LEU A CA 1
ATOM 1511 C C . LEU A 1 195 ? 18.578 -27.5 -16.469 1 96.06 195 LEU A C 1
ATOM 1513 O O . LEU A 1 195 ? 19.203 -28.359 -15.844 1 96.06 195 LEU A O 1
ATOM 1517 N N . THR A 1 196 ? 18.766 -27.359 -17.859 1 96.5 196 THR A N 1
ATOM 1518 C CA . THR A 1 196 ? 19.375 -28.406 -18.672 1 96.5 196 THR A CA 1
ATOM 1519 C C . THR A 1 196 ? 20.734 -27.953 -19.219 1 96.5 196 THR A C 1
ATOM 1521 O O . THR A 1 196 ? 21.531 -28.766 -19.656 1 96.5 196 THR A O 1
ATOM 1524 N N . GLY A 1 197 ? 20.891 -26.594 -19.266 1 96.88 197 GLY A N 1
ATOM 1525 C CA . GLY A 1 197 ? 22.078 -26.031 -19.906 1 96.88 197 GLY A CA 1
ATOM 1526 C C . GLY A 1 197 ? 22.016 -26.047 -21.422 1 96.88 197 GLY A C 1
ATOM 1527 O O . GLY A 1 197 ? 22.969 -25.672 -22.094 1 96.88 197 GLY A O 1
ATOM 1528 N N . LYS A 1 198 ? 20.938 -26.453 -21.969 1 97.75 198 LYS A N 1
ATOM 1529 C CA . LYS A 1 198 ? 20.75 -26.578 -23.422 1 97.75 198 LYS A CA 1
ATOM 1530 C C . LYS A 1 198 ? 19.969 -25.406 -23.984 1 97.75 198 LYS A C 1
ATOM 1532 O O . LYS A 1 198 ? 19.156 -24.797 -23.266 1 97.75 198 LYS A O 1
ATOM 1537 N N . PRO A 1 199 ? 20.156 -25.078 -25.25 1 97.44 199 PRO A N 1
ATOM 1538 C CA . PRO A 1 199 ? 19.391 -23.984 -25.844 1 97.44 199 PRO A CA 1
ATOM 1539 C C . PRO A 1 199 ? 17.922 -24.344 -26.047 1 97.44 199 PRO A C 1
ATOM 1541 O O . PRO A 1 199 ? 17.594 -25.484 -26.375 1 97.44 199 PRO A O 1
ATOM 1544 N N . THR A 1 200 ? 17.062 -23.406 -25.906 1 97.69 200 THR A N 1
ATOM 1545 C CA . THR A 1 200 ? 15.625 -23.594 -26.031 1 97.69 200 THR A CA 1
ATOM 1546 C C . THR A 1 200 ? 15.016 -22.516 -26.922 1 97.69 200 THR A C 1
ATOM 1548 O O . THR A 1 200 ? 13.898 -22.062 -26.672 1 97.69 200 THR A O 1
ATOM 1551 N N . ASP A 1 201 ? 15.703 -22.109 -27.922 1 96.06 201 ASP A N 1
ATOM 1552 C CA . ASP A 1 201 ? 15.297 -21 -28.781 1 96.06 201 ASP A CA 1
ATOM 1553 C C . ASP A 1 201 ? 14.211 -21.422 -29.766 1 96.06 201 ASP A C 1
ATOM 1555 O O . ASP A 1 201 ? 13.445 -20.594 -30.25 1 96.06 201 ASP A O 1
ATOM 1559 N N . THR A 1 202 ? 14.258 -22.734 -30.094 1 96.12 202 THR A N 1
ATOM 1560 C CA . THR A 1 202 ? 13.289 -23.219 -31.078 1 96.12 202 THR A CA 1
ATOM 1561 C C . THR A 1 202 ? 12.398 -24.297 -30.469 1 96.12 202 THR A C 1
ATOM 1563 O O . THR A 1 202 ? 12.781 -24.938 -29.484 1 96.12 202 THR A O 1
ATOM 1566 N N . VAL A 1 203 ? 11.281 -24.484 -31.094 1 96.75 203 VAL A N 1
ATOM 1567 C CA . VAL A 1 203 ? 10.328 -25.5 -30.672 1 96.75 203 VAL A CA 1
ATOM 1568 C C . VAL A 1 203 ? 10.969 -26.891 -30.734 1 96.75 203 VAL A C 1
ATOM 1570 O O . VAL A 1 203 ? 10.75 -27.719 -29.859 1 96.75 203 VAL A O 1
ATOM 1573 N N . GLU A 1 204 ? 11.711 -27.109 -31.766 1 96.75 204 GLU A N 1
ATOM 1574 C CA . GLU A 1 204 ? 12.375 -28.391 -31.953 1 96.75 204 GLU A CA 1
ATOM 1575 C C . GLU A 1 204 ? 13.367 -28.688 -30.828 1 96.75 204 GLU A C 1
ATOM 1577 O O . GLU A 1 204 ? 13.461 -29.812 -30.359 1 96.75 204 GLU A O 1
ATOM 1582 N N . GLN A 1 205 ? 14.055 -27.672 -30.484 1 97.94 205 GLN A N 1
ATOM 1583 C CA . GLN A 1 205 ? 15.008 -27.828 -29.375 1 97.94 205 GLN A CA 1
ATOM 1584 C C . GLN A 1 205 ? 14.305 -28.188 -28.078 1 97.94 205 GLN A C 1
ATOM 1586 O O . GLN A 1 205 ? 14.727 -29.109 -27.375 1 97.94 205 GLN A O 1
ATOM 1591 N N . VAL A 1 206 ? 13.242 -27.516 -27.766 1 98.38 206 VAL A N 1
ATOM 1592 C CA . VAL A 1 206 ? 12.469 -27.781 -26.562 1 98.38 206 VAL A CA 1
ATOM 1593 C C . VAL A 1 206 ? 11.875 -29.188 -26.625 1 98.38 206 VAL A C 1
ATOM 1595 O O . VAL A 1 206 ? 11.961 -29.953 -25.641 1 98.38 206 VAL A O 1
ATOM 1598 N N . ALA A 1 207 ? 11.305 -29.531 -27.766 1 97.81 207 ALA A N 1
ATOM 1599 C CA . ALA A 1 207 ? 10.719 -30.859 -27.953 1 97.81 207 ALA A CA 1
ATOM 1600 C C . ALA A 1 207 ? 11.75 -31.953 -27.688 1 97.81 207 ALA A C 1
ATOM 1602 O O . ALA A 1 207 ? 11.453 -32.969 -27.047 1 97.81 207 ALA A O 1
ATOM 1603 N N . ASN A 1 208 ? 12.883 -31.75 -28.203 1 97.62 208 ASN A N 1
ATOM 1604 C CA . ASN A 1 208 ? 13.953 -32.719 -28.031 1 97.62 208 ASN A CA 1
ATOM 1605 C C . ASN A 1 208 ? 14.336 -32.875 -26.562 1 97.62 208 ASN A C 1
ATOM 1607 O O . ASN A 1 208 ? 14.594 -34 -26.094 1 97.62 208 ASN A O 1
ATOM 1611 N N . ILE A 1 209 ? 14.43 -31.781 -25.875 1 97.69 209 ILE A N 1
ATOM 1612 C CA . ILE A 1 209 ? 14.758 -31.828 -24.453 1 97.69 209 ILE A CA 1
ATOM 1613 C C . ILE A 1 209 ? 13.672 -32.594 -23.688 1 97.69 209 ILE A C 1
ATOM 1615 O O . ILE A 1 209 ? 13.969 -33.438 -22.859 1 97.69 209 ILE A O 1
ATOM 1619 N N . LEU A 1 210 ? 12.422 -32.344 -23.984 1 97.94 210 LEU A N 1
ATOM 1620 C CA . LEU A 1 210 ? 11.312 -32.969 -23.266 1 97.94 210 LEU A CA 1
ATOM 1621 C C . LEU A 1 210 ? 11.328 -34.469 -23.469 1 97.94 210 LEU A C 1
ATOM 1623 O O . LEU A 1 210 ? 10.961 -35.25 -22.562 1 97.94 210 LEU A O 1
ATOM 1627 N N . LYS A 1 211 ? 11.781 -34.938 -24.625 1 96.69 211 LYS A N 1
ATOM 1628 C CA . LYS A 1 211 ? 11.859 -36.344 -24.922 1 96.69 211 LYS A CA 1
ATOM 1629 C C . LYS A 1 211 ? 12.883 -37.031 -24.016 1 96.69 211 LYS A C 1
ATOM 1631 O O . LYS A 1 211 ? 12.758 -38.219 -23.719 1 96.69 211 LYS A O 1
ATOM 1636 N N . GLU A 1 212 ? 13.859 -36.281 -23.641 1 95.5 212 GLU A N 1
ATOM 1637 C CA . GLU A 1 212 ? 14.922 -36.844 -22.812 1 95.5 212 GLU A CA 1
ATOM 1638 C C . GLU A 1 212 ? 14.461 -37.031 -21.375 1 95.5 212 GLU A C 1
ATOM 1640 O O . GLU A 1 212 ? 15.102 -37.75 -20.609 1 95.5 212 GLU A O 1
ATOM 1645 N N . TYR A 1 213 ? 13.422 -36.406 -20.969 1 93.94 213 TYR A N 1
ATOM 1646 C CA . TYR A 1 213 ? 12.945 -36.469 -19.594 1 93.94 213 TYR A CA 1
ATOM 1647 C C . TYR A 1 213 ? 11.609 -37.188 -19.5 1 93.94 213 TYR A C 1
ATOM 1649 O O . TYR A 1 213 ? 10.656 -36.688 -18.906 1 93.94 213 TYR A O 1
ATOM 1657 N N . ALA A 1 214 ? 11.578 -38.344 -20 1 91.06 214 ALA A N 1
ATOM 1658 C CA . ALA A 1 214 ? 10.352 -39.125 -20.125 1 91.06 214 ALA A CA 1
ATOM 1659 C C . ALA A 1 214 ? 9.844 -39.594 -18.766 1 91.06 214 ALA A C 1
ATOM 1661 O O . ALA A 1 214 ? 8.695 -40.031 -18.641 1 91.06 214 ALA A O 1
ATOM 1662 N N . GLU A 1 215 ? 10.688 -39.5 -17.766 1 92.31 215 GLU A N 1
ATOM 1663 C CA . GLU A 1 215 ? 10.281 -39.906 -16.422 1 92.31 215 GLU A CA 1
ATOM 1664 C C . GLU A 1 215 ? 9.273 -38.938 -15.828 1 92.31 215 GLU A C 1
ATOM 1666 O O . GLU A 1 215 ? 8.594 -39.25 -14.852 1 92.31 215 GLU A O 1
ATOM 1671 N N . ILE A 1 216 ? 9.203 -37.719 -16.344 1 96.06 216 ILE A N 1
ATOM 1672 C CA . ILE A 1 216 ? 8.172 -36.781 -15.969 1 96.06 216 ILE A CA 1
ATOM 1673 C C . ILE A 1 216 ? 6.918 -37 -16.812 1 96.06 216 ILE A C 1
ATOM 1675 O O . ILE A 1 216 ? 6.918 -36.719 -18.016 1 96.06 216 ILE A O 1
ATOM 1679 N N . PRO A 1 217 ? 5.891 -37.438 -16.234 1 97.19 217 PRO A N 1
ATOM 1680 C CA . PRO A 1 217 ? 4.707 -37.781 -17.016 1 97.19 217 PRO A CA 1
ATOM 1681 C C . PRO A 1 217 ? 4.145 -36.625 -17.812 1 97.19 217 PRO A C 1
ATOM 1683 O O . PRO A 1 217 ? 3.738 -36.781 -18.969 1 97.19 217 PRO A O 1
ATOM 1686 N N . TYR A 1 218 ? 4.059 -35.438 -17.188 1 98.38 218 TYR A N 1
ATOM 1687 C CA . TYR A 1 218 ? 3.561 -34.25 -17.844 1 98.38 218 TYR A CA 1
ATOM 1688 C C . TYR A 1 218 ? 4.582 -33.094 -17.75 1 98.38 218 TYR A C 1
ATOM 1690 O O . TYR A 1 218 ? 4.777 -32.531 -16.688 1 98.38 218 TYR A O 1
ATOM 1698 N N . PHE A 1 219 ? 5.242 -32.781 -18.859 1 98.56 219 PHE A N 1
ATOM 1699 C CA . PHE A 1 219 ? 6.266 -31.75 -18.938 1 98.56 219 PHE A CA 1
ATOM 1700 C C . PHE A 1 219 ? 5.867 -30.672 -19.938 1 98.56 219 PHE A C 1
ATOM 1702 O O . PHE A 1 219 ? 5.883 -30.906 -21.156 1 98.56 219 PHE A O 1
ATOM 1709 N N . ILE A 1 220 ? 5.555 -29.516 -19.422 1 98.62 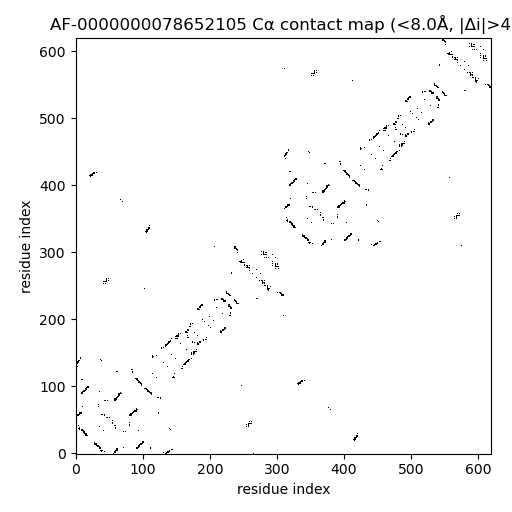220 ILE A N 1
ATOM 1710 C CA . ILE A 1 220 ? 5 -28.453 -20.234 1 98.62 220 ILE A CA 1
ATOM 1711 C C . ILE A 1 220 ? 5.902 -27.219 -20.156 1 98.62 220 ILE A C 1
ATOM 1713 O O . ILE A 1 220 ? 6.27 -26.781 -19.062 1 98.62 220 ILE A O 1
ATOM 1717 N N . VAL A 1 221 ? 6.23 -26.641 -21.297 1 98.56 221 VAL A N 1
ATOM 1718 C CA . VAL A 1 221 ? 7.125 -25.5 -21.391 1 98.56 221 VAL A CA 1
ATOM 1719 C C . VAL A 1 221 ? 6.434 -24.359 -22.141 1 98.56 221 VAL A C 1
ATOM 1721 O O . VAL A 1 221 ? 6.008 -24.531 -23.297 1 98.56 221 VAL A O 1
ATOM 1724 N N . THR A 1 222 ? 6.281 -23.281 -21.484 1 97.06 222 THR A N 1
ATOM 1725 C CA . THR A 1 222 ? 5.738 -22.078 -22.125 1 97.06 222 THR A CA 1
ATOM 1726 C C . THR A 1 222 ? 6.855 -21.25 -22.75 1 97.06 222 THR A C 1
ATOM 1728 O O . THR A 1 222 ? 7.941 -21.141 -22.172 1 97.06 222 THR A O 1
ATOM 1731 N N . MET A 1 223 ? 6.637 -20.672 -23.906 1 94.75 223 MET A N 1
ATOM 1732 C CA . MET A 1 223 ? 7.66 -19.938 -24.656 1 94.75 223 MET A CA 1
ATOM 1733 C C . MET A 1 223 ? 7.164 -18.562 -25.047 1 94.75 223 MET A C 1
ATOM 1735 O O . MET A 1 223 ? 7.418 -18.094 -26.156 1 94.75 223 MET A O 1
ATOM 1739 N N . GLY A 1 224 ? 6.367 -17.906 -24.234 1 88.62 224 GLY A N 1
ATOM 1740 C CA . GLY A 1 224 ? 5.84 -16.594 -24.531 1 88.62 224 GLY A CA 1
ATOM 1741 C C . GLY A 1 224 ? 5.008 -16.547 -25.797 1 88.62 224 GLY A C 1
ATOM 1742 O O . GLY A 1 224 ? 4.074 -17.328 -25.953 1 88.62 224 GLY A O 1
ATOM 1743 N N . SER A 1 225 ? 5.398 -15.633 -26.688 1 86.19 225 SER A N 1
ATOM 1744 C CA . SER A 1 225 ? 4.641 -15.445 -27.922 1 86.19 225 SER A CA 1
ATOM 1745 C C . SER A 1 225 ? 4.863 -16.594 -28.891 1 86.19 225 SER A C 1
ATOM 1747 O O . SER A 1 225 ? 4.121 -16.766 -29.859 1 86.19 225 SER A O 1
ATOM 1749 N N . LYS A 1 226 ? 5.855 -17.453 -28.594 1 89.75 226 LYS A N 1
ATOM 1750 C CA . LYS A 1 226 ? 6.148 -18.578 -29.469 1 89.75 226 LYS A CA 1
ATOM 1751 C C . LYS A 1 226 ? 5.215 -19.75 -29.188 1 89.75 226 LYS A C 1
ATOM 1753 O O . LYS A 1 226 ? 5.164 -20.719 -29.953 1 89.75 226 LYS A O 1
ATOM 1758 N N . GLY A 1 227 ? 4.551 -19.688 -28.062 1 94.44 227 GLY A N 1
ATOM 1759 C CA . GLY A 1 227 ? 3.57 -20.719 -27.75 1 94.44 227 GLY A CA 1
ATOM 1760 C C . GLY A 1 227 ? 3.998 -21.641 -26.625 1 94.44 227 GLY A C 1
ATOM 1761 O O . GLY A 1 227 ? 4.609 -21.188 -25.656 1 94.44 227 GLY A O 1
ATOM 1762 N N . VAL A 1 228 ? 3.486 -22.906 -26.688 1 98 228 VAL A N 1
ATOM 1763 C CA . VAL A 1 228 ? 3.707 -23.906 -25.656 1 98 228 VAL A CA 1
ATOM 1764 C C . VAL A 1 228 ? 4.125 -25.234 -26.281 1 98 228 VAL A C 1
ATOM 1766 O O . VAL A 1 228 ? 3.602 -25.625 -27.328 1 98 228 VAL A O 1
ATOM 1769 N N . VAL A 1 229 ? 5.09 -25.828 -25.719 1 98.69 229 VAL A N 1
ATOM 1770 C CA . VAL A 1 229 ? 5.43 -27.203 -26.047 1 98.69 229 VAL A CA 1
ATOM 1771 C C . VAL A 1 229 ? 5.137 -28.109 -24.844 1 98.69 229 VAL A C 1
ATOM 1773 O O . VAL A 1 229 ? 5.559 -27.828 -23.734 1 98.69 229 VAL A O 1
ATOM 1776 N N . ALA A 1 230 ? 4.391 -29.203 -25.125 1 98.75 230 ALA A N 1
ATOM 1777 C CA . ALA A 1 230 ? 3.988 -30.078 -24.047 1 98.75 230 ALA A CA 1
ATOM 1778 C C . ALA A 1 230 ? 4.254 -31.547 -24.391 1 98.75 230 ALA A C 1
ATOM 1780 O O . ALA A 1 230 ? 4.031 -31.969 -25.531 1 98.75 230 ALA A O 1
ATOM 1781 N N . ARG A 1 231 ? 4.77 -32.219 -23.5 1 98.69 231 ARG A N 1
ATOM 1782 C CA . ARG A 1 231 ? 4.82 -33.688 -23.562 1 98.69 231 ARG A CA 1
ATOM 1783 C C . ARG A 1 231 ? 3.953 -34.312 -22.484 1 98.69 231 ARG A C 1
ATOM 1785 O O . ARG A 1 231 ? 4.223 -34.156 -21.281 1 98.69 231 ARG A O 1
ATOM 1792 N N . LEU A 1 232 ? 2.91 -34.938 -22.891 1 98.25 232 LEU A N 1
ATOM 1793 C CA . LEU A 1 232 ? 1.997 -35.688 -22.016 1 98.25 232 LEU A CA 1
ATOM 1794 C C . LEU A 1 232 ? 2.164 -37.188 -22.203 1 98.25 232 LEU A C 1
ATOM 1796 O O . LEU A 1 232 ? 1.53 -37.781 -23.078 1 98.25 232 LEU A O 1
ATOM 1800 N N . GLN A 1 233 ? 2.955 -37.719 -21.328 1 95.56 233 GLN A N 1
ATOM 1801 C CA . GLN A 1 233 ? 3.365 -39.125 -21.516 1 95.56 233 GLN A CA 1
ATOM 1802 C C . GLN A 1 233 ? 4.043 -39.312 -22.875 1 95.56 233 GLN A C 1
ATOM 1804 O O . GLN A 1 233 ? 5.105 -38.719 -23.125 1 95.56 233 GLN A O 1
ATOM 1809 N N . ASP A 1 234 ? 3.348 -39.844 -23.828 1 94.31 234 ASP A N 1
ATOM 1810 C CA . ASP A 1 234 ? 3.967 -40.094 -25.125 1 94.31 234 ASP A CA 1
ATOM 1811 C C . ASP A 1 234 ? 3.443 -39.125 -26.172 1 94.31 234 ASP A C 1
ATOM 1813 O O . ASP A 1 234 ? 3.867 -39.156 -27.328 1 94.31 234 ASP A O 1
ATOM 1817 N N . ASP A 1 235 ? 2.652 -38.281 -25.75 1 97.56 235 ASP A N 1
ATOM 1818 C CA . ASP A 1 235 ? 2.066 -37.281 -26.641 1 97.56 235 ASP A CA 1
ATOM 1819 C C . ASP A 1 235 ? 2.861 -35.969 -26.609 1 97.56 235 ASP A C 1
ATOM 1821 O O . ASP A 1 235 ? 2.918 -35.312 -25.578 1 97.56 235 ASP A O 1
ATOM 1825 N N . LEU A 1 236 ? 3.508 -35.625 -27.75 1 98.31 236 LEU A N 1
ATOM 1826 C CA . LEU A 1 236 ? 4.328 -34.438 -27.844 1 98.31 236 LEU A CA 1
ATOM 1827 C C . LEU A 1 236 ? 3.756 -33.469 -28.891 1 98.31 236 LEU A C 1
ATOM 1829 O O . LEU A 1 236 ? 3.553 -33.844 -30.047 1 98.31 236 LEU A O 1
ATOM 1833 N N . PHE A 1 237 ? 3.477 -32.188 -28.469 1 98.44 237 PHE A N 1
ATOM 1834 C CA . PHE A 1 237 ? 2.83 -31.25 -29.391 1 98.44 237 PHE A CA 1
ATOM 1835 C C . PHE A 1 237 ? 3.164 -29.812 -29.047 1 98.44 237 PHE A C 1
ATOM 1837 O O . PHE A 1 237 ? 3.748 -29.531 -28 1 98.44 237 PHE A O 1
ATOM 1844 N N . GLN A 1 238 ? 2.863 -28.938 -29.984 1 98.38 238 GLN A N 1
ATOM 1845 C CA . GLN A 1 238 ? 2.986 -27.484 -29.844 1 98.38 238 GLN A CA 1
ATOM 1846 C C . GLN A 1 238 ? 1.626 -26.797 -29.953 1 98.38 238 GLN A C 1
ATOM 1848 O O . GLN A 1 238 ? 0.792 -27.203 -30.766 1 98.38 238 GLN A O 1
ATOM 1853 N N . LEU A 1 239 ? 1.41 -25.859 -29.125 1 98.19 239 LEU A N 1
ATOM 1854 C CA . LEU A 1 239 ? 0.268 -24.969 -29.266 1 98.19 239 LEU A CA 1
ATOM 1855 C C . LEU A 1 239 ? 0.727 -23.547 -29.578 1 98.19 239 LEU A C 1
ATOM 1857 O O . LEU A 1 239 ? 1.715 -23.062 -29.016 1 98.19 239 LEU A O 1
ATOM 1861 N N . THR A 1 240 ? 0.062 -22.859 -30.516 1 95.56 240 THR A N 1
ATOM 1862 C CA . THR A 1 240 ? 0.281 -21.453 -30.812 1 95.56 240 THR A CA 1
ATOM 1863 C C . THR A 1 240 ? -1.029 -20.672 -30.75 1 95.56 240 THR A C 1
ATOM 1865 O O . THR A 1 240 ? -2.109 -21.25 -30.875 1 95.56 240 THR A O 1
ATOM 1868 N N . PHE A 1 241 ? -0.87 -19.391 -30.391 1 86.44 241 PHE A N 1
ATOM 1869 C CA . PHE A 1 241 ? -2.025 -18.547 -30.109 1 86.44 241 PHE A CA 1
ATOM 1870 C C . PHE A 1 241 ? -2.045 -17.344 -31.031 1 86.44 241 PHE A C 1
ATOM 1872 O O . PHE A 1 241 ? -1.017 -16.969 -31.609 1 86.44 241 PHE A O 1
ATOM 1879 N N . PRO A 1 242 ? -3.209 -16.781 -31.188 1 82.19 242 PRO A N 1
ATOM 1880 C CA . PRO A 1 242 ? -3.301 -15.547 -31.969 1 82.19 242 PRO A CA 1
ATOM 1881 C C . PRO A 1 242 ? -2.49 -14.398 -31.375 1 82.19 242 PRO A C 1
ATOM 1883 O O . PRO A 1 242 ? -2.229 -14.391 -30.156 1 82.19 242 PRO A O 1
ATOM 1886 N N . LYS A 1 243 ? -2.111 -13.539 -32.156 1 85.12 243 LYS A N 1
ATOM 1887 C CA . LYS A 1 243 ? -1.487 -12.312 -31.672 1 85.12 243 LYS A CA 1
ATOM 1888 C C . LYS A 1 243 ? -2.504 -11.43 -30.953 1 85.12 243 LYS A C 1
ATOM 1890 O O . LYS A 1 243 ? -3.629 -11.258 -31.422 1 85.12 243 LYS A O 1
ATOM 1895 N N . ILE A 1 244 ? -2.148 -11.109 -29.766 1 87.19 244 ILE A N 1
ATOM 1896 C CA . ILE A 1 244 ? -3.055 -10.25 -29 1 87.19 244 ILE A CA 1
ATOM 1897 C C . ILE A 1 244 ? -2.316 -8.992 -28.562 1 87.19 244 ILE A C 1
ATOM 1899 O O . ILE A 1 244 ? -1.085 -8.953 -28.562 1 87.19 244 ILE A O 1
ATOM 1903 N N . GLN A 1 245 ? -3.082 -7.895 -28.312 1 87.88 245 GLN A N 1
ATOM 1904 C CA . GLN A 1 245 ? -2.531 -6.719 -27.641 1 87.88 245 GLN A CA 1
ATOM 1905 C C . GLN A 1 245 ? -2.477 -6.918 -26.141 1 87.88 245 GLN A C 1
ATOM 1907 O O . GLN A 1 245 ? -3.5 -6.824 -25.453 1 87.88 245 GLN A O 1
ATOM 1912 N N . VAL A 1 246 ? -1.37 -7.102 -25.656 1 88 246 VAL A N 1
ATOM 1913 C CA . VAL A 1 246 ? -1.172 -7.441 -24.25 1 88 246 VAL A CA 1
ATOM 1914 C C . VAL A 1 246 ? -1.312 -6.191 -23.391 1 88 246 VAL A C 1
ATOM 1916 O O . VAL A 1 246 ? -0.667 -5.172 -23.641 1 88 246 VAL A O 1
ATOM 1919 N N . LYS A 1 247 ? -2.178 -6.246 -22.422 1 87.94 247 LYS A N 1
ATOM 1920 C CA . LYS A 1 247 ? -2.289 -5.195 -21.422 1 87.94 247 LYS A CA 1
ATOM 1921 C C . LYS A 1 247 ? -1.363 -5.473 -20.234 1 87.94 247 LYS A C 1
ATOM 1923 O O . LYS A 1 247 ? -0.544 -4.625 -19.875 1 87.94 247 LYS A O 1
ATOM 1928 N N . ASN A 1 248 ? -1.48 -6.742 -19.703 1 85.25 248 ASN A N 1
ATOM 1929 C CA . ASN A 1 248 ? -0.656 -7.137 -18.562 1 85.25 248 ASN A CA 1
ATOM 1930 C C . ASN A 1 248 ? -0.366 -8.633 -18.578 1 85.25 248 ASN A C 1
ATOM 1932 O O . ASN A 1 248 ? -1.29 -9.453 -18.562 1 85.25 248 ASN A O 1
ATOM 1936 N N . PRO A 1 249 ? 0.846 -8.945 -18.547 1 86.69 249 PRO A N 1
ATOM 1937 C CA . PRO A 1 249 ? 1.175 -10.375 -18.562 1 86.69 249 PRO A CA 1
ATOM 1938 C C . PRO A 1 249 ? 1.297 -10.969 -17.156 1 86.69 249 PRO A C 1
ATOM 1940 O O . PRO A 1 249 ? 1.512 -12.172 -17 1 86.69 249 PRO A O 1
ATOM 1943 N N . ILE A 1 250 ? 1.182 -10.141 -16.172 1 87.56 250 ILE A N 1
ATOM 1944 C CA . ILE A 1 250 ? 1.35 -10.594 -14.797 1 87.56 250 ILE A CA 1
ATOM 1945 C C . ILE A 1 250 ? 0.337 -11.688 -14.484 1 87.56 250 ILE A C 1
ATOM 1947 O O . ILE A 1 250 ? -0.832 -11.594 -14.867 1 87.56 250 ILE A O 1
ATOM 1951 N N . ALA A 1 251 ? 0.726 -12.812 -13.852 1 93.06 251 ALA A N 1
ATOM 1952 C CA . ALA A 1 251 ? -0.078 -13.922 -13.344 1 93.06 251 ALA A CA 1
ATOM 1953 C C . ALA A 1 251 ? -0.423 -14.898 -14.461 1 93.06 251 ALA A C 1
ATOM 1955 O O . ALA A 1 251 ? -1.044 -15.938 -14.219 1 93.06 251 ALA A O 1
ATOM 1956 N N . SER A 1 252 ? 0.011 -14.695 -15.703 1 93.56 252 SER A N 1
ATOM 1957 C CA . SER A 1 252 ? -0.382 -15.547 -16.812 1 93.56 252 SER A CA 1
ATOM 1958 C C . SER A 1 252 ? 0.087 -16.984 -16.609 1 93.56 252 SER A C 1
ATOM 1960 O O . SER A 1 252 ? -0.669 -17.938 -16.828 1 93.56 252 SER A O 1
ATOM 1962 N N . GLY A 1 253 ? 1.304 -17.109 -16.188 1 95.25 253 GLY A N 1
ATOM 1963 C CA . GLY A 1 253 ? 1.798 -18.438 -15.883 1 95.25 253 GLY A CA 1
ATOM 1964 C C . GLY A 1 253 ? 1.016 -19.125 -14.781 1 95.25 253 GLY A C 1
ATOM 1965 O O . GLY A 1 253 ? 0.799 -20.344 -14.828 1 95.25 253 GLY A O 1
ATOM 1966 N N . ASP A 1 254 ? 0.614 -18.391 -13.805 1 96.69 254 ASP A N 1
ATOM 1967 C CA . ASP A 1 254 ? -0.166 -18.938 -12.695 1 96.69 254 ASP A CA 1
ATOM 1968 C C . ASP A 1 254 ? -1.55 -19.375 -13.164 1 96.69 254 ASP A C 1
ATOM 1970 O O . ASP A 1 254 ? -2.066 -20.406 -12.703 1 96.69 254 ASP A O 1
ATOM 1974 N N . PHE A 1 255 ? -2.119 -18.547 -14.039 1 97.38 255 PHE A N 1
ATOM 1975 C CA . PHE A 1 255 ? -3.428 -18.891 -14.586 1 97.38 255 PHE A CA 1
ATOM 1976 C C . PHE A 1 255 ? -3.352 -20.172 -15.406 1 97.38 255 PHE A C 1
ATOM 1978 O O . PHE A 1 255 ? -4.234 -21.031 -15.312 1 97.38 255 PHE A O 1
ATOM 1985 N N . PHE A 1 256 ? -2.295 -20.266 -16.156 1 97.75 256 PHE A N 1
ATOM 1986 C CA . PHE A 1 256 ? -2.016 -21.5 -16.891 1 97.75 256 PHE A CA 1
ATOM 1987 C C . PHE A 1 256 ? -1.991 -22.688 -15.938 1 97.75 256 PHE A C 1
ATOM 1989 O O . PHE A 1 256 ? -2.705 -23.672 -16.156 1 97.75 256 PHE A O 1
ATOM 1996 N N . LEU A 1 257 ? -1.271 -22.562 -14.906 1 98.19 257 LEU A N 1
ATOM 1997 C CA . LEU A 1 257 ? -1.1 -23.641 -13.93 1 98.19 257 LEU A CA 1
ATOM 1998 C C . LEU A 1 257 ? -2.424 -23.969 -13.25 1 98.19 257 LEU A C 1
ATOM 2000 O O . LEU A 1 257 ? -2.723 -25.141 -13.008 1 98.19 257 LEU A O 1
ATOM 2004 N N . GLY A 1 258 ? -3.186 -22.969 -12.93 1 97.5 258 GLY A N 1
ATOM 2005 C CA . GLY A 1 258 ? -4.477 -23.188 -12.305 1 97.5 258 GLY A CA 1
ATOM 2006 C C . GLY A 1 258 ? -5.402 -24.062 -13.141 1 97.5 258 GLY A C 1
ATOM 2007 O O . GLY A 1 258 ? -6.039 -24.969 -12.617 1 97.5 258 GLY A O 1
ATOM 2008 N N . SER A 1 259 ? -5.461 -23.781 -14.398 1 97.19 259 SER A N 1
ATOM 2009 C CA . SER A 1 259 ? -6.301 -24.562 -15.305 1 97.19 259 SER A CA 1
ATOM 2010 C C . SER A 1 259 ? -5.816 -26 -15.406 1 97.19 259 SER A C 1
ATOM 2012 O O . SER A 1 259 ? -6.621 -26.938 -15.406 1 97.19 259 SER A O 1
ATOM 2014 N N . LEU A 1 260 ? -4.562 -26.172 -15.453 1 97.56 260 LEU A N 1
ATOM 2015 C CA . LEU A 1 260 ? -3.992 -27.516 -15.484 1 97.56 260 LEU A CA 1
ATOM 2016 C C . LEU A 1 260 ? -4.371 -28.297 -14.227 1 97.56 260 LEU A C 1
ATOM 2018 O O . LEU A 1 260 ? -4.754 -29.469 -14.305 1 97.56 260 LEU A O 1
ATOM 2022 N N . CYS A 1 261 ? -4.223 -27.625 -13.109 1 97.19 261 CYS A N 1
ATOM 2023 C CA . CYS A 1 261 ? -4.531 -28.266 -11.828 1 97.19 261 CYS A CA 1
ATOM 2024 C C . CYS A 1 261 ? -6 -28.672 -11.766 1 97.19 261 CYS A C 1
ATOM 2026 O O . CYS A 1 261 ? -6.332 -29.719 -11.195 1 97.19 261 CYS A O 1
ATOM 2028 N N . HIS A 1 262 ? -6.805 -27.859 -12.352 1 95.38 262 HIS A N 1
ATOM 2029 C CA . HIS A 1 262 ? -8.219 -28.203 -12.398 1 95.38 262 HIS A CA 1
ATOM 2030 C C . HIS A 1 262 ? -8.445 -29.516 -13.156 1 95.38 262 HIS A C 1
ATOM 2032 O O . HIS A 1 262 ? -9.188 -30.391 -12.688 1 95.38 262 HIS A O 1
ATOM 2038 N N . SER A 1 263 ? -7.84 -29.594 -14.281 1 94.31 263 SER A N 1
ATOM 2039 C CA . SER A 1 263 ? -7.965 -30.812 -15.078 1 94.31 263 SER A CA 1
ATOM 2040 C C . SER A 1 263 ? -7.43 -32.031 -14.328 1 94.31 263 SER A C 1
ATOM 2042 O O . SER A 1 263 ? -8.055 -33.094 -14.328 1 94.31 263 SER A O 1
ATOM 2044 N N . LEU A 1 264 ? -6.344 -31.828 -13.695 1 93.44 264 LEU A N 1
ATOM 2045 C CA . LEU A 1 264 ? -5.723 -32.938 -12.945 1 93.44 264 LEU A CA 1
ATOM 2046 C C . LEU A 1 264 ? -6.637 -33.406 -11.828 1 93.44 264 LEU A C 1
ATOM 2048 O O . LEU A 1 264 ? -6.777 -34.594 -11.602 1 93.44 264 LEU A O 1
ATOM 2052 N N . GLU A 1 265 ? -7.203 -32.5 -11.164 1 92.62 265 GLU A N 1
ATOM 2053 C CA . GLU A 1 265 ? -8.086 -32.844 -10.047 1 92.62 265 GLU A CA 1
ATOM 2054 C C . GLU A 1 265 ? -9.375 -33.5 -10.539 1 92.62 265 GLU A C 1
ATOM 2056 O O . GLU A 1 265 ? -9.844 -34.469 -9.953 1 92.62 265 GLU A O 1
ATOM 2061 N N . ASN A 1 266 ? -9.914 -33.031 -11.617 1 91.44 266 ASN A N 1
ATOM 2062 C CA . ASN A 1 266 ? -11.227 -33.469 -12.078 1 91.44 266 ASN A CA 1
ATOM 2063 C C . ASN A 1 266 ? -11.141 -34.75 -12.898 1 91.44 266 ASN A C 1
ATOM 2065 O O . ASN A 1 266 ? -12.008 -35.625 -12.789 1 91.44 266 ASN A O 1
ATOM 2069 N N . LYS A 1 267 ? -10.109 -34.844 -13.688 1 92.38 267 LYS A N 1
ATOM 2070 C CA . LYS A 1 267 ? -10 -36 -14.609 1 92.38 267 LYS A CA 1
ATOM 2071 C C . LYS A 1 267 ? -8.984 -37 -14.109 1 92.38 267 LYS A C 1
ATOM 2073 O O . LYS A 1 267 ? -8.984 -38.156 -14.539 1 92.38 267 LYS A O 1
ATOM 2078 N N . GLY A 1 268 ? -8.086 -36.5 -13.352 1 92.94 268 GLY A N 1
ATOM 2079 C CA . GLY A 1 268 ? -7.004 -37.344 -12.891 1 92.94 268 GLY A CA 1
ATOM 2080 C C . GLY A 1 268 ? -5.812 -37.375 -13.828 1 92.94 268 GLY A C 1
ATOM 2081 O O . GLY A 1 268 ? -4.801 -38.031 -13.539 1 92.94 268 GLY A O 1
ATOM 2082 N N . PHE A 1 269 ? -5.961 -36.656 -14.977 1 94.5 269 PHE A N 1
ATOM 2083 C CA . PHE A 1 269 ? -4.875 -36.594 -15.945 1 94.5 269 PHE A CA 1
ATOM 2084 C C . PHE A 1 269 ? -4.922 -35.312 -16.734 1 94.5 269 PHE A C 1
ATOM 2086 O O . PHE A 1 269 ? -5.871 -34.531 -16.594 1 94.5 269 PHE A O 1
ATOM 2093 N N . ILE A 1 270 ? -3.877 -35.031 -17.5 1 97.44 270 ILE A N 1
ATOM 2094 C CA . ILE A 1 270 ? -3.768 -33.875 -18.359 1 97.44 270 ILE A CA 1
ATOM 2095 C C . ILE A 1 270 ? -3.736 -34.312 -19.828 1 97.44 270 ILE A C 1
ATOM 2097 O O . ILE A 1 270 ? -2.898 -35.125 -20.219 1 97.44 270 ILE A O 1
ATOM 2101 N N . ASP A 1 271 ? -4.672 -33.844 -20.578 1 97.81 271 ASP A N 1
ATOM 2102 C CA . ASP A 1 271 ? -4.699 -34.125 -22 1 97.81 271 ASP A CA 1
ATOM 2103 C C . ASP A 1 271 ? -4.512 -32.844 -22.812 1 97.81 271 ASP A C 1
ATOM 2105 O O . ASP A 1 271 ? -4.27 -31.781 -22.25 1 97.81 271 ASP A O 1
ATOM 2109 N N . ARG A 1 272 ? -4.578 -32.969 -24.125 1 98.25 272 ARG A N 1
ATOM 2110 C CA . ARG A 1 272 ? -4.363 -31.828 -25 1 98.25 272 ARG A CA 1
ATOM 2111 C C . ARG A 1 272 ? -5.375 -30.719 -24.734 1 98.25 272 ARG A C 1
ATOM 2113 O O . ARG A 1 272 ? -5.027 -29.531 -24.734 1 98.25 272 ARG A O 1
ATOM 2120 N N . GLU A 1 273 ? -6.59 -31.109 -24.5 1 97.31 273 GLU A N 1
ATOM 2121 C CA . GLU A 1 273 ? -7.641 -30.141 -24.203 1 97.31 273 GLU A CA 1
ATOM 2122 C C . GLU A 1 273 ? -7.305 -29.328 -22.953 1 97.31 273 GLU A C 1
ATOM 2124 O O . GLU A 1 273 ? -7.562 -28.125 -22.906 1 97.31 273 GLU A O 1
ATOM 2129 N N . ALA A 1 274 ? -6.77 -30.016 -21.938 1 97.69 274 ALA A N 1
ATOM 2130 C CA . ALA A 1 274 ? -6.383 -29.344 -20.703 1 97.69 274 ALA A CA 1
ATOM 2131 C C . ALA A 1 274 ? -5.324 -28.281 -20.969 1 97.69 274 ALA A C 1
ATOM 2133 O O . ALA A 1 274 ? -5.395 -27.172 -20.422 1 97.69 274 ALA A O 1
ATOM 2134 N N . VAL A 1 275 ? -4.367 -28.578 -21.812 1 98.5 275 VAL A N 1
ATOM 2135 C CA . VAL A 1 275 ? -3.291 -27.641 -22.109 1 98.5 275 VAL A CA 1
ATOM 2136 C C . VAL A 1 275 ? -3.832 -26.484 -22.938 1 98.5 275 VAL A C 1
ATOM 2138 O O . VAL A 1 275 ? -3.441 -25.328 -22.734 1 98.5 275 VAL A O 1
ATOM 2141 N N . ILE A 1 276 ? -4.719 -26.781 -23.859 1 98 276 ILE A N 1
ATOM 2142 C CA . ILE A 1 276 ? -5.355 -25.75 -24.672 1 98 276 ILE A CA 1
ATOM 2143 C C . ILE A 1 276 ? -6.105 -24.781 -23.766 1 98 276 ILE A C 1
ATOM 2145 O O . ILE A 1 276 ? -5.965 -23.562 -23.906 1 98 276 ILE A O 1
ATOM 2149 N N . ARG A 1 277 ? -6.84 -25.344 -22.891 1 97.19 277 ARG A N 1
ATOM 2150 C CA . ARG A 1 277 ? -7.605 -24.516 -21.953 1 97.19 277 ARG A CA 1
ATOM 2151 C C . ARG A 1 277 ? -6.684 -23.672 -21.078 1 97.19 277 ARG A C 1
ATOM 2153 O O . ARG A 1 277 ? -6.949 -22.5 -20.844 1 97.19 277 ARG A O 1
ATOM 2160 N N . ALA A 1 278 ? -5.613 -24.266 -20.578 1 97.94 278 ALA A N 1
ATOM 2161 C CA . ALA A 1 278 ? -4.621 -23.547 -19.797 1 97.94 278 ALA A CA 1
ATOM 2162 C C . ALA A 1 278 ? -4.047 -22.359 -20.578 1 97.94 278 ALA A C 1
ATOM 2164 O O . ALA A 1 278 ? -3.922 -21.266 -20.047 1 97.94 278 ALA A O 1
ATOM 2165 N N . CYS A 1 279 ? -3.764 -22.578 -21.828 1 97.31 279 CYS A N 1
ATOM 2166 C CA . CYS A 1 279 ? -3.273 -21.531 -22.703 1 97.31 279 CYS A CA 1
ATOM 2167 C C . CYS A 1 279 ? -4.293 -20.406 -22.828 1 97.31 279 CYS A C 1
ATOM 2169 O O . CYS A 1 279 ? -3.932 -19.219 -22.828 1 97.31 279 CYS A O 1
ATOM 2171 N N . ALA A 1 280 ? -5.5 -20.781 -22.938 1 97 280 ALA A N 1
ATOM 2172 C CA . ALA A 1 280 ? -6.566 -19.797 -23.109 1 97 280 ALA A CA 1
ATOM 2173 C C . ALA A 1 280 ? -6.703 -18.922 -21.859 1 97 280 ALA A C 1
ATOM 2175 O O . ALA A 1 280 ? -6.875 -17.703 -21.969 1 97 280 ALA A O 1
ATOM 2176 N N . TYR A 1 281 ? -6.613 -19.531 -20.688 1 96.81 281 TYR A N 1
ATOM 2177 C CA . TYR A 1 281 ? -6.672 -18.766 -19.453 1 96.81 281 TYR A CA 1
ATOM 2178 C C . TYR A 1 281 ? -5.52 -17.766 -19.359 1 96.81 281 TYR A C 1
ATOM 2180 O O . TYR A 1 281 ? -5.719 -16.609 -19.031 1 96.81 281 TYR A O 1
ATOM 2188 N N . ALA A 1 282 ? -4.309 -18.219 -19.672 1 96.25 282 ALA A N 1
ATOM 2189 C CA . ALA A 1 282 ? -3.135 -17.344 -19.641 1 96.25 282 ALA A CA 1
ATOM 2190 C C . ALA A 1 282 ? -3.287 -16.188 -20.609 1 96.25 282 ALA A C 1
ATOM 2192 O O . ALA A 1 282 ? -3.006 -15.031 -20.266 1 96.25 282 ALA A O 1
ATOM 2193 N N . THR A 1 283 ? -3.748 -16.5 -21.781 1 95.44 283 THR A N 1
ATOM 2194 C CA . THR A 1 283 ? -3.904 -15.508 -22.844 1 95.44 283 THR A CA 1
ATOM 2195 C C . THR A 1 283 ? -5.004 -14.508 -22.484 1 95.44 283 THR A C 1
ATOM 2197 O O . THR A 1 283 ? -4.844 -13.305 -22.688 1 95.44 283 THR A O 1
ATOM 2200 N N . ALA A 1 284 ? -6.09 -14.992 -21.953 1 95.81 284 ALA A N 1
ATOM 2201 C CA . ALA A 1 284 ? -7.203 -14.133 -21.578 1 95.81 284 ALA A CA 1
ATOM 2202 C C . ALA A 1 284 ? -6.785 -13.156 -20.484 1 95.81 284 ALA A C 1
ATOM 2204 O O . ALA A 1 284 ? -7.223 -12 -20.469 1 95.81 284 ALA A O 1
ATOM 2205 N N . ASN A 1 285 ? -5.988 -13.641 -19.531 1 95.75 285 ASN A N 1
ATOM 2206 C CA . ASN A 1 285 ? -5.465 -12.766 -18.484 1 95.75 285 ASN A CA 1
ATOM 2207 C C . ASN A 1 285 ? -4.688 -11.594 -19.078 1 95.75 285 ASN A C 1
ATOM 2209 O O . ASN A 1 285 ? -4.773 -10.469 -18.562 1 95.75 285 ASN A O 1
ATOM 2213 N N . CYS A 1 286 ? -3.979 -11.789 -20.188 1 93.12 286 CYS A N 1
ATOM 2214 C CA . CYS A 1 286 ? -3.15 -10.766 -20.828 1 93.12 286 CYS A CA 1
ATOM 2215 C C . CYS A 1 286 ? -4.008 -9.641 -21.391 1 93.12 286 CYS A C 1
ATOM 2217 O O . CYS A 1 286 ? -3.5 -8.555 -21.688 1 93.12 286 CYS A O 1
ATOM 2219 N N . LEU A 1 287 ? -5.266 -9.906 -21.516 1 93.62 287 LEU A N 1
ATOM 2220 C CA . LEU A 1 287 ? -6.176 -8.914 -22.078 1 93.62 287 LEU A CA 1
ATOM 2221 C C . LEU A 1 287 ? -6.707 -7.98 -21 1 93.62 287 LEU A C 1
ATOM 2223 O O . LEU A 1 287 ? -7.43 -7.027 -21.297 1 93.62 287 LEU A O 1
ATOM 2227 N N . GLN A 1 288 ? -6.352 -8.297 -19.766 1 92.62 288 GLN A N 1
ATOM 2228 C CA . GLN A 1 288 ? -6.852 -7.543 -18.625 1 92.62 288 GLN A CA 1
ATOM 2229 C C . GLN A 1 288 ? -5.734 -6.723 -17.984 1 92.62 288 GLN A C 1
ATOM 2231 O O . GLN A 1 288 ? -4.559 -7.082 -18.078 1 92.62 288 GLN A O 1
ATOM 2236 N N . TRP A 1 289 ? -6.105 -5.621 -17.281 1 89.75 289 TRP A N 1
ATOM 2237 C CA . TRP A 1 289 ? -5.117 -4.789 -16.594 1 89.75 289 TRP A CA 1
ATOM 2238 C C . TRP A 1 289 ? -4.715 -5.406 -15.266 1 89.75 289 TRP A C 1
ATOM 2240 O O . TRP A 1 289 ? -3.646 -5.105 -14.734 1 89.75 289 TRP A O 1
ATOM 2250 N N . ILE A 1 290 ? -5.66 -6.234 -14.734 1 90.25 290 ILE A N 1
ATOM 2251 C CA . ILE A 1 290 ? -5.41 -6.914 -13.469 1 90.25 290 ILE A CA 1
ATOM 2252 C C . ILE A 1 290 ? -5.586 -8.422 -13.648 1 90.25 290 ILE A C 1
ATOM 2254 O O . ILE A 1 290 ? -6.195 -8.867 -14.625 1 90.25 290 ILE A O 1
ATOM 2258 N N . PRO A 1 291 ? -5.059 -9.188 -12.766 1 92 291 PRO A N 1
ATOM 2259 C CA . PRO A 1 291 ? -5.23 -10.641 -12.875 1 92 291 PRO A CA 1
ATOM 2260 C C . PRO A 1 291 ? -6.695 -11.062 -12.797 1 92 291 PRO A C 1
ATOM 2262 O O . PRO A 1 291 ? -7.285 -11.055 -11.711 1 92 291 PRO A O 1
ATOM 2265 N N . LYS A 1 292 ? -7.234 -11.32 -13.859 1 93.88 292 LYS A N 1
ATOM 2266 C CA . LYS A 1 292 ? -8.617 -11.758 -14.039 1 93.88 292 LYS A CA 1
ATOM 2267 C C . LYS A 1 292 ? -8.859 -12.242 -15.461 1 93.88 292 LYS A C 1
ATOM 2269 O O . LYS A 1 292 ? -8.023 -12.039 -16.344 1 93.88 292 LYS A O 1
ATOM 2274 N N . VAL A 1 293 ? -9.93 -12.961 -15.656 1 94.88 293 VAL A N 1
ATOM 2275 C CA . VAL A 1 293 ? -10.289 -13.359 -17.016 1 94.88 293 VAL A CA 1
ATOM 2276 C C . VAL A 1 293 ? -11.781 -13.148 -17.234 1 94.88 293 VAL A C 1
ATOM 2278 O O . VAL A 1 293 ? -12.57 -13.156 -16.297 1 94.88 293 VAL A O 1
ATOM 2281 N N . ASP A 1 294 ? -12.094 -12.875 -18.516 1 94.75 294 ASP A N 1
ATOM 2282 C CA . ASP A 1 294 ? -13.453 -13.016 -19.016 1 94.75 294 ASP A CA 1
ATOM 2283 C C . ASP A 1 294 ? -13.68 -14.406 -19.609 1 94.75 294 ASP A C 1
ATOM 2285 O O . ASP A 1 294 ? -12.969 -14.812 -20.531 1 94.75 294 ASP A O 1
ATOM 2289 N N . LYS A 1 295 ? -14.656 -15.047 -19.109 1 94.06 295 LYS A N 1
ATOM 2290 C CA . LYS A 1 295 ? -14.914 -16.422 -19.562 1 94.06 295 LYS A CA 1
ATOM 2291 C C . LYS A 1 295 ? -15.18 -16.469 -21.062 1 94.06 295 LYS A C 1
ATOM 2293 O O . LYS A 1 295 ? -14.828 -17.438 -21.719 1 94.06 295 LYS A O 1
ATOM 2298 N N . GLU A 1 296 ? -15.734 -15.398 -21.531 1 96.38 296 GLU A N 1
ATOM 2299 C CA . GLU A 1 296 ? -15.992 -15.344 -22.969 1 96.38 296 GLU A CA 1
ATOM 2300 C C . GLU A 1 296 ? -14.695 -15.266 -23.766 1 96.38 296 GLU A C 1
ATOM 2302 O O . GLU A 1 296 ? -14.586 -15.844 -24.844 1 96.38 296 GLU A O 1
ATOM 2307 N N . ASP A 1 297 ? -13.773 -14.539 -23.234 1 95.69 297 ASP A N 1
ATOM 2308 C CA . ASP A 1 297 ? -12.469 -14.484 -23.875 1 95.69 297 ASP A CA 1
ATOM 2309 C C . ASP A 1 297 ? -11.805 -15.859 -23.891 1 95.69 297 ASP A C 1
ATOM 2311 O O . ASP A 1 297 ? -11.227 -16.266 -24.906 1 95.69 297 ASP A O 1
ATOM 2315 N N . VAL A 1 298 ? -11.922 -16.578 -22.797 1 96.12 298 VAL A N 1
ATOM 2316 C CA . VAL A 1 298 ? -11.336 -17.906 -22.703 1 96.12 298 VAL A CA 1
ATOM 2317 C C . VAL A 1 298 ? -11.93 -18.812 -23.766 1 96.12 298 VAL A C 1
ATOM 2319 O O . VAL A 1 298 ? -11.203 -19.484 -24.5 1 96.12 298 VAL A O 1
ATOM 2322 N N . LYS A 1 299 ? -13.211 -18.797 -23.922 1 96.19 299 LYS A N 1
ATOM 2323 C CA . LYS A 1 299 ? -13.906 -19.625 -24.906 1 96.19 299 LYS A CA 1
ATOM 2324 C C . LYS A 1 299 ? -13.461 -19.266 -26.328 1 96.19 299 LYS A C 1
ATOM 2326 O O . LYS A 1 299 ? -13.203 -20.156 -27.141 1 96.19 299 LYS A O 1
ATOM 2331 N N . HIS A 1 300 ? -13.391 -18 -26.562 1 96.25 300 HIS A N 1
ATOM 2332 C CA . HIS A 1 300 ? -13.008 -17.531 -27.891 1 96.25 300 HIS A CA 1
ATOM 2333 C C . HIS A 1 300 ? -11.578 -17.938 -28.234 1 96.25 300 HIS A C 1
ATOM 2335 O O . HIS A 1 300 ? -11.312 -18.391 -29.359 1 96.25 300 HIS A O 1
ATOM 2341 N N . ILE A 1 301 ? -10.75 -17.797 -27.344 1 96.19 301 ILE A N 1
ATOM 2342 C CA . ILE A 1 301 ? -9.336 -18.062 -27.578 1 96.19 301 ILE A CA 1
ATOM 2343 C C . ILE A 1 301 ? -9.125 -19.562 -27.812 1 96.19 301 ILE A C 1
ATOM 2345 O O . ILE A 1 301 ? -8.297 -19.953 -28.625 1 96.19 301 ILE A O 1
ATOM 2349 N N . ILE A 1 302 ? -9.859 -20.375 -27.109 1 96.94 302 ILE A N 1
ATOM 2350 C CA . ILE A 1 302 ? -9.766 -21.812 -27.297 1 96.94 302 ILE A CA 1
ATOM 2351 C C . ILE A 1 302 ? -9.984 -22.172 -28.766 1 96.94 302 ILE A C 1
ATOM 2353 O O . ILE A 1 302 ? -9.289 -23.031 -29.312 1 96.94 302 ILE A O 1
ATOM 2357 N N . GLN A 1 303 ? -10.828 -21.422 -29.422 1 96.62 303 GLN A N 1
ATOM 2358 C CA . GLN A 1 303 ? -11.18 -21.703 -30.797 1 96.62 303 GLN A CA 1
ATOM 2359 C C . GLN A 1 303 ? -10.07 -21.266 -31.75 1 96.62 303 GLN A C 1
ATOM 2361 O O . GLN A 1 303 ? -10.016 -21.719 -32.906 1 96.62 303 GLN A O 1
ATOM 2366 N N . GLU A 1 304 ? -9.219 -20.469 -31.297 1 96 304 GLU A N 1
ATOM 2367 C CA . GLU A 1 304 ? -8.211 -19.875 -32.188 1 96 304 GLU A CA 1
ATOM 2368 C C . GLU A 1 304 ? -6.863 -20.562 -32 1 96 304 GLU A C 1
ATOM 2370 O O . GLU A 1 304 ? -5.941 -20.344 -32.781 1 96 304 GLU A O 1
ATOM 2375 N N . ILE A 1 305 ? -6.75 -21.359 -31 1 96.81 305 ILE A N 1
ATOM 2376 C CA . ILE A 1 305 ? -5.48 -22.016 -30.719 1 96.81 305 ILE A CA 1
ATOM 2377 C C . ILE A 1 305 ? -5.207 -23.078 -31.781 1 96.81 305 ILE A C 1
ATOM 2379 O O . ILE A 1 305 ? -6.117 -23.812 -32.188 1 96.81 305 ILE A O 1
ATOM 2383 N N . GLN A 1 306 ? -3.988 -23.109 -32.25 1 97.12 306 GLN A N 1
ATOM 2384 C CA . GLN A 1 306 ? -3.561 -24.109 -33.219 1 97.12 306 GLN A CA 1
ATOM 2385 C C . GLN A 1 306 ? -2.684 -25.172 -32.562 1 97.12 306 GLN A C 1
ATOM 2387 O O . GLN A 1 306 ? -1.85 -24.859 -31.719 1 97.12 306 GLN A O 1
ATOM 2392 N N . LEU A 1 307 ? -2.902 -26.422 -32.906 1 97.69 307 LEU A N 1
ATOM 2393 C CA . LEU A 1 307 ? -2.176 -27.562 -32.375 1 97.69 307 LEU A CA 1
ATOM 2394 C C . LEU A 1 307 ? -1.382 -28.266 -33.469 1 97.69 307 LEU A C 1
ATOM 2396 O O . LEU A 1 307 ? -1.896 -28.5 -34.562 1 97.69 307 LEU A O 1
ATOM 2400 N N . ARG A 1 308 ? -0.134 -28.484 -33.219 1 97.12 308 ARG A N 1
ATOM 2401 C CA . ARG A 1 308 ? 0.738 -29.25 -34.094 1 97.12 308 ARG A CA 1
ATOM 2402 C C . ARG A 1 308 ? 1.434 -30.391 -33.344 1 97.12 308 ARG A C 1
ATOM 2404 O O . ARG A 1 308 ? 2.152 -30.141 -32.375 1 97.12 308 ARG A O 1
ATOM 2411 N N . SER A 1 309 ? 1.281 -31.562 -33.781 1 97.38 309 SER A N 1
ATOM 2412 C CA . SER A 1 309 ? 1.999 -32.688 -33.219 1 97.38 309 SER A CA 1
ATOM 2413 C C . SER A 1 309 ? 3.48 -32.656 -33.594 1 97.38 309 SER A C 1
ATOM 2415 O O . SER A 1 309 ? 3.838 -32.312 -34.719 1 97.38 309 SER A O 1
ATOM 2417 N N . LEU A 1 310 ? 4.238 -33.031 -32.625 1 96.31 310 LEU A N 1
ATOM 2418 C CA . LEU A 1 310 ? 5.684 -33 -32.844 1 96.31 310 LEU A CA 1
ATOM 2419 C C . LEU A 1 310 ? 6.266 -34.406 -32.781 1 96.31 310 LEU A C 1
ATOM 2421 O O . LEU A 1 310 ? 5.82 -35.25 -31.969 1 96.31 310 LEU A O 1
ATOM 2425 N N . MET B 1 1 ? -8.039 21.344 25.969 1 94.62 1 MET B N 1
ATOM 2426 C CA . MET B 1 1 ? -7.758 20.172 25.156 1 94.62 1 MET B CA 1
ATOM 2427 C C . MET B 1 1 ? -7.664 20.547 23.672 1 94.62 1 MET B C 1
ATOM 2429 O O . MET B 1 1 ? -8.266 21.531 23.25 1 94.62 1 MET B O 1
ATOM 2433 N N . ILE B 1 2 ? -6.867 19.844 22.906 1 97.69 2 ILE B N 1
ATOM 2434 C CA . ILE B 1 2 ? -6.738 20.094 21.469 1 97.69 2 ILE B CA 1
ATOM 2435 C C . ILE B 1 2 ? -7.539 19.062 20.688 1 97.69 2 ILE B C 1
ATOM 2437 O O . ILE B 1 2 ? -7.348 17.859 20.859 1 97.69 2 ILE B O 1
ATOM 2441 N N . HIS B 1 3 ? -8.43 19.547 19.844 1 98.38 3 HIS B N 1
ATOM 2442 C CA . HIS B 1 3 ? -9.164 18.688 18.922 1 98.38 3 HIS B CA 1
ATOM 2443 C C . HIS B 1 3 ? -8.633 18.844 17.5 1 98.38 3 HIS B C 1
ATOM 2445 O O . HIS B 1 3 ? -8.773 19.906 16.875 1 98.38 3 HIS B O 1
ATOM 2451 N N . LEU B 1 4 ? -8.039 17.797 17.031 1 98.44 4 LEU B N 1
ATOM 2452 C CA . LEU B 1 4 ? -7.531 17.766 15.672 1 98.44 4 LEU B CA 1
ATOM 2453 C C . LEU B 1 4 ? -8.562 17.156 14.727 1 98.44 4 LEU B C 1
ATOM 2455 O O . LEU B 1 4 ? -9.008 16.016 14.938 1 98.44 4 LEU B O 1
ATOM 2459 N N . VAL B 1 5 ? -8.891 17.859 13.648 1 98.06 5 VAL B N 1
ATOM 2460 C CA . VAL B 1 5 ? -9.961 17.406 12.766 1 98.06 5 VAL B CA 1
ATOM 2461 C C . VAL B 1 5 ? -9.359 16.828 11.484 1 98.06 5 VAL B C 1
ATOM 2463 O O . VAL B 1 5 ? -8.75 17.547 10.695 1 98.06 5 VAL B O 1
ATOM 2466 N N . CYS B 1 6 ? -9.531 15.531 11.258 1 95.38 6 CYS B N 1
ATOM 2467 C CA . CYS B 1 6 ? -9.031 14.828 10.078 1 95.38 6 CYS B CA 1
ATOM 2468 C C . CYS B 1 6 ? -10.07 13.852 9.539 1 95.38 6 CYS B C 1
ATOM 2470 O O . CYS B 1 6 ? -9.969 12.648 9.766 1 95.38 6 CYS B O 1
ATOM 2472 N N . PRO B 1 7 ? -10.922 14.359 8.711 1 92.88 7 PRO B N 1
ATOM 2473 C CA . PRO B 1 7 ? -12.047 13.523 8.289 1 92.88 7 PRO B CA 1
ATOM 2474 C C . PRO B 1 7 ? -11.664 12.531 7.191 1 92.88 7 PRO B C 1
ATOM 2476 O O . PRO B 1 7 ? -12.422 11.609 6.898 1 92.88 7 PRO B O 1
ATOM 2479 N N . ASN B 1 8 ? -10.531 12.773 6.504 1 93 8 ASN B N 1
ATOM 2480 C CA . ASN B 1 8 ? -10.156 11.891 5.398 1 93 8 ASN B CA 1
ATOM 2481 C C . ASN B 1 8 ? -8.75 11.336 5.582 1 93 8 ASN B C 1
ATOM 2483 O O . ASN B 1 8 ? -7.855 11.625 4.789 1 93 8 ASN B O 1
ATOM 2487 N N . PRO B 1 9 ? -8.586 10.422 6.539 1 95.81 9 PRO B N 1
ATOM 2488 C CA . PRO B 1 9 ? -7.273 9.844 6.832 1 95.81 9 PRO B CA 1
ATOM 2489 C C . PRO B 1 9 ? -6.824 8.836 5.781 1 95.81 9 PRO B C 1
ATOM 2491 O O . PRO B 1 9 ? -7.578 8.531 4.852 1 95.81 9 PRO B O 1
ATOM 2494 N N . ALA B 1 10 ? -5.629 8.453 5.887 1 96.88 10 ALA B N 1
ATOM 2495 C CA . ALA B 1 10 ? -5.055 7.418 5.027 1 96.88 10 ALA B CA 1
ATOM 2496 C C . ALA B 1 10 ? -4 6.609 5.777 1 96.88 10 ALA B C 1
ATOM 2498 O O . ALA B 1 10 ? -3.514 7.031 6.828 1 96.88 10 ALA B O 1
ATOM 2499 N N . LEU B 1 11 ? -3.764 5.406 5.32 1 97.62 11 LEU B N 1
ATOM 2500 C CA . LEU B 1 11 ? -2.496 4.762 5.652 1 97.62 11 LEU B CA 1
ATOM 2501 C C . LEU B 1 11 ? -1.372 5.289 4.766 1 97.62 11 LEU B C 1
ATOM 2503 O O . LEU B 1 11 ? -1.397 5.102 3.549 1 97.62 11 LEU B O 1
ATOM 2507 N N . ASP B 1 12 ? -0.47 5.98 5.344 1 96.38 12 ASP B N 1
ATOM 2508 C CA . ASP B 1 12 ? 0.702 6.426 4.598 1 96.38 12 ASP B CA 1
ATOM 2509 C C . ASP B 1 12 ? 1.779 5.344 4.574 1 96.38 12 ASP B C 1
ATOM 2511 O O . ASP B 1 12 ? 2.246 4.898 5.625 1 96.38 12 ASP B O 1
ATOM 2515 N N . ARG B 1 13 ? 2.148 4.957 3.434 1 96.94 13 ARG B N 1
ATOM 2516 C CA . ARG B 1 13 ? 3.242 4.012 3.234 1 96.94 13 ARG B CA 1
ATOM 2517 C C . ARG B 1 13 ? 4.418 4.672 2.521 1 96.94 13 ARG B C 1
ATOM 2519 O O . ARG B 1 13 ? 4.32 5.016 1.341 1 96.94 13 ARG B O 1
ATOM 2526 N N . THR B 1 14 ? 5.484 4.887 3.242 1 96.25 14 THR B N 1
ATOM 2527 C CA . THR B 1 14 ? 6.699 5.441 2.652 1 96.25 14 THR B CA 1
ATOM 2528 C C . THR B 1 14 ? 7.664 4.328 2.252 1 96.25 14 THR B C 1
ATOM 2530 O O . THR B 1 14 ? 8.109 3.551 3.1 1 96.25 14 THR B O 1
ATOM 2533 N N . ILE B 1 15 ? 7.938 4.27 1.023 1 97.06 15 ILE B N 1
ATOM 2534 C CA . ILE B 1 15 ? 8.805 3.246 0.454 1 97.06 15 ILE B CA 1
ATOM 2535 C C . ILE B 1 15 ? 10.133 3.873 0.033 1 97.06 15 ILE B C 1
ATOM 2537 O O . ILE B 1 15 ? 10.164 4.746 -0.84 1 97.06 15 ILE B O 1
ATOM 2541 N N . LEU B 1 16 ? 11.203 3.451 0.683 1 96.62 16 LEU B N 1
ATOM 2542 C CA . LEU B 1 16 ? 12.547 3.908 0.324 1 96.62 16 LEU B CA 1
ATOM 2543 C C . LEU B 1 16 ? 13.242 2.895 -0.581 1 96.62 16 LEU B C 1
ATOM 2545 O O . LEU B 1 16 ? 13.336 1.715 -0.24 1 96.62 16 LEU B O 1
ATOM 2549 N N . LEU B 1 17 ? 13.602 3.305 -1.741 1 95.31 17 LEU B N 1
ATOM 2550 C CA . LEU B 1 17 ? 14.32 2.404 -2.641 1 95.31 17 LEU B CA 1
ATOM 2551 C C . LEU B 1 17 ? 15.438 3.139 -3.367 1 95.31 17 LEU B C 1
ATOM 2553 O O . LEU B 1 17 ? 15.508 4.371 -3.334 1 95.31 17 LEU B O 1
ATOM 2557 N N . HIS B 1 18 ? 16.359 2.234 -3.895 1 91.19 18 HIS B N 1
ATOM 2558 C CA . HIS B 1 18 ? 17.469 2.77 -4.672 1 91.19 18 HIS B CA 1
ATOM 2559 C C . HIS B 1 18 ? 17.234 2.596 -6.168 1 91.19 18 HIS B C 1
ATOM 2561 O O . HIS B 1 18 ? 17.156 1.468 -6.664 1 91.19 18 HIS B O 1
ATOM 2567 N N . ASP B 1 19 ? 16.969 3.621 -6.98 1 87.94 19 ASP B N 1
ATOM 2568 C CA . ASP B 1 19 ? 16.875 3.609 -8.438 1 87.94 19 ASP B CA 1
ATOM 2569 C C . ASP B 1 19 ? 15.594 2.896 -8.891 1 87.94 19 ASP B C 1
ATOM 2571 O O . ASP B 1 19 ? 15.664 1.805 -9.461 1 87.94 19 ASP B O 1
ATOM 2575 N N . LEU B 1 20 ? 14.516 3.455 -8.812 1 91.88 20 LEU B N 1
ATOM 2576 C CA . LEU B 1 20 ? 13.25 2.893 -9.266 1 91.88 20 LEU B CA 1
ATOM 2577 C C . LEU B 1 20 ? 13.297 2.551 -10.75 1 91.88 20 LEU B C 1
ATOM 2579 O O . LEU B 1 20 ? 13.523 3.43 -11.586 1 91.88 20 LEU B O 1
ATOM 2583 N N . LYS B 1 21 ? 13.141 1.288 -11.062 1 93.25 21 LYS B N 1
ATOM 2584 C CA . LYS B 1 21 ? 13.219 0.812 -12.438 1 93.25 21 LYS B CA 1
ATOM 2585 C C . LYS B 1 21 ? 11.836 0.476 -12.984 1 93.25 21 LYS B C 1
ATOM 2587 O O . LYS B 1 21 ? 10.992 -0.06 -12.258 1 93.25 21 LYS B O 1
ATOM 2592 N N . GLU B 1 22 ? 11.648 0.807 -14.289 1 91.38 22 GLU B N 1
ATOM 2593 C CA . GLU B 1 22 ? 10.406 0.454 -14.969 1 91.38 22 GLU B CA 1
ATOM 2594 C C . GLU B 1 22 ? 10.438 -0.991 -15.461 1 91.38 22 GLU B C 1
ATOM 2596 O O . GLU B 1 22 ? 11.492 -1.499 -15.844 1 91.38 22 GLU B O 1
ATOM 2601 N N . ASP B 1 23 ? 9.312 -1.695 -15.422 1 90.69 23 ASP B N 1
ATOM 2602 C CA . ASP B 1 23 ? 9.039 -3.004 -16.016 1 90.69 23 ASP B CA 1
ATOM 2603 C C . ASP B 1 23 ? 9.898 -4.086 -15.359 1 90.69 23 ASP B C 1
ATOM 2605 O O . ASP B 1 23 ? 10.117 -5.148 -15.945 1 90.69 23 ASP B O 1
ATOM 2609 N N . LEU B 1 24 ? 10.516 -3.697 -14.188 1 92.06 24 LEU B N 1
ATOM 2610 C CA . LEU B 1 24 ? 11.297 -4.641 -13.391 1 92.06 24 LEU B CA 1
ATOM 2611 C C . LEU B 1 24 ? 10.836 -4.629 -11.938 1 92.06 24 LEU B C 1
ATOM 2613 O O . LEU B 1 24 ? 10.25 -3.646 -11.477 1 92.06 24 LEU B O 1
ATOM 2617 N N . VAL B 1 25 ? 11.133 -5.656 -11.266 1 92.94 25 VAL B N 1
ATOM 2618 C CA . VAL B 1 25 ? 10.797 -5.734 -9.852 1 92.94 25 VAL B CA 1
ATOM 2619 C C . VAL B 1 25 ? 11.789 -4.902 -9.039 1 92.94 25 VAL B C 1
ATOM 2621 O O . VAL B 1 25 ? 13 -5.066 -9.172 1 92.94 25 VAL B O 1
ATOM 2624 N N . ASN B 1 26 ? 11.273 -3.961 -8.32 1 96.19 26 ASN B N 1
ATOM 2625 C CA . ASN B 1 26 ? 12.047 -3.178 -7.359 1 96.19 26 ASN B CA 1
ATOM 2626 C C . ASN B 1 26 ? 11.828 -3.664 -5.93 1 96.19 26 ASN B C 1
ATOM 2628 O O . ASN B 1 26 ? 10.688 -3.879 -5.516 1 96.19 26 ASN B O 1
ATOM 2632 N N . ARG B 1 27 ? 12.852 -3.834 -5.25 1 95.81 27 ARG B N 1
ATOM 2633 C CA . ARG B 1 27 ? 12.758 -4.215 -3.842 1 95.81 27 ARG B CA 1
ATOM 2634 C C . ARG B 1 27 ? 13.18 -3.062 -2.938 1 95.81 27 ARG B C 1
ATOM 2636 O O . ARG B 1 27 ? 14.32 -2.604 -3.004 1 95.81 27 ARG B O 1
ATOM 2643 N N . PRO B 1 28 ? 12.273 -2.65 -2.09 1 97 28 PRO B N 1
ATOM 2644 C CA . PRO B 1 28 ? 12.594 -1.497 -1.246 1 97 28 PRO B CA 1
ATOM 2645 C C . PRO B 1 28 ? 13.672 -1.808 -0.207 1 97 28 PRO B C 1
ATOM 2647 O O . PRO B 1 28 ? 13.773 -2.945 0.257 1 97 28 PRO B O 1
ATOM 2650 N N . ASP B 1 29 ? 14.391 -0.794 0.169 1 95.56 29 ASP B N 1
ATOM 2651 C CA . ASP B 1 29 ? 15.344 -0.875 1.271 1 95.56 29 ASP B CA 1
ATOM 2652 C C . ASP B 1 29 ? 14.633 -0.821 2.619 1 95.56 29 ASP B C 1
ATOM 2654 O O . ASP B 1 29 ? 15.055 -1.47 3.578 1 95.56 29 ASP B O 1
ATOM 2658 N N . ALA B 1 30 ? 13.578 -0.027 2.609 1 95.56 30 ALA B N 1
ATOM 2659 C CA . ALA B 1 30 ? 12.789 0.128 3.826 1 95.56 30 ALA B CA 1
ATOM 2660 C C . ALA B 1 30 ? 11.359 0.556 3.498 1 95.56 30 ALA B C 1
ATOM 2662 O O . ALA B 1 30 ? 11.117 1.212 2.482 1 95.56 30 ALA B O 1
ATOM 2663 N N . VAL B 1 31 ? 10.484 0.11 4.363 1 96.62 31 VAL B N 1
ATOM 2664 C CA . VAL B 1 31 ? 9.086 0.521 4.281 1 96.62 31 VAL B CA 1
ATOM 2665 C C . VAL B 1 31 ? 8.602 1.008 5.645 1 96.62 31 VAL B C 1
ATOM 2667 O O . VAL B 1 31 ? 8.82 0.341 6.66 1 96.62 31 VAL B O 1
ATOM 2670 N N . HIS B 1 32 ? 8.023 2.217 5.625 1 95.25 32 HIS B N 1
ATOM 2671 C CA . HIS B 1 32 ? 7.445 2.777 6.84 1 95.25 32 HIS B CA 1
ATOM 2672 C C . HIS B 1 32 ? 5.949 3.018 6.68 1 95.25 32 HIS B C 1
ATOM 2674 O O . HIS B 1 32 ? 5.512 3.578 5.676 1 95.25 32 HIS B O 1
ATOM 2680 N N . GLU B 1 33 ? 5.215 2.523 7.66 1 95.69 33 GLU B N 1
ATOM 2681 C CA . GLU B 1 33 ? 3.77 2.721 7.648 1 95.69 33 GLU B CA 1
ATOM 2682 C C . GLU B 1 33 ? 3.312 3.533 8.859 1 95.69 33 GLU B C 1
ATOM 2684 O O . GLU B 1 33 ? 3.74 3.273 9.984 1 95.69 33 GLU B O 1
ATOM 2689 N N . ASN B 1 34 ? 2.52 4.535 8.641 1 94.44 34 ASN B N 1
ATOM 2690 C CA . ASN B 1 34 ? 1.932 5.34 9.711 1 94.44 34 ASN B CA 1
ATOM 2691 C C . ASN B 1 34 ? 0.54 5.84 9.336 1 94.44 34 ASN B C 1
ATOM 2693 O O . ASN B 1 34 ? 0.172 5.836 8.156 1 94.44 34 ASN B O 1
ATOM 2697 N N . ALA B 1 35 ? -0.193 6.137 10.359 1 94.81 35 ALA B N 1
ATOM 2698 C CA . ALA B 1 35 ? -1.429 6.871 10.086 1 94.81 35 ALA B CA 1
ATOM 2699 C C . ALA B 1 35 ? -1.14 8.203 9.414 1 94.81 35 ALA B C 1
ATOM 2701 O O . ALA B 1 35 ? -0.229 8.93 9.82 1 94.81 35 ALA B O 1
ATOM 2702 N N . GLY B 1 36 ? -1.861 8.414 8.328 1 92.44 36 GLY B N 1
ATOM 2703 C CA . GLY B 1 36 ? -1.596 9.594 7.527 1 92.44 36 GLY B CA 1
ATOM 2704 C C . GLY B 1 36 ? -2.713 10.617 7.586 1 92.44 36 GLY B C 1
ATOM 2705 O O . GLY B 1 36 ? -3.863 10.273 7.871 1 92.44 36 GLY B O 1
ATOM 2706 N N . GLY B 1 37 ? -2.34 11.797 7.172 1 92.62 37 GLY B N 1
ATOM 2707 C CA . GLY B 1 37 ? -3.143 13.008 7.316 1 92.62 37 GLY B CA 1
ATOM 2708 C C . GLY B 1 37 ? -2.455 14.086 8.125 1 92.62 37 GLY B C 1
ATOM 2709 O O . GLY B 1 37 ? -1.679 13.789 9.031 1 92.62 37 GLY B O 1
ATOM 2710 N N . LYS B 1 38 ? -2.854 15.234 7.816 1 94.44 38 LYS B N 1
ATOM 2711 C CA . LYS B 1 38 ? -2.15 16.359 8.414 1 94.44 38 LYS B CA 1
ATOM 2712 C C . LYS B 1 38 ? -2.281 16.344 9.938 1 94.44 38 LYS B C 1
ATOM 2714 O O . LYS B 1 38 ? -1.308 16.609 10.648 1 94.44 38 LYS B O 1
ATOM 2719 N N . SER B 1 39 ? -3.424 16 10.414 1 96.25 39 SER B N 1
ATOM 2720 C CA . SER B 1 39 ? -3.656 16 11.852 1 96.25 39 SER B CA 1
ATOM 2721 C C . SER B 1 39 ? -2.832 14.93 12.547 1 96.25 39 SER B C 1
ATOM 2723 O O . SER B 1 39 ? -2.459 15.078 13.711 1 96.25 39 SER B O 1
ATOM 2725 N N . PHE B 1 40 ? -2.568 13.898 11.891 1 96.06 40 PHE B N 1
ATOM 2726 C CA . PHE B 1 40 ? -1.748 12.844 12.477 1 96.06 40 PHE B CA 1
ATOM 2727 C C . PHE B 1 40 ? -0.299 13.297 12.609 1 96.06 40 PHE B C 1
ATOM 2729 O O . PHE B 1 40 ? 0.376 12.953 13.586 1 96.06 40 PHE B O 1
ATOM 2736 N N . ASN B 1 41 ? 0.136 14.023 11.672 1 96.06 41 ASN B N 1
ATOM 2737 C CA . ASN B 1 41 ? 1.458 14.633 11.789 1 96.06 41 ASN B CA 1
ATOM 2738 C C . ASN B 1 41 ? 1.512 15.641 12.93 1 96.06 41 ASN B C 1
ATOM 2740 O O . ASN B 1 41 ? 2.498 15.703 13.664 1 96.06 41 ASN B O 1
ATOM 2744 N N . VAL B 1 42 ? 0.456 16.406 13.039 1 97.12 42 VAL B N 1
ATOM 2745 C CA . VAL B 1 42 ? 0.351 17.344 14.148 1 97.12 42 VAL B CA 1
ATOM 2746 C C . VAL B 1 42 ? 0.41 16.578 15.477 1 97.12 42 VAL B C 1
ATOM 2748 O O . VAL B 1 42 ? 1.149 16.969 16.391 1 97.12 42 VAL B O 1
ATOM 2751 N N . ALA B 1 43 ? -0.314 15.531 15.586 1 96.12 43 ALA B N 1
ATOM 2752 C CA . ALA B 1 43 ? -0.367 14.711 16.797 1 96.12 43 ALA B CA 1
ATOM 2753 C C . ALA B 1 43 ? 1.006 14.133 17.125 1 96.12 43 ALA B C 1
ATOM 2755 O O . ALA B 1 43 ? 1.377 14.039 18.297 1 96.12 43 ALA B O 1
ATOM 2756 N N . TYR B 1 44 ? 1.731 13.773 16.141 1 94.81 44 TYR B N 1
ATOM 2757 C CA . TYR B 1 44 ? 3.084 13.273 16.344 1 94.81 44 TYR B CA 1
ATOM 2758 C C . TYR B 1 44 ? 3.93 14.281 17.109 1 94.81 44 TYR B C 1
ATOM 2760 O O . TYR B 1 44 ? 4.598 13.93 18.078 1 94.81 44 TYR B O 1
ATOM 2768 N N . VAL B 1 45 ? 3.881 15.5 16.672 1 95.81 45 VAL B N 1
ATOM 2769 C CA . VAL B 1 45 ? 4.684 16.547 17.297 1 95.81 45 VAL B CA 1
ATOM 2770 C C . VAL B 1 45 ? 4.176 16.812 18.719 1 95.81 45 VAL B C 1
ATOM 2772 O O . VAL B 1 45 ? 4.969 17 19.641 1 95.81 45 VAL B O 1
ATOM 2775 N N . LEU B 1 46 ? 2.852 16.828 18.859 1 95.81 46 LEU B N 1
ATOM 2776 C CA . LEU B 1 46 ? 2.287 17.016 20.188 1 95.81 46 LEU B CA 1
ATOM 2777 C C . LEU B 1 46 ? 2.797 15.945 21.156 1 95.81 46 LEU B C 1
ATOM 2779 O O . LEU B 1 46 ? 3.102 16.234 22.312 1 95.81 46 LEU B O 1
ATOM 2783 N N . ASN B 1 47 ? 2.934 14.789 20.688 1 93.12 47 ASN B N 1
ATOM 2784 C CA . ASN B 1 47 ? 3.463 13.703 21.5 1 93.12 47 ASN B CA 1
ATOM 2785 C C . ASN B 1 47 ? 4.953 13.883 21.781 1 93.12 47 ASN B C 1
ATOM 2787 O O . ASN B 1 47 ? 5.43 13.539 22.859 1 93.12 47 ASN B O 1
ATOM 2791 N N . CYS B 1 48 ? 5.641 14.352 20.766 1 91.81 48 CYS B N 1
ATOM 2792 C CA . CYS B 1 48 ? 7.059 14.625 20.969 1 91.81 48 CYS B CA 1
ATOM 2793 C C . CYS B 1 48 ? 7.27 15.664 22.062 1 91.81 48 CYS B C 1
ATOM 2795 O O . CYS B 1 48 ? 8.234 15.578 22.828 1 91.81 48 CYS B O 1
ATOM 2797 N N . GLU B 1 49 ? 6.406 16.578 22.109 1 91 49 GLU B N 1
ATOM 2798 C CA . GLU B 1 49 ? 6.539 17.703 23.031 1 91 49 GLU B CA 1
ATOM 2799 C C . GLU B 1 49 ? 6.164 17.312 24.453 1 91 49 GLU B C 1
ATOM 2801 O O . GLU B 1 49 ? 6.703 17.844 25.422 1 91 49 GLU B O 1
ATOM 2806 N N . LYS B 1 50 ? 5.176 16.578 24.641 1 81.5 50 LYS B N 1
ATOM 2807 C CA . LYS B 1 50 ? 4.66 16.25 25.953 1 81.5 50 LYS B CA 1
ATOM 2808 C C . LYS B 1 50 ? 5.566 15.25 26.672 1 81.5 50 LYS B C 1
ATOM 2810 O O . LYS B 1 50 ? 5.496 15.102 27.891 1 81.5 50 LYS B O 1
ATOM 2815 N N . ASP B 1 51 ? 6.711 14.836 26.172 1 65.69 51 ASP B N 1
ATOM 2816 C CA . ASP B 1 51 ? 7.613 13.82 26.719 1 65.69 51 ASP B CA 1
ATOM 2817 C C . ASP B 1 51 ? 6.84 12.609 27.219 1 65.69 51 ASP B C 1
ATOM 2819 O O . ASP B 1 51 ? 6.125 11.961 26.453 1 65.69 51 ASP B O 1
ATOM 2823 N N . LYS B 1 52 ? 6.66 12.469 28.531 1 62.69 52 LYS B N 1
ATOM 2824 C CA . LYS B 1 52 ? 6.188 11.188 29.047 1 62.69 52 LYS B CA 1
ATOM 2825 C C . LYS B 1 52 ? 4.699 11.242 29.375 1 62.69 52 LYS B C 1
ATOM 2827 O O . LYS B 1 52 ? 4.074 10.211 29.625 1 62.69 52 LYS B O 1
ATOM 2832 N N . GLU B 1 53 ? 4.086 12.367 29.359 1 65.06 53 GLU B N 1
ATOM 2833 C CA . GLU B 1 53 ? 2.684 12.414 29.766 1 65.06 53 GLU B CA 1
ATOM 2834 C C . GLU B 1 53 ? 1.763 12.414 28.547 1 65.06 53 GLU B C 1
ATOM 2836 O O . GLU B 1 53 ? 2.186 12.773 27.438 1 65.06 53 GLU B O 1
ATOM 2841 N N . GLN B 1 54 ? 0.64 11.789 28.703 1 66.5 54 GLN B N 1
ATOM 2842 C CA . GLN B 1 54 ? -0.342 11.82 27.609 1 66.5 54 GLN B CA 1
ATOM 2843 C C . GLN B 1 54 ? -0.792 13.25 27.328 1 66.5 54 GLN B C 1
ATOM 2845 O O . GLN B 1 54 ? -1.06 14.023 28.25 1 66.5 54 GLN B O 1
ATOM 2850 N N . GLY B 1 55 ? -0.72 13.492 26.062 1 70.75 55 GLY B N 1
ATOM 2851 C CA . GLY B 1 55 ? -1.15 14.828 25.656 1 70.75 55 GLY B CA 1
ATOM 2852 C C . GLY B 1 55 ? -2.643 15.039 25.828 1 70.75 55 GLY B C 1
ATOM 2853 O O . GLY B 1 55 ? -3.41 14.078 25.906 1 70.75 55 GLY B O 1
ATOM 2854 N N . ASN B 1 56 ? -3.014 16.172 26.016 1 91.19 56 ASN B N 1
ATOM 2855 C CA . ASN B 1 56 ? -4.41 16.578 26.109 1 91.19 56 ASN B CA 1
ATOM 2856 C C . ASN B 1 56 ? -4.988 16.922 24.734 1 91.19 56 ASN B C 1
ATOM 2858 O O . ASN B 1 56 ? -5.398 18.062 24.5 1 91.19 56 ASN B O 1
ATOM 2862 N N . PHE B 1 57 ? -4.953 15.859 23.859 1 96.56 57 PHE B N 1
ATOM 2863 C CA . PHE B 1 57 ? -5.473 16.047 22.5 1 96.56 57 PHE B CA 1
ATOM 2864 C C . PHE B 1 57 ? -6.145 14.773 22 1 96.56 57 PHE B C 1
ATOM 2866 O O . PHE B 1 57 ? -5.996 13.703 22.594 1 96.56 57 PHE B O 1
ATOM 2873 N N . CYS B 1 58 ? -6.93 14.883 20.953 1 97.38 58 CYS B N 1
ATOM 2874 C CA . CYS B 1 58 ? -7.477 13.758 20.203 1 97.38 58 CYS B CA 1
ATOM 2875 C C . CYS B 1 58 ? -7.676 14.109 18.734 1 97.38 58 CYS B C 1
ATOM 2877 O O . CYS B 1 58 ? -7.711 15.289 18.375 1 97.38 58 CYS B O 1
ATOM 2879 N N . ILE B 1 59 ? -7.746 13.109 17.953 1 98.06 59 ILE B N 1
ATOM 2880 C CA . ILE B 1 59 ? -8.031 13.289 16.531 1 98.06 59 ILE B CA 1
ATOM 2881 C C . ILE B 1 59 ? -9.461 12.828 16.234 1 98.06 59 ILE B C 1
ATOM 2883 O O . ILE B 1 59 ? -9.852 11.719 16.609 1 98.06 59 ILE B O 1
ATOM 2887 N N . HIS B 1 60 ? -10.234 13.68 15.648 1 98.44 60 HIS B N 1
ATOM 2888 C CA . HIS B 1 60 ? -11.531 13.305 15.102 1 98.44 60 HIS B CA 1
ATOM 2889 C C . HIS B 1 60 ? -11.414 12.844 13.656 1 98.44 60 HIS B C 1
ATOM 2891 O O . HIS B 1 60 ? -10.953 13.602 12.797 1 98.44 60 HIS B O 1
ATOM 2897 N N . THR B 1 61 ? -11.852 11.594 13.383 1 97.94 61 THR B N 1
ATOM 2898 C CA . THR B 1 61 ? -11.594 11.039 12.055 1 97.94 61 THR B CA 1
ATOM 2899 C C . THR B 1 61 ? -12.664 10.023 11.672 1 97.94 61 THR B C 1
ATOM 2901 O O . THR B 1 61 ? -13.555 9.727 12.469 1 97.94 61 THR B O 1
ATOM 2904 N N . MET B 1 62 ? -12.68 9.633 10.414 1 98 62 MET B N 1
ATOM 2905 C CA . MET B 1 62 ? -13.539 8.57 9.898 1 98 62 MET B CA 1
ATOM 2906 C C . MET B 1 62 ? -12.711 7.406 9.367 1 98 62 MET B C 1
ATOM 2908 O O . MET B 1 62 ? -11.82 7.602 8.531 1 98 62 MET B O 1
ATOM 2912 N N . LEU B 1 63 ? -12.938 6.242 9.875 1 97.94 63 LEU B N 1
ATOM 2913 C CA . LEU B 1 63 ? -12.156 5.062 9.508 1 97.94 63 LEU B CA 1
ATOM 2914 C C . LEU B 1 63 ? -13.078 3.904 9.141 1 97.94 63 LEU B C 1
ATOM 2916 O O . LEU B 1 63 ? -14.164 3.764 9.703 1 97.94 63 LEU B O 1
ATOM 2920 N N . GLY B 1 64 ? -12.625 3.08 8.211 1 97.38 64 GLY B N 1
ATOM 2921 C CA . GLY B 1 64 ? -13.398 1.912 7.824 1 97.38 64 GLY B CA 1
ATOM 2922 C C . GLY B 1 64 ? -12.547 0.779 7.285 1 97.38 64 GLY B C 1
ATOM 2923 O O . GLY B 1 64 ? -11.43 1.006 6.812 1 97.38 64 GLY B O 1
ATOM 2924 N N . GLY B 1 65 ? -13.117 -0.444 7.395 1 96.12 65 GLY B N 1
ATOM 2925 C CA . GLY B 1 65 ? -12.477 -1.629 6.844 1 96.12 65 GLY B CA 1
ATOM 2926 C C . GLY B 1 65 ? -11.227 -2.039 7.609 1 96.12 65 GLY B C 1
ATOM 2927 O O . GLY B 1 65 ? -10.977 -1.538 8.703 1 96.12 65 GLY B O 1
ATOM 2928 N N . LYS B 1 66 ? -10.516 -2.971 7.113 1 96.62 66 LYS B N 1
ATOM 2929 C CA . LYS B 1 66 ? -9.32 -3.508 7.762 1 96.62 66 LYS B CA 1
ATOM 2930 C C . LYS B 1 66 ? -8.211 -2.461 7.828 1 96.62 66 LYS B C 1
ATOM 2932 O O . LYS B 1 66 ? -7.438 -2.43 8.789 1 96.62 66 LYS B O 1
ATOM 2937 N N . MET B 1 67 ? -8.219 -1.639 6.824 1 96.75 67 MET B N 1
ATOM 2938 C CA . MET B 1 67 ? -7.215 -0.582 6.855 1 96.75 67 MET B CA 1
ATOM 2939 C C . MET B 1 67 ? -7.5 0.409 7.98 1 96.75 67 MET B C 1
ATOM 2941 O O . MET B 1 67 ? -6.574 0.896 8.633 1 96.75 67 MET B O 1
ATOM 2945 N N . GLY B 1 68 ? -8.781 0.687 8.117 1 97.75 68 GLY B N 1
ATOM 2946 C CA . GLY B 1 68 ? -9.156 1.517 9.258 1 97.75 68 GLY B CA 1
ATOM 2947 C C . GLY B 1 68 ? -8.742 0.922 10.586 1 97.75 68 GLY B C 1
ATOM 2948 O O . GLY B 1 68 ? -8.234 1.633 11.461 1 97.75 68 GLY B O 1
ATOM 2949 N N . GLU B 1 69 ? -8.914 -0.336 10.734 1 97.81 69 GLU B N 1
ATOM 2950 C CA . GLU B 1 69 ? -8.5 -1.032 11.945 1 97.81 69 GLU B CA 1
ATOM 2951 C C . GLU B 1 69 ? -6.992 -0.956 12.141 1 97.81 69 GLU B C 1
ATOM 2953 O O . GLU B 1 69 ? -6.512 -0.813 13.266 1 97.81 69 GLU B O 1
ATOM 2958 N N . TYR B 1 70 ? -6.34 -1.109 11.047 1 97.75 70 TYR B N 1
ATOM 2959 C CA . TYR B 1 70 ? -4.887 -1.037 11.109 1 97.75 70 TYR B CA 1
ATOM 2960 C C . TYR B 1 70 ? -4.426 0.345 11.562 1 97.75 70 TYR B C 1
ATOM 2962 O O . TYR B 1 70 ? -3.535 0.465 12.406 1 97.75 70 TYR B O 1
ATOM 2970 N N . ILE B 1 71 ? -5.031 1.354 11.062 1 97.81 71 ILE B N 1
ATOM 2971 C CA . ILE B 1 71 ? -4.715 2.727 11.438 1 97.81 71 ILE B CA 1
ATOM 2972 C C . ILE B 1 71 ? -4.996 2.934 12.93 1 97.81 71 ILE B C 1
ATOM 2974 O O . ILE B 1 71 ? -4.203 3.557 13.633 1 97.81 71 ILE B O 1
ATOM 2978 N N . GLU B 1 72 ? -6.082 2.422 13.406 1 97.94 72 GLU B N 1
ATOM 2979 C CA . GLU B 1 72 ? -6.395 2.5 14.828 1 97.94 72 GLU B CA 1
ATOM 2980 C C . GLU B 1 72 ? -5.309 1.833 15.664 1 97.94 72 GLU B C 1
ATOM 2982 O O . GLU B 1 72 ? -4.91 2.359 16.703 1 97.94 72 GLU B O 1
ATOM 2987 N N . GLN B 1 73 ? -4.859 0.702 15.195 1 97.38 73 GLN B N 1
ATOM 2988 C CA . GLN B 1 73 ? -3.805 -0.016 15.906 1 97.38 73 GLN B CA 1
ATOM 2989 C C . GLN B 1 73 ? -2.518 0.803 15.953 1 97.38 73 GLN B C 1
ATOM 2991 O O . GLN B 1 73 ? -1.888 0.916 17.016 1 97.38 73 GLN B O 1
ATOM 2996 N N . LEU B 1 74 ? -2.154 1.33 14.836 1 96.56 74 LEU B N 1
ATOM 2997 C CA . LEU B 1 74 ? -0.946 2.145 14.766 1 96.56 74 LEU B CA 1
ATOM 2998 C C . LEU B 1 74 ? -1.027 3.322 15.727 1 96.56 74 LEU B C 1
ATOM 3000 O O . LEU B 1 74 ? -0.042 3.66 16.391 1 96.56 74 LEU B O 1
ATOM 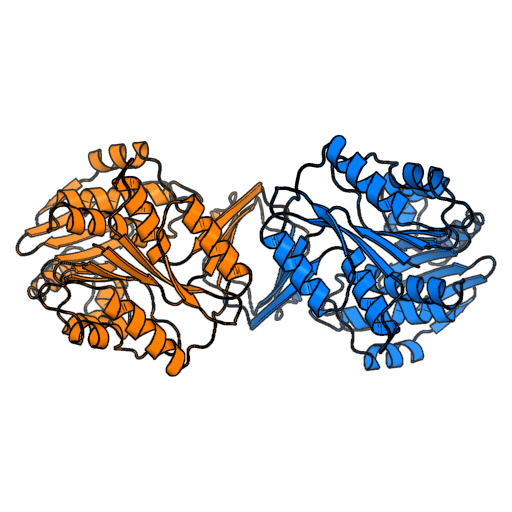3004 N N . ASN B 1 75 ? -2.172 3.939 15.805 1 96.38 75 ASN B N 1
ATOM 3005 C CA . ASN B 1 75 ? -2.34 5.09 16.688 1 96.38 75 ASN B CA 1
ATOM 3006 C C . ASN B 1 75 ? -2.305 4.676 18.156 1 96.38 75 ASN B C 1
ATOM 3008 O O . ASN B 1 75 ? -1.758 5.398 19 1 96.38 75 ASN B O 1
ATOM 3012 N N . LYS B 1 76 ? -2.908 3.553 18.438 1 95.62 76 LYS B N 1
ATOM 3013 C CA . LYS B 1 76 ? -2.842 3.039 19.797 1 95.62 76 LYS B CA 1
ATOM 3014 C C . LYS B 1 76 ? -1.396 2.795 20.219 1 95.62 76 LYS B C 1
ATOM 3016 O O . LYS B 1 76 ? -1.003 3.152 21.328 1 95.62 76 LYS B O 1
ATOM 3021 N N . GLU B 1 77 ? -0.625 2.262 19.359 1 93.69 77 GLU B N 1
ATOM 3022 C CA . GLU B 1 77 ? 0.782 1.978 19.625 1 93.69 77 GLU B CA 1
ATOM 3023 C C . GLU B 1 77 ? 1.572 3.264 19.859 1 93.69 77 GLU B C 1
ATOM 3025 O O . GLU B 1 77 ? 2.584 3.262 20.562 1 93.69 77 GLU B O 1
ATOM 3030 N N . ASN B 1 78 ? 1.112 4.367 19.297 1 91.31 78 ASN B N 1
ATOM 3031 C CA . ASN B 1 78 ? 1.803 5.645 19.406 1 91.31 78 ASN B CA 1
ATOM 3032 C C . ASN B 1 78 ? 1.109 6.566 20.406 1 91.31 78 ASN B C 1
ATOM 3034 O O . ASN B 1 78 ? 1.416 7.758 20.484 1 91.31 78 ASN B O 1
ATOM 3038 N N . SER B 1 79 ? 0.06 6.082 21.125 1 92.5 79 SER B N 1
ATOM 3039 C CA . SER B 1 79 ? -0.67 6.805 22.156 1 92.5 79 SER B CA 1
ATOM 3040 C C . SER B 1 79 ? -1.333 8.055 21.594 1 92.5 79 SER B C 1
ATOM 3042 O O . SER B 1 79 ? -1.233 9.141 22.172 1 92.5 79 SER B O 1
ATOM 3044 N N . ILE B 1 80 ? -1.877 7.895 20.484 1 94.62 80 ILE B N 1
ATOM 3045 C CA . ILE B 1 80 ? -2.641 8.969 19.859 1 94.62 80 ILE B CA 1
ATOM 3046 C C . ILE B 1 80 ? -4.133 8.664 19.953 1 94.62 80 ILE B C 1
ATOM 3048 O O . ILE B 1 80 ? -4.629 7.758 19.281 1 94.62 80 ILE B O 1
ATOM 3052 N N . PRO B 1 81 ? -4.836 9.383 20.781 1 95.94 81 PRO B N 1
ATOM 3053 C CA . PRO B 1 81 ? -6.266 9.117 20.953 1 95.94 81 PRO B CA 1
ATOM 3054 C C . PRO B 1 81 ? -7.094 9.516 19.734 1 95.94 81 PRO B C 1
ATOM 3056 O O . PRO B 1 81 ? -6.859 10.57 19.141 1 95.94 81 PRO B O 1
ATOM 3059 N N . LEU B 1 82 ? -8.086 8.68 19.438 1 97.69 82 LEU B N 1
ATOM 3060 C CA . LEU B 1 82 ? -8.953 8.914 18.281 1 97.69 82 LEU B CA 1
ATOM 3061 C C . LEU B 1 82 ? -10.422 8.961 18.703 1 97.69 82 LEU B C 1
ATOM 3063 O O . LEU B 1 82 ? -10.828 8.234 19.625 1 97.69 82 LEU B O 1
ATOM 3067 N N . VAL B 1 83 ? -11.141 9.812 18.156 1 98.25 83 VAL B N 1
ATOM 3068 C CA . VAL B 1 83 ? -12.602 9.766 18.125 1 98.25 83 VAL B CA 1
ATOM 3069 C C . VAL B 1 83 ? -13.062 9.383 16.719 1 98.25 83 VAL B C 1
ATOM 3071 O O . VAL B 1 83 ? -13.047 10.211 15.805 1 98.25 83 VAL B O 1
ATOM 3074 N N . VAL B 1 84 ? -13.578 8.133 16.594 1 98.38 84 VAL B N 1
ATOM 3075 C CA . VAL B 1 84 ? -13.758 7.566 15.258 1 98.38 84 VAL B CA 1
ATOM 3076 C C . VAL B 1 84 ? -15.242 7.523 14.906 1 98.38 84 VAL B C 1
ATOM 3078 O O . VAL B 1 84 ? -16.062 7.035 15.695 1 98.38 84 VAL B O 1
ATOM 3081 N N . THR B 1 85 ? -15.586 8.117 13.82 1 98.38 85 THR B N 1
ATOM 3082 C CA . THR B 1 85 ? -16.828 7.812 13.133 1 98.38 85 THR B CA 1
ATOM 3083 C C . THR B 1 85 ? -16.625 6.691 12.117 1 98.38 85 THR B C 1
ATOM 3085 O O . THR B 1 85 ? -15.859 6.84 11.164 1 98.38 85 THR B O 1
ATOM 3088 N N . ARG B 1 86 ? -17.344 5.641 12.242 1 97.56 86 ARG B N 1
ATOM 3089 C CA . ARG B 1 86 ? -17.094 4.441 11.445 1 97.56 86 ARG B CA 1
ATOM 3090 C C . ARG B 1 86 ? -17.734 4.551 10.07 1 97.56 86 ARG B C 1
ATOM 3092 O O . ARG B 1 86 ? -18.875 5.027 9.953 1 97.56 86 ARG B O 1
ATOM 3099 N N . VAL B 1 87 ? -17.016 4.113 9.117 1 96.81 87 VAL B N 1
ATOM 3100 C CA . VAL B 1 87 ? -17.547 3.975 7.766 1 96.81 87 VAL B CA 1
ATOM 3101 C C . VAL B 1 87 ? -17.328 2.547 7.266 1 96.81 87 VAL B C 1
ATOM 3103 O O . VAL B 1 87 ? -16.531 1.798 7.836 1 96.81 87 VAL B O 1
ATOM 3106 N N . VAL B 1 88 ? -18 2.156 6.234 1 93.25 88 VAL B N 1
ATOM 3107 C CA . VAL B 1 88 ? -17.938 0.789 5.73 1 93.25 88 VAL B CA 1
ATOM 3108 C C . VAL B 1 88 ? -16.734 0.636 4.797 1 93.25 88 VAL B C 1
ATOM 3110 O O . VAL B 1 88 ? -16.031 -0.376 4.836 1 93.25 88 VAL B O 1
ATOM 3113 N N . LYS B 1 89 ? -16.516 1.65 4.035 1 93.56 89 LYS B N 1
ATOM 3114 C CA . LYS B 1 89 ? -15.469 1.596 3.023 1 93.56 89 LYS B CA 1
ATOM 3115 C C . LYS B 1 89 ? -14.094 1.552 3.668 1 93.56 89 LYS B C 1
ATOM 3117 O O . LYS B 1 89 ? -13.844 2.234 4.664 1 93.56 89 LYS B O 1
ATOM 3122 N N . ASN B 1 90 ? -13.258 0.725 3.086 1 95.62 90 ASN B N 1
ATOM 3123 C CA . ASN B 1 90 ? -11.875 0.63 3.535 1 95.62 90 ASN B CA 1
ATOM 3124 C C . ASN B 1 90 ? -11.164 1.974 3.432 1 95.62 90 ASN B C 1
ATOM 3126 O O . ASN B 1 90 ? -11.312 2.689 2.441 1 95.62 90 ASN B O 1
ATOM 3130 N N . THR B 1 91 ? -10.469 2.383 4.508 1 97.31 91 THR B N 1
ATOM 3131 C CA 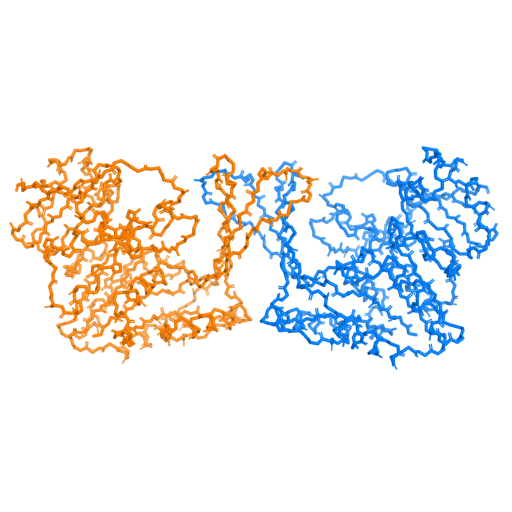. THR B 1 91 ? -9.703 3.623 4.484 1 97.31 91 THR B CA 1
ATOM 3132 C C . THR B 1 91 ? -8.633 3.578 3.396 1 97.31 91 THR B C 1
ATOM 3134 O O . THR B 1 91 ? -7.98 2.549 3.201 1 97.31 91 THR B O 1
ATOM 3137 N N . ARG B 1 92 ? -8.391 4.664 2.787 1 96.62 92 ARG B N 1
ATOM 3138 C CA . ARG B 1 92 ? -7.492 4.773 1.641 1 96.62 92 ARG B CA 1
ATOM 3139 C C . ARG B 1 92 ? -6.035 4.645 2.07 1 96.62 92 ARG B C 1
ATOM 3141 O O . ARG B 1 92 ? -5.723 4.73 3.26 1 96.62 92 ARG B O 1
ATOM 3148 N N . THR B 1 93 ? -5.18 4.422 1.041 1 97.62 93 THR B N 1
ATOM 3149 C CA . THR B 1 93 ? -3.734 4.359 1.224 1 97.62 93 THR B CA 1
ATOM 3150 C C . THR B 1 93 ? -3.037 5.434 0.392 1 97.62 93 THR B C 1
ATOM 3152 O O . THR B 1 93 ? -3.459 5.727 -0.729 1 97.62 93 THR B O 1
ATOM 3155 N N . CYS B 1 94 ? -2.082 6.066 0.962 1 96.69 94 CYS B N 1
ATOM 3156 C CA . CYS B 1 94 ? -1.153 6.93 0.242 1 96.69 94 CYS B CA 1
ATOM 3157 C C . CYS B 1 94 ? 0.236 6.305 0.182 1 96.69 94 CYS B C 1
ATOM 3159 O O . CYS B 1 94 ? 0.846 6.035 1.218 1 96.69 94 CYS B O 1
ATOM 3161 N N . THR B 1 95 ? 0.675 6.07 -1.003 1 97.38 95 THR B N 1
ATOM 3162 C CA . THR B 1 95 ? 1.99 5.473 -1.208 1 97.38 95 THR B CA 1
ATOM 3163 C C . THR B 1 95 ? 3.006 6.535 -1.621 1 97.38 95 THR B C 1
ATOM 3165 O O . THR B 1 95 ? 2.836 7.199 -2.645 1 97.38 95 THR B O 1
ATOM 3168 N N . ILE B 1 96 ? 3.977 6.68 -0.801 1 95.69 96 ILE B N 1
ATOM 3169 C CA . ILE B 1 96 ? 5.047 7.645 -1.026 1 95.69 96 ILE B CA 1
ATOM 3170 C C . ILE B 1 96 ? 6.352 6.906 -1.33 1 95.69 96 ILE B C 1
ATOM 3172 O O . ILE B 1 96 ? 6.996 6.375 -0.423 1 95.69 96 ILE B O 1
ATOM 3176 N N . THR B 1 97 ? 6.734 6.863 -2.59 1 95.88 97 THR B N 1
ATOM 3177 C CA . THR B 1 97 ? 7.984 6.23 -2.986 1 95.88 97 THR B CA 1
ATOM 3178 C C . THR B 1 97 ? 9.102 7.266 -3.121 1 95.88 97 THR B C 1
ATOM 3180 O O . THR B 1 97 ? 8.945 8.266 -3.824 1 95.88 97 THR B O 1
ATOM 3183 N N . ILE B 1 98 ? 10.156 7.027 -2.439 1 94.5 98 ILE B N 1
ATOM 3184 C CA . ILE B 1 98 ? 11.305 7.926 -2.467 1 94.5 98 ILE B CA 1
ATOM 3185 C C . ILE B 1 98 ? 12.523 7.191 -3.014 1 94.5 98 ILE B C 1
ATOM 3187 O O . ILE B 1 98 ? 12.914 6.148 -2.484 1 94.5 98 ILE B O 1
ATOM 3191 N N . ASP B 1 99 ? 13.062 7.711 -4.062 1 92.94 99 ASP B N 1
ATOM 3192 C CA . ASP B 1 99 ? 14.359 7.25 -4.535 1 92.94 99 ASP B CA 1
ATOM 3193 C C . ASP B 1 99 ? 15.492 7.938 -3.777 1 92.94 99 ASP B C 1
ATOM 3195 O O . ASP B 1 99 ? 15.773 9.117 -4 1 92.94 99 ASP B O 1
ATOM 3199 N N . THR B 1 100 ? 16.141 7.207 -2.986 1 90.56 100 THR B N 1
ATOM 3200 C CA . THR B 1 100 ? 17.109 7.805 -2.068 1 90.56 100 THR B CA 1
ATOM 3201 C C . THR B 1 100 ? 18.391 8.18 -2.801 1 90.56 100 THR B C 1
ATOM 3203 O O . THR B 1 100 ? 19.219 8.914 -2.268 1 90.56 100 THR B O 1
ATOM 3206 N N . GLU B 1 101 ? 18.594 7.648 -4.008 1 89.44 101 GLU B N 1
ATOM 3207 C CA . GLU B 1 101 ? 19.766 8.008 -4.812 1 89.44 101 GLU B CA 1
ATOM 3208 C C . GLU B 1 101 ? 19.547 9.344 -5.527 1 89.44 101 GLU B C 1
ATOM 3210 O O . GLU B 1 101 ? 20.422 10.203 -5.516 1 89.44 101 GLU B O 1
ATOM 3215 N N . THR B 1 102 ? 18.438 9.555 -6.07 1 87.31 102 THR B N 1
ATOM 3216 C CA . THR B 1 102 ? 18.172 10.734 -6.887 1 87.31 102 THR B CA 1
ATOM 3217 C C . THR B 1 102 ? 17.422 11.797 -6.082 1 87.31 102 THR B C 1
ATOM 3219 O O . THR B 1 102 ? 17.375 12.961 -6.477 1 87.31 102 THR B O 1
ATOM 3222 N N . GLY B 1 103 ? 16.75 11.367 -5.031 1 85.62 103 GLY B N 1
ATOM 3223 C CA . GLY B 1 103 ? 15.93 12.2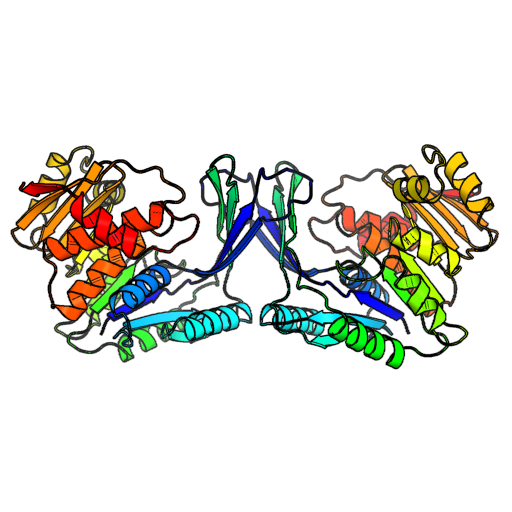66 -4.234 1 85.62 103 GLY B CA 1
ATOM 3224 C C . GLY B 1 103 ? 14.539 12.461 -4.809 1 85.62 103 GLY B C 1
ATOM 3225 O O . GLY B 1 103 ? 13.703 13.133 -4.199 1 85.62 103 GLY B O 1
ATOM 3226 N N . LYS B 1 104 ? 14.242 11.828 -5.891 1 89.69 104 LYS B N 1
ATOM 3227 C CA . LYS B 1 104 ? 12.938 11.961 -6.531 1 89.69 104 LYS B CA 1
ATOM 3228 C C . LYS B 1 104 ? 11.859 11.234 -5.727 1 89.69 104 LYS B C 1
ATOM 3230 O O . LYS B 1 104 ? 12.125 10.211 -5.102 1 89.69 104 LYS B O 1
ATOM 3235 N N . THR B 1 105 ? 10.68 11.805 -5.801 1 92.44 105 THR B N 1
ATOM 3236 C CA . THR B 1 105 ? 9.555 11.211 -5.082 1 92.44 105 THR B CA 1
ATOM 3237 C C . THR B 1 105 ? 8.406 10.906 -6.039 1 92.44 105 THR B C 1
ATOM 3239 O O . THR B 1 105 ? 8.203 11.617 -7.027 1 92.44 105 THR B O 1
ATOM 3242 N N . TYR B 1 106 ? 7.727 9.859 -5.797 1 93.75 106 TYR B N 1
ATOM 3243 C CA . TYR B 1 106 ? 6.512 9.469 -6.5 1 93.75 106 TYR B CA 1
ATOM 3244 C C . TYR B 1 106 ? 5.355 9.289 -5.527 1 93.75 106 TYR B C 1
ATOM 3246 O O . TYR B 1 106 ? 5.258 8.258 -4.848 1 93.75 106 TYR B O 1
ATOM 3254 N N . LEU B 1 107 ? 4.488 10.297 -5.543 1 95.94 107 LEU B N 1
ATOM 3255 C CA . LEU B 1 107 ? 3.395 10.344 -4.578 1 95.94 107 LEU B CA 1
ATOM 3256 C C . LEU B 1 107 ? 2.098 9.844 -5.207 1 95.94 107 LEU B C 1
ATOM 3258 O O . LEU B 1 107 ? 1.616 10.414 -6.188 1 95.94 107 LEU B O 1
ATOM 3262 N N . VAL B 1 108 ? 1.578 8.773 -4.688 1 97.06 108 VAL B N 1
ATOM 3263 C CA . VAL B 1 108 ? 0.289 8.258 -5.133 1 97.06 108 VAL B CA 1
ATOM 3264 C C . VAL B 1 108 ? -0.725 8.352 -3.994 1 97.06 108 VAL B C 1
ATOM 3266 O O . VAL B 1 108 ? -0.667 7.57 -3.039 1 97.06 108 VAL B O 1
ATOM 3269 N N . TYR B 1 109 ? -1.639 9.219 -4.117 1 96 109 TYR B N 1
ATOM 3270 C CA . TYR B 1 109 ? -2.654 9.445 -3.094 1 96 109 TYR B CA 1
ATOM 3271 C C . TYR B 1 109 ? -4.02 8.961 -3.564 1 96 109 TYR B C 1
ATOM 3273 O O . TYR B 1 109 ? -4.641 9.586 -4.43 1 96 109 TYR B O 1
ATOM 3281 N N . GLU B 1 110 ? -4.496 7.934 -2.947 1 96.44 110 GLU B N 1
ATOM 3282 C CA . GLU B 1 110 ? -5.77 7.332 -3.328 1 96.44 110 GLU B CA 1
ATOM 3283 C C . GLU B 1 110 ? -6.945 8.195 -2.867 1 96.44 110 GLU B C 1
ATOM 3285 O O . GLU B 1 110 ? -6.82 8.969 -1.92 1 96.44 110 GLU B O 1
ATOM 3290 N N . LYS B 1 111 ? -8.016 7.949 -3.58 1 90.88 111 LYS B N 1
ATOM 3291 C CA . LYS B 1 111 ? -9.25 8.633 -3.193 1 90.88 111 LYS B CA 1
ATOM 3292 C C . LYS B 1 111 ? -9.883 7.973 -1.969 1 90.88 111 LYS B C 1
ATOM 3294 O O . LYS B 1 111 ? -9.875 6.75 -1.843 1 90.88 111 LYS B O 1
ATOM 3299 N N . GLY B 1 112 ? -10.352 8.758 -1.108 1 89.94 112 GLY B N 1
ATOM 3300 C CA . GLY B 1 112 ? -11.062 8.234 0.046 1 89.94 112 GLY B CA 1
ATOM 3301 C C . GLY B 1 112 ? -12.492 7.836 -0.264 1 89.94 112 GLY B C 1
ATOM 3302 O O . GLY B 1 112 ? -12.852 7.652 -1.429 1 89.94 112 GLY B O 1
ATOM 3303 N N . PHE B 1 113 ? -13.289 7.578 0.771 1 90.69 113 PHE B N 1
ATOM 3304 C CA . PHE B 1 113 ? -14.688 7.207 0.643 1 90.69 113 PHE B CA 1
ATOM 3305 C C . PHE B 1 113 ? -15.539 8.414 0.264 1 90.69 113 PHE B C 1
ATOM 3307 O O . PHE B 1 113 ? -15.102 9.555 0.404 1 90.69 113 PHE B O 1
ATOM 3314 N N . ASP B 1 114 ? -16.719 8.141 -0.241 1 90.31 114 ASP B N 1
ATOM 3315 C CA . ASP B 1 114 ? -17.656 9.203 -0.553 1 90.31 114 ASP B CA 1
ATOM 3316 C C . ASP B 1 114 ? -18.375 9.703 0.707 1 90.31 114 ASP B C 1
ATOM 3318 O O . ASP B 1 114 ? -18.938 8.906 1.454 1 90.31 114 ASP B O 1
ATOM 3322 N N . LEU B 1 115 ? -18.297 10.93 0.87 1 94.94 115 LEU B N 1
ATOM 3323 C CA . LEU B 1 115 ? -18.953 11.547 2.027 1 94.94 115 LEU B CA 1
ATOM 3324 C C . LEU B 1 115 ? -20.375 11.961 1.7 1 94.94 115 LEU B C 1
ATOM 3326 O O . LEU B 1 115 ? -20.594 12.797 0.821 1 94.94 115 LEU B O 1
ATOM 3330 N N . ASP B 1 116 ? -21.297 11.336 2.369 1 93.75 116 ASP B N 1
ATOM 3331 C CA . ASP B 1 116 ? -22.672 11.789 2.195 1 93.75 116 ASP B CA 1
ATOM 3332 C C . ASP B 1 116 ? -23.141 12.633 3.381 1 93.75 116 ASP B C 1
ATOM 3334 O O . ASP B 1 116 ? -22.406 12.781 4.359 1 93.75 116 ASP B O 1
ATOM 3338 N N . GLU B 1 117 ? -24.328 13.164 3.273 1 95.62 117 GLU B N 1
ATOM 3339 C CA . GLU B 1 117 ? -24.828 14.125 4.254 1 95.62 117 GLU B CA 1
ATOM 3340 C C . GLU B 1 117 ? -25.016 13.469 5.617 1 95.62 117 GLU B C 1
ATOM 3342 O O . GLU B 1 117 ? -24.703 14.07 6.648 1 95.62 117 GLU B O 1
ATOM 3347 N N . LYS B 1 118 ? -25.5 12.297 5.59 1 96.56 118 LYS B N 1
ATOM 3348 C CA . LYS B 1 118 ? -25.75 11.602 6.848 1 96.56 118 LYS B CA 1
ATOM 3349 C C . LYS B 1 118 ? -24.453 11.344 7.602 1 96.56 118 LYS B C 1
ATOM 3351 O O . LYS B 1 118 ? -24.375 11.555 8.812 1 96.56 118 LYS B O 1
ATOM 3356 N N . LEU B 1 119 ? -23.469 10.875 6.93 1 97 119 LEU B N 1
ATOM 3357 C CA . LEU B 1 119 ? -22.172 10.617 7.527 1 97 119 LEU B CA 1
ATOM 3358 C C . LEU B 1 119 ? -21.547 11.906 8.039 1 97 119 LEU B C 1
ATOM 3360 O O . LEU B 1 119 ? -20.953 11.93 9.125 1 97 119 LEU B O 1
ATOM 3364 N N . LEU B 1 120 ? -21.656 12.977 7.242 1 97.31 120 LEU B N 1
ATOM 3365 C CA . LEU B 1 120 ? -21.125 14.266 7.672 1 97.31 120 LEU B CA 1
ATOM 3366 C C . LEU B 1 120 ? -21.812 14.742 8.945 1 97.31 120 LEU B C 1
ATOM 3368 O O . LEU B 1 120 ? -21.156 15.25 9.859 1 97.31 120 LEU B O 1
ATOM 3372 N N . ASP B 1 121 ? -23.094 14.531 8.992 1 97.69 121 ASP B N 1
ATOM 3373 C CA . ASP B 1 121 ? -23.859 14.922 10.172 1 97.69 121 ASP B CA 1
ATOM 3374 C C . ASP B 1 121 ? -23.391 14.148 11.406 1 97.69 121 ASP B C 1
ATOM 3376 O O . ASP B 1 121 ? -23.234 14.734 12.484 1 97.69 121 ASP B O 1
ATOM 3380 N N . THR B 1 122 ? -23.219 12.898 11.25 1 98.12 122 THR B N 1
ATOM 3381 C CA . THR B 1 122 ? -22.766 12.055 12.352 1 98.12 122 THR B CA 1
ATOM 3382 C C . THR B 1 122 ? -21.375 12.477 12.828 1 98.12 122 THR B C 1
ATOM 3384 O O . THR B 1 122 ? -21.125 12.602 14.031 1 98.12 122 THR B O 1
ATOM 3387 N N . PHE B 1 123 ? -20.562 12.711 11.914 1 98.25 123 PHE B N 1
ATOM 3388 C CA . PHE B 1 123 ? -19.203 13.156 12.227 1 98.25 123 PHE B CA 1
ATOM 3389 C C . PHE B 1 123 ? -19.234 14.477 12.984 1 98.25 123 PHE B C 1
ATOM 3391 O O . PHE B 1 123 ? -18.562 14.625 14.008 1 98.25 123 PHE B O 1
ATOM 3398 N N . THR B 1 124 ? -19.984 15.383 12.445 1 98.25 124 THR B N 1
ATOM 3399 C CA . THR B 1 124 ? -20.094 16.719 13.031 1 98.25 124 THR B CA 1
ATOM 3400 C C . THR B 1 124 ? -20.656 16.641 14.445 1 98.25 124 THR B C 1
ATOM 3402 O O . THR B 1 124 ? -20.172 17.312 15.359 1 98.25 124 THR B O 1
ATOM 3405 N N . ALA B 1 125 ? -21.641 15.82 14.602 1 98.31 125 ALA B N 1
ATOM 3406 C CA . ALA B 1 125 ? -22.25 15.648 15.93 1 98.31 125 ALA B CA 1
ATOM 3407 C C . ALA B 1 125 ? -21.219 15.117 16.922 1 98.31 125 ALA B C 1
ATOM 3409 O O . ALA B 1 125 ? -21.156 15.586 18.062 1 98.31 125 ALA B O 1
ATOM 3410 N N . ASN B 1 126 ? -20.453 14.156 16.516 1 98.25 126 ASN B N 1
ATOM 3411 C CA . ASN B 1 126 ? -19.406 13.594 17.375 1 98.25 126 ASN B CA 1
ATOM 3412 C C . ASN B 1 126 ? -18.359 14.633 17.734 1 98.25 126 ASN B C 1
ATOM 3414 O O . ASN B 1 126 ? -17.891 14.688 18.875 1 98.25 126 ASN B O 1
ATOM 3418 N N . LEU B 1 127 ? -17.984 15.422 16.781 1 98.31 127 LEU B N 1
ATOM 3419 C CA . LEU B 1 127 ? -17 16.484 17 1 98.31 127 LEU B CA 1
ATOM 3420 C C . LEU B 1 127 ? -17.5 17.484 18.031 1 98.31 127 LEU B C 1
ATOM 3422 O O . LEU B 1 127 ? -16.828 17.719 19.031 1 98.31 127 LEU B O 1
ATOM 3426 N N . LEU B 1 128 ? -18.703 17.938 17.828 1 98.25 128 LEU B N 1
ATOM 3427 C CA . LEU B 1 128 ? -19.25 19 18.672 1 98.25 128 LEU B CA 1
ATOM 3428 C C . LEU B 1 128 ? -19.484 18.484 20.094 1 98.25 128 LEU B C 1
ATOM 3430 O O . LEU B 1 128 ? -19.281 19.219 21.062 1 98.25 128 LEU B O 1
ATOM 3434 N N . LYS B 1 129 ? -19.844 17.266 20.188 1 97.88 129 LYS B N 1
ATOM 3435 C CA . LYS B 1 129 ? -20.109 16.672 21.5 1 97.88 129 LYS B CA 1
ATOM 3436 C C . LYS B 1 129 ? -18.828 16.594 22.328 1 97.88 129 LYS B C 1
ATOM 3438 O O . LYS B 1 129 ? -18.891 16.625 23.562 1 97.88 129 LYS B O 1
ATOM 3443 N N . SER B 1 130 ? -17.734 16.578 21.688 1 97.94 130 SER B N 1
ATOM 3444 C CA . SER B 1 130 ? -16.453 16.359 22.359 1 97.94 130 SER B CA 1
ATOM 3445 C C . SER B 1 130 ? -15.828 17.688 22.797 1 97.94 130 SER B C 1
ATOM 3447 O O . SER B 1 130 ? -14.898 17.703 23.609 1 97.94 130 SER B O 1
ATOM 3449 N N . ILE B 1 131 ? -16.281 18.797 22.328 1 98.06 131 ILE B N 1
ATOM 3450 C CA . ILE B 1 131 ? -15.617 20.078 22.5 1 98.06 131 ILE B CA 1
ATOM 3451 C C . ILE B 1 131 ? -16.188 20.797 23.719 1 98.06 131 ILE B C 1
ATOM 3453 O O . ILE B 1 131 ? -17.406 20.875 23.875 1 98.06 131 ILE B O 1
ATOM 3457 N N . LYS B 1 132 ? -15.328 21.344 24.516 1 97.06 132 LYS B N 1
ATOM 3458 C CA . LYS B 1 132 ? -15.703 22.125 25.703 1 97.06 132 LYS B CA 1
ATOM 3459 C C . LYS B 1 132 ? -15.117 23.531 25.641 1 97.06 132 LYS B C 1
ATOM 3461 O O . LYS B 1 132 ? -14.172 23.781 24.891 1 97.06 132 LYS B O 1
ATOM 3466 N N . PRO B 1 133 ? -15.742 24.422 26.484 1 96.06 133 PRO B N 1
ATOM 3467 C CA . PRO B 1 133 ? -15.148 25.766 26.547 1 96.06 133 PRO B CA 1
ATOM 3468 C C . PRO B 1 133 ? -13.672 25.75 26.938 1 96.06 133 PRO B C 1
ATOM 3470 O O . PRO B 1 133 ? -13.273 24.969 27.812 1 96.06 133 PRO B O 1
ATOM 3473 N N . GLY B 1 134 ? -12.953 26.547 26.219 1 94.25 134 GLY B N 1
ATOM 3474 C CA . GLY B 1 134 ? -11.531 26.625 26.516 1 94.25 134 GLY B CA 1
ATOM 3475 C C . GLY B 1 134 ? -10.68 25.703 25.656 1 94.25 134 GLY B C 1
ATOM 3476 O O . GLY B 1 134 ? -9.453 25.828 25.625 1 94.25 134 GLY B O 1
ATOM 3477 N N . ASP B 1 135 ? -11.328 24.812 24.891 1 97.12 135 ASP B N 1
ATOM 3478 C CA . ASP B 1 135 ? -10.602 23.875 24.047 1 97.12 135 ASP B CA 1
ATOM 3479 C C . ASP B 1 135 ? -10.062 24.562 22.797 1 97.12 135 ASP B C 1
ATOM 3481 O O . ASP B 1 135 ? -10.391 25.719 22.531 1 97.12 135 ASP B O 1
ATOM 3485 N N . ASN B 1 136 ? -9.164 23.891 22.141 1 97.81 136 ASN B N 1
ATOM 3486 C CA . ASN B 1 136 ? -8.625 24.281 20.844 1 97.81 136 ASN B CA 1
ATOM 3487 C C . ASN B 1 136 ? -9.094 23.328 19.734 1 97.81 136 ASN B C 1
ATOM 3489 O O . ASN B 1 136 ? -8.953 22.109 19.859 1 97.81 136 ASN B O 1
ATOM 3493 N N . VAL B 1 137 ? -9.672 23.891 18.703 1 98.38 137 VAL B N 1
ATOM 3494 C CA . VAL B 1 137 ? -10.102 23.094 17.562 1 98.38 137 VAL B CA 1
ATOM 3495 C C . VAL B 1 137 ? -9.242 23.438 16.344 1 98.38 137 VAL B C 1
ATOM 3497 O O . VAL B 1 137 ? -9.18 24.594 15.914 1 98.38 137 VAL B O 1
ATOM 3500 N N . VAL B 1 138 ? -8.617 22.422 15.797 1 98.56 138 VAL B N 1
ATOM 3501 C CA . VAL B 1 138 ? -7.605 22.641 14.766 1 98.56 138 VAL B CA 1
ATOM 3502 C C . VAL B 1 138 ? -8.078 22.016 13.453 1 98.56 138 VAL B C 1
ATOM 3504 O O . VAL B 1 138 ? -8.32 20.812 13.375 1 98.56 138 VAL B O 1
ATOM 3507 N N . PHE B 1 139 ? -8.227 22.812 12.445 1 97.75 139 PHE B N 1
ATOM 3508 C CA . PHE B 1 139 ? -8.469 22.375 11.078 1 97.75 139 PHE B CA 1
ATOM 3509 C C . PHE B 1 139 ? -7.207 22.531 10.227 1 97.75 139 PHE B C 1
ATOM 3511 O O . PHE B 1 139 ? -6.719 23.641 10.031 1 97.75 139 PHE B O 1
ATOM 3518 N N . SER B 1 140 ? -6.754 21.406 9.812 1 95.62 140 SER B N 1
ATOM 3519 C CA . SER B 1 140 ? -5.559 21.422 8.977 1 95.62 140 SER B CA 1
ATOM 3520 C C . SER B 1 140 ? -5.766 20.578 7.715 1 95.62 140 SER B C 1
ATOM 3522 O O . SER B 1 140 ? -6.359 19.5 7.77 1 95.62 140 SER B O 1
ATOM 3524 N N . GLY B 1 141 ? -5.293 21.047 6.598 1 89.5 141 GLY B N 1
ATOM 3525 C CA . GLY B 1 141 ? -5.418 20.344 5.332 1 89.5 141 GLY B CA 1
ATOM 3526 C C . GLY B 1 141 ? -6.68 20.688 4.57 1 89.5 141 GLY B C 1
ATOM 3527 O O . GLY B 1 141 ? -7.469 21.531 5.02 1 89.5 141 GLY B O 1
ATOM 3528 N N . SER B 1 142 ? -6.902 20.062 3.463 1 86.81 142 SER B N 1
ATOM 3529 C CA . SER B 1 142 ? -8.062 20.312 2.617 1 86.81 142 SER B CA 1
ATOM 3530 C C . SER B 1 142 ? -9.305 19.625 3.162 1 86.81 142 SER B C 1
ATOM 3532 O O . SER B 1 142 ? -9.203 18.625 3.883 1 86.81 142 SER B O 1
ATOM 3534 N N . LEU B 1 143 ? -10.375 20.281 2.84 1 91 143 LEU B N 1
ATOM 3535 C CA . LEU B 1 143 ? -11.633 19.625 3.184 1 91 143 LEU B CA 1
ATOM 3536 C C . LEU B 1 143 ? -11.875 18.406 2.305 1 91 143 LEU B C 1
ATOM 3538 O O . LEU B 1 143 ? -11.461 18.375 1.146 1 91 143 LEU B O 1
ATOM 3542 N N . MET B 1 144 ? -12.492 17.469 2.922 1 91.19 144 MET B N 1
ATOM 3543 C CA . MET B 1 144 ? -12.867 16.266 2.188 1 91.19 144 MET B CA 1
ATOM 3544 C C . MET B 1 144 ? -13.93 16.578 1.136 1 91.19 144 MET B C 1
ATOM 3546 O O . MET B 1 144 ? -14.797 17.438 1.354 1 91.19 144 MET B O 1
ATOM 3550 N N . LYS B 1 145 ? -13.75 15.836 -0.032 1 89.06 145 LYS B N 1
ATOM 3551 C CA . LYS B 1 145 ? -14.797 15.977 -1.044 1 89.06 145 LYS B CA 1
ATOM 3552 C C . LYS B 1 145 ? -16.172 15.68 -0.46 1 89.06 145 LYS B C 1
ATOM 3554 O O . LYS B 1 145 ? -16.359 14.672 0.228 1 89.06 145 LYS B O 1
ATOM 3559 N N . GLY B 1 146 ? -17.078 16.562 -0.688 1 91.44 146 GLY B N 1
ATOM 3560 C CA . GLY B 1 146 ? -18.406 16.422 -0.142 1 91.44 146 GLY B CA 1
ATOM 3561 C C . GLY B 1 146 ? -18.703 17.375 0.989 1 91.44 146 GLY B C 1
ATOM 3562 O O . GLY B 1 146 ? -19.875 17.641 1.3 1 91.44 146 GLY B O 1
ATOM 3563 N N . MET B 1 147 ? -17.75 17.891 1.637 1 94.69 147 MET B N 1
ATOM 3564 C CA . MET B 1 147 ? -17.938 18.906 2.666 1 94.69 147 MET B CA 1
ATOM 3565 C C . MET B 1 147 ? -18.203 20.266 2.037 1 94.69 147 MET B C 1
ATOM 3567 O O . MET B 1 147 ? -17.609 20.609 1.014 1 94.69 147 MET B O 1
ATOM 3571 N N . PRO B 1 148 ? -19.031 21.031 2.668 1 95.5 148 PRO B N 1
ATOM 3572 C CA . PRO B 1 148 ? -19.203 22.391 2.176 1 95.5 148 PRO B CA 1
ATOM 3573 C C . PRO B 1 148 ? -17.938 23.219 2.273 1 95.5 148 PRO B C 1
ATOM 3575 O O . PRO B 1 148 ? -17.172 23.078 3.23 1 95.5 148 PRO B O 1
ATOM 3578 N N . ASP B 1 149 ? -17.766 24.125 1.352 1 94.38 149 ASP B N 1
ATOM 3579 C CA . ASP B 1 149 ? -16.562 24.969 1.291 1 94.38 149 ASP B CA 1
ATOM 3580 C C . ASP B 1 149 ? -16.406 25.797 2.566 1 94.38 149 ASP B C 1
ATOM 3582 O O . ASP B 1 149 ? -15.297 26.156 2.947 1 94.38 149 ASP B O 1
ATOM 3586 N N . ASP B 1 150 ? -17.516 26.047 3.174 1 96.88 150 ASP B N 1
ATOM 3587 C CA . ASP B 1 150 ? -17.453 26.891 4.371 1 96.88 150 ASP B CA 1
ATOM 3588 C C . ASP B 1 150 ? -17.641 26.047 5.633 1 96.88 150 ASP B C 1
ATOM 3590 O O . ASP B 1 150 ? -18.156 26.547 6.637 1 96.88 150 ASP B O 1
ATOM 3594 N N . TYR B 1 151 ? -17.281 24.828 5.586 1 97.31 151 TYR B N 1
ATOM 3595 C CA . TYR B 1 151 ? -17.5 23.906 6.699 1 97.31 151 TYR B CA 1
ATOM 3596 C C . TYR B 1 151 ? -16.844 24.422 7.969 1 97.31 151 TYR B C 1
ATOM 3598 O O . TYR B 1 151 ? -17.453 24.406 9.047 1 97.31 151 TYR B O 1
ATOM 3606 N N . ILE B 1 152 ? -15.688 24.906 7.895 1 97.62 152 ILE B N 1
ATOM 3607 C CA . ILE B 1 152 ? -14.961 25.391 9.062 1 97.62 152 ILE B CA 1
ATOM 3608 C C . ILE B 1 152 ? -15.719 26.562 9.68 1 97.62 152 ILE B C 1
ATOM 3610 O O . ILE B 1 152 ? -15.875 26.641 10.906 1 97.62 152 ILE B O 1
ATOM 3614 N N . ALA B 1 153 ? -16.156 27.438 8.836 1 96.38 153 ALA B N 1
ATOM 3615 C CA . ALA B 1 153 ? -16.953 28.562 9.305 1 96.38 153 ALA B CA 1
ATOM 3616 C C . ALA B 1 153 ? -18.25 28.094 9.977 1 96.38 153 ALA B C 1
ATOM 3618 O O . ALA B 1 153 ? -18.656 28.641 10.992 1 96.38 153 ALA B O 1
ATOM 3619 N N . GLN B 1 154 ? -18.844 27.078 9.359 1 97 154 GLN B N 1
ATOM 3620 C CA . GLN B 1 154 ? -20.047 26.516 9.953 1 97 154 GLN B CA 1
ATOM 3621 C C . GLN B 1 154 ? -19.766 25.969 11.352 1 97 154 GLN B C 1
ATOM 3623 O O . GLN B 1 154 ? -20.531 26.234 12.289 1 97 154 GLN B O 1
ATOM 3628 N N . ILE B 1 155 ? -18.719 25.25 11.516 1 97.56 155 ILE B N 1
ATOM 3629 C CA . ILE B 1 155 ? -18.359 24.672 12.805 1 97.56 155 ILE B CA 1
ATOM 3630 C C . ILE B 1 155 ? -18.078 25.781 13.812 1 97.56 155 ILE B C 1
ATOM 3632 O O . ILE B 1 155 ? -18.484 25.688 14.969 1 97.56 155 ILE B O 1
ATOM 3636 N N . SER B 1 156 ? -17.406 26.797 13.383 1 96.69 156 SER B N 1
ATOM 3637 C CA . SER B 1 156 ? -17.047 27.906 14.266 1 96.69 156 SER B CA 1
ATOM 3638 C C . SER B 1 156 ? -18.281 28.516 14.922 1 96.69 156 SER B C 1
ATOM 3640 O O . SER B 1 156 ? -18.234 28.938 16.078 1 96.69 156 SER B O 1
ATOM 3642 N N . ARG B 1 157 ? -19.375 28.5 14.211 1 95.75 157 ARG B N 1
ATOM 3643 C CA . ARG B 1 157 ? -20.609 29.078 14.711 1 95.75 157 ARG B CA 1
ATOM 3644 C C . ARG B 1 157 ? -21.266 28.188 15.75 1 95.75 157 ARG B C 1
ATOM 3646 O O . ARG B 1 157 ? -22.125 28.625 16.516 1 95.75 157 ARG B O 1
ATOM 3653 N N . LEU B 1 158 ? -20.891 26.984 15.711 1 96.5 158 LEU B N 1
ATOM 3654 C CA . LEU B 1 158 ? -21.531 26 16.578 1 96.5 158 LEU B CA 1
ATOM 3655 C C . LEU B 1 158 ? -20.703 25.75 17.828 1 96.5 158 LEU B C 1
ATOM 3657 O O . LEU B 1 158 ? -21.141 25.062 18.75 1 96.5 158 LEU B O 1
ATOM 3661 N N . LEU B 1 159 ? -19.516 26.328 17.859 1 95.94 159 LEU B N 1
ATOM 3662 C CA . LEU B 1 159 ? -18.609 26.094 18.984 1 95.94 159 LEU B CA 1
ATOM 3663 C C . LEU B 1 159 ? -19.062 26.859 20.219 1 95.94 159 LEU B C 1
ATOM 3665 O O . LEU B 1 159 ? -19.594 27.969 20.109 1 95.94 159 LEU B O 1
ATOM 3669 N N . PRO B 1 160 ? -18.812 26.281 21.406 1 93.69 160 PRO B N 1
ATOM 3670 C CA . PRO B 1 160 ? -19.047 27.047 22.625 1 93.69 160 PRO B CA 1
ATOM 3671 C C . PRO B 1 160 ? -18.141 28.281 22.75 1 93.69 160 PRO B C 1
ATOM 3673 O O . PRO B 1 160 ? -17.188 28.422 21.969 1 93.69 160 PRO B O 1
ATOM 3676 N N . GLN B 1 161 ? -18.484 29.078 23.734 1 90.44 161 GLN B N 1
ATOM 3677 C CA . GLN B 1 161 ? -17.688 30.281 23.953 1 90.44 161 GLN B CA 1
ATOM 3678 C C . GLN B 1 161 ? -16.281 29.922 24.406 1 90.44 161 GLN B C 1
ATOM 3680 O O . GLN B 1 161 ? -16.062 28.891 25.031 1 90.44 161 GLN B O 1
ATOM 3685 N N . ASN B 1 162 ? -15.367 30.688 24.031 1 93.25 162 ASN B N 1
ATOM 3686 C CA . ASN B 1 162 ? -13.984 30.625 24.484 1 93.25 162 ASN B CA 1
ATOM 3687 C C . ASN B 1 162 ? -13.234 29.453 23.859 1 93.25 162 ASN B C 1
ATOM 3689 O O . ASN B 1 162 ? -12.25 28.969 24.422 1 93.25 162 ASN B O 1
ATOM 3693 N N . VAL B 1 163 ? -13.789 28.844 22.828 1 96.19 163 VAL B N 1
ATOM 3694 C CA . VAL B 1 163 ? -13.031 27.859 22.062 1 96.19 163 VAL B CA 1
ATOM 3695 C C . VAL B 1 163 ? -12.109 28.547 21.062 1 96.19 163 VAL B C 1
ATOM 3697 O O . VAL B 1 163 ? -12.508 29.516 20.406 1 96.19 163 VAL B O 1
ATOM 3700 N N . ASN B 1 164 ? -10.906 28.109 21 1 96.94 164 ASN B N 1
ATOM 3701 C CA . ASN B 1 164 ? -9.938 28.656 20.047 1 96.94 164 ASN B CA 1
ATOM 3702 C C . ASN B 1 164 ? -9.961 27.891 18.734 1 96.94 164 ASN B C 1
ATOM 3704 O O . ASN B 1 164 ? -9.789 26.672 18.719 1 96.94 164 ASN B O 1
ATOM 3708 N N . LEU B 1 165 ? -10.141 28.609 17.672 1 97.75 165 LEU B N 1
ATOM 3709 C CA . LEU B 1 165 ? -10.102 28.031 16.328 1 97.75 165 LEU B CA 1
ATOM 3710 C C . LEU B 1 165 ? -8.734 28.234 15.688 1 97.75 165 LEU B C 1
ATOM 3712 O O . LEU B 1 165 ? -8.242 29.359 15.617 1 97.75 165 LEU B O 1
ATOM 3716 N N . VAL B 1 166 ? -8.094 27.156 15.328 1 98.44 166 VAL B N 1
ATOM 3717 C CA . VAL B 1 166 ? -6.801 27.172 14.648 1 98.44 166 VAL B CA 1
ATOM 3718 C C . VAL B 1 166 ? -6.973 26.656 13.211 1 98.44 166 VAL B C 1
ATOM 3720 O O . VAL B 1 166 ? -7.496 25.562 12.992 1 98.44 166 VAL B O 1
ATOM 3723 N N . VAL B 1 167 ? -6.469 27.422 12.227 1 98.12 167 VAL B N 1
ATOM 3724 C CA . VAL B 1 167 ? -6.758 27.078 10.836 1 98.12 167 VAL B CA 1
ATOM 3725 C C . VAL B 1 167 ? -5.457 27.031 10.039 1 98.12 167 VAL B C 1
ATOM 3727 O O . VAL B 1 167 ? -4.676 27.984 10.055 1 98.12 167 VAL B O 1
ATOM 3730 N N . ASP B 1 168 ? -5.223 25.938 9.422 1 97.44 168 ASP B N 1
ATOM 3731 C CA . ASP B 1 168 ? -4.184 25.703 8.43 1 97.44 168 ASP B CA 1
ATOM 3732 C C . ASP B 1 168 ? -4.746 24.984 7.203 1 97.44 168 ASP B C 1
ATOM 3734 O O . ASP B 1 168 ? -4.648 23.766 7.09 1 97.44 168 ASP B O 1
ATOM 3738 N N . THR B 1 169 ? -5.375 25.719 6.355 1 95.88 169 THR B N 1
ATOM 3739 C CA . THR B 1 169 ? -6.02 25.203 5.152 1 95.88 169 THR B CA 1
ATOM 3740 C C . THR B 1 169 ? -5.785 26.141 3.971 1 95.88 169 THR B C 1
ATOM 3742 O O . THR B 1 169 ? -4.855 26.938 3.988 1 95.88 169 THR B O 1
ATOM 3745 N N . SER B 1 170 ? -6.48 25.906 2.865 1 94.56 170 SER B N 1
ATOM 3746 C CA . SER B 1 170 ? -6.242 26.703 1.665 1 94.56 170 SER B CA 1
ATOM 3747 C C . SER B 1 170 ? -7.531 26.906 0.871 1 94.56 170 SER B C 1
ATOM 3749 O O . SER B 1 170 ? -8.578 26.359 1.228 1 94.56 170 SER B O 1
ATOM 3751 N N . GLY B 1 171 ? -7.438 27.766 -0.071 1 94.25 171 GLY B N 1
ATOM 3752 C CA . GLY B 1 171 ? -8.516 27.938 -1.029 1 94.25 171 GLY B CA 1
ATOM 3753 C C . GLY B 1 171 ? -9.773 28.531 -0.415 1 94.25 171 GLY B C 1
ATOM 3754 O O . GLY B 1 171 ? -9.703 29.406 0.441 1 94.25 171 GLY B O 1
ATOM 3755 N N . THR B 1 172 ? -10.906 28.016 -0.943 1 94.69 172 THR B N 1
ATOM 3756 C CA . THR B 1 172 ? -12.203 28.562 -0.544 1 94.69 172 THR B CA 1
ATOM 3757 C C . THR B 1 172 ? -12.477 28.266 0.929 1 94.69 172 THR B C 1
ATOM 3759 O O . THR B 1 172 ? -13.133 29.062 1.613 1 94.69 172 THR B O 1
ATOM 3762 N N . ALA B 1 173 ? -11.961 27.203 1.393 1 95.69 173 ALA B N 1
ATOM 3763 C CA . ALA B 1 173 ? -12.133 26.875 2.803 1 95.69 173 ALA B CA 1
ATOM 3764 C C . ALA B 1 173 ? -11.445 27.891 3.699 1 95.69 173 ALA B C 1
ATOM 3766 O O . ALA B 1 173 ? -11.992 28.297 4.727 1 95.69 173 ALA B O 1
ATOM 3767 N N . LEU B 1 174 ? -10.266 28.281 3.311 1 96.75 174 LEU B N 1
ATOM 3768 C CA . LEU B 1 174 ? -9.531 29.281 4.066 1 96.75 174 LEU B CA 1
ATOM 3769 C C . LEU B 1 174 ? -10.25 30.625 4.031 1 96.75 174 LEU B C 1
ATOM 3771 O O . LEU B 1 174 ? -10.367 31.297 5.059 1 96.75 174 LEU B O 1
ATOM 3775 N N . GLN B 1 175 ? -10.719 31 2.885 1 95.94 175 GLN B N 1
ATOM 3776 C CA . GLN B 1 175 ? -11.445 32.25 2.736 1 95.94 175 GLN B CA 1
ATOM 3777 C C . GLN B 1 175 ? -12.641 32.312 3.682 1 95.94 175 GLN B C 1
ATOM 3779 O O . GLN B 1 175 ? -12.844 33.312 4.371 1 95.94 175 GLN B O 1
ATOM 3784 N N . ALA B 1 176 ? -13.352 31.266 3.684 1 96.12 176 ALA B N 1
ATOM 3785 C CA . ALA B 1 176 ? -14.531 31.203 4.539 1 96.12 176 ALA B CA 1
ATOM 3786 C C . ALA B 1 176 ? -14.133 31.172 6.016 1 96.12 176 ALA B C 1
ATOM 3788 O O . ALA B 1 176 ? -14.766 31.844 6.844 1 96.12 176 ALA B O 1
ATOM 3789 N N . ALA B 1 177 ? -13.164 30.438 6.348 1 95.5 177 ALA B N 1
ATOM 3790 C CA . ALA B 1 177 ? -12.711 30.297 7.73 1 95.5 177 ALA B CA 1
ATOM 3791 C C . ALA B 1 177 ? -12.188 31.625 8.273 1 95.5 177 ALA B C 1
ATOM 3793 O O . ALA B 1 177 ? -12.328 31.906 9.469 1 95.5 177 ALA B O 1
ATOM 3794 N N . PHE B 1 178 ? -11.586 32.312 7.414 1 94.06 178 PHE B N 1
ATOM 3795 C CA . PHE B 1 178 ? -10.984 33.594 7.777 1 94.06 178 PHE B CA 1
ATOM 3796 C C . PHE B 1 178 ? -12.031 34.531 8.328 1 94.06 178 PHE B C 1
ATOM 3798 O O . PHE B 1 178 ? -11.75 35.312 9.25 1 94.06 178 PHE B O 1
ATOM 3805 N N . LEU B 1 179 ? -13.195 34.469 7.824 1 90.75 179 LEU B N 1
ATOM 3806 C CA . LEU B 1 179 ? -14.289 35.344 8.234 1 90.75 179 LEU B CA 1
ATOM 3807 C C . LEU B 1 179 ? -14.766 35 9.641 1 90.75 179 LEU B C 1
ATOM 3809 O O . LEU B 1 179 ? -15.375 35.812 10.32 1 90.75 179 LEU B O 1
ATOM 3813 N N . ALA B 1 180 ? -14.469 33.844 10.07 1 92 180 ALA B N 1
ATOM 3814 C CA . ALA B 1 180 ? -14.844 33.375 11.406 1 92 180 ALA B CA 1
ATOM 3815 C C . ALA B 1 180 ? -13.844 33.875 12.453 1 92 180 ALA B C 1
ATOM 3817 O O . ALA B 1 180 ? -13.984 33.625 13.641 1 92 180 ALA B O 1
ATOM 3818 N N . ARG B 1 181 ? -12.836 34.625 12.023 1 92 181 ARG B N 1
ATOM 3819 C CA . ARG B 1 181 ? -11.812 35.25 12.859 1 92 181 ARG B CA 1
ATOM 3820 C C . ARG B 1 181 ? -11.148 34.219 13.766 1 92 181 ARG B C 1
ATOM 3822 O O . ARG B 1 181 ? -11.156 34.344 14.992 1 92 181 ARG B O 1
ATOM 3829 N N . PRO B 1 182 ? -10.539 33.219 13.195 1 97.5 182 PRO B N 1
ATOM 3830 C CA . PRO B 1 182 ? -9.82 32.219 13.992 1 97.5 182 PRO B CA 1
ATOM 3831 C C . PRO B 1 182 ? -8.742 32.844 14.875 1 97.5 182 PRO B C 1
ATOM 3833 O O . PRO B 1 182 ? -8.219 33.938 14.562 1 97.5 182 PRO B O 1
ATOM 3836 N N . LYS B 1 183 ? -8.492 32.156 15.969 1 97.19 183 LYS B N 1
ATOM 3837 C CA . LYS B 1 183 ? -7.445 32.625 16.875 1 97.19 183 LYS B CA 1
ATOM 3838 C C . LYS B 1 183 ? -6.07 32.531 16.219 1 97.19 183 LYS B C 1
ATOM 3840 O O . LYS B 1 183 ? -5.223 33.406 16.438 1 97.19 183 LYS B O 1
ATOM 3845 N N . VAL B 1 184 ? -5.852 31.484 15.484 1 98.19 184 VAL B N 1
ATOM 3846 C CA . VAL B 1 184 ? -4.574 31.25 14.82 1 98.19 184 VAL B CA 1
ATOM 3847 C C . VAL B 1 184 ? -4.812 30.938 13.344 1 98.19 184 VAL B C 1
ATOM 3849 O O . VAL B 1 184 ? -5.676 30.125 13.008 1 98.19 184 VAL B O 1
ATOM 3852 N N . VAL B 1 185 ? -4.102 31.578 12.461 1 98.31 185 VAL B N 1
ATOM 3853 C CA . VAL B 1 185 ? -4.008 31.219 11.047 1 98.31 185 VAL B CA 1
ATOM 3854 C C . VAL B 1 185 ? -2.551 30.969 10.664 1 98.31 185 VAL B C 1
ATOM 3856 O O . VAL B 1 185 ? -1.697 31.844 10.859 1 98.31 185 VAL B O 1
ATOM 3859 N N . LYS B 1 186 ? -2.264 29.828 10.25 1 98.5 186 LYS B N 1
ATOM 3860 C CA . LYS B 1 186 ? -0.937 29.453 9.766 1 98.5 186 LYS B CA 1
ATOM 3861 C C . LYS B 1 186 ? -0.998 28.953 8.328 1 98.5 186 LYS B C 1
ATOM 3863 O O . LYS B 1 186 ? -1.485 27.844 8.07 1 98.5 186 LYS B O 1
ATOM 3868 N N . ILE B 1 187 ? -0.44 29.656 7.371 1 97.56 187 ILE B N 1
ATOM 3869 C CA . ILE B 1 187 ? -0.493 29.312 5.957 1 97.56 187 ILE B CA 1
ATOM 3870 C C . ILE B 1 187 ? 0.832 29.656 5.285 1 97.56 187 ILE B C 1
ATOM 3872 O O . ILE B 1 187 ? 1.758 30.141 5.941 1 97.56 187 ILE B O 1
ATOM 3876 N N . ASN B 1 188 ? 0.983 29.344 4.055 1 96.31 188 ASN B N 1
ATOM 3877 C CA . ASN B 1 188 ? 2.199 29.719 3.342 1 96.31 188 ASN B CA 1
ATOM 3878 C C . ASN B 1 188 ? 1.974 30.938 2.453 1 96.31 188 ASN B C 1
ATOM 3880 O O . ASN B 1 188 ? 0.856 31.453 2.369 1 96.31 188 ASN B O 1
ATOM 3884 N N . ASP B 1 189 ? 3.057 31.391 1.849 1 97.06 189 ASP B N 1
ATOM 3885 C CA . ASP B 1 189 ? 3.004 32.625 1.071 1 97.06 189 ASP B CA 1
ATOM 3886 C C . ASP B 1 189 ? 2.098 32.469 -0.149 1 97.06 189 ASP B C 1
ATOM 3888 O O . ASP B 1 189 ? 1.368 33.375 -0.511 1 97.06 189 ASP B O 1
ATOM 3892 N N . GLU B 1 190 ? 2.045 31.328 -0.778 1 96.12 190 GLU B N 1
ATOM 3893 C CA . GLU B 1 190 ? 1.16 31.094 -1.916 1 96.12 190 GLU B CA 1
ATOM 3894 C C . GLU B 1 190 ? -0.305 31.141 -1.495 1 96.12 190 GLU B C 1
ATOM 3896 O O . GLU B 1 190 ? -1.134 31.734 -2.186 1 96.12 190 GLU B O 1
ATOM 3901 N N . GLU B 1 191 ? -0.561 30.531 -0.413 1 96.56 191 GLU B N 1
ATOM 3902 C CA . GLU B 1 191 ? -1.917 30.547 0.127 1 96.56 191 GLU B CA 1
ATOM 3903 C C . GLU B 1 191 ? -2.34 31.953 0.521 1 96.56 191 GLU B C 1
ATOM 3905 O O . GLU B 1 191 ? -3.506 32.344 0.362 1 96.56 191 GLU B O 1
ATOM 3910 N N . LEU B 1 192 ? -1.421 32.688 1.033 1 97.69 192 LEU B N 1
ATOM 3911 C CA . LEU B 1 192 ? -1.712 34.094 1.377 1 97.69 192 LEU B CA 1
ATOM 3912 C C . LEU B 1 192 ? -2.033 34.906 0.128 1 97.69 192 LEU B C 1
ATOM 3914 O O . LEU B 1 192 ? -2.961 35.719 0.133 1 97.69 192 LEU B O 1
ATOM 3918 N N . THR B 1 193 ? -1.226 34.688 -0.891 1 97.88 193 THR B N 1
ATOM 3919 C CA . THR B 1 193 ? -1.493 35.344 -2.166 1 97.88 193 THR B CA 1
ATOM 3920 C C . THR B 1 193 ? -2.893 35 -2.668 1 97.88 193 THR B C 1
ATOM 3922 O O . THR B 1 193 ? -3.645 35.875 -3.084 1 97.88 193 THR B O 1
ATOM 3925 N N . ASP B 1 194 ? -3.23 33.75 -2.578 1 96.81 194 ASP B N 1
ATOM 3926 C CA . ASP B 1 194 ? -4.547 33.312 -3.018 1 96.81 194 ASP B CA 1
ATOM 3927 C C . ASP B 1 194 ? -5.652 33.938 -2.176 1 96.81 194 ASP B C 1
ATOM 3929 O O . ASP B 1 194 ? -6.723 34.281 -2.691 1 96.81 194 ASP B O 1
ATOM 3933 N N . LEU B 1 195 ? -5.418 34.062 -0.932 1 96 195 LEU B N 1
ATOM 3934 C CA . LEU B 1 195 ? -6.387 34.562 0.024 1 96 195 LEU B CA 1
ATOM 3935 C C . LEU B 1 195 ? -6.613 36.062 -0.194 1 96 195 LEU B C 1
ATOM 3937 O O . LEU B 1 195 ? -7.746 36.562 -0.107 1 96 195 LEU B O 1
ATOM 3941 N N . THR B 1 196 ? -5.527 36.875 -0.576 1 96.38 196 THR B N 1
ATOM 3942 C CA . THR B 1 196 ? -5.609 38.344 -0.521 1 96.38 196 THR B CA 1
ATOM 3943 C C . THR B 1 196 ? -5.562 38.938 -1.925 1 96.38 196 THR B C 1
ATOM 3945 O O . THR B 1 196 ? -5.918 40.094 -2.121 1 96.38 196 THR B O 1
ATOM 3948 N N . GLY B 1 197 ? -5.008 38.125 -2.883 1 96.88 197 GLY B N 1
ATOM 3949 C CA . GLY B 1 197 ? -4.777 38.625 -4.227 1 96.88 197 GLY B CA 1
ATOM 3950 C C . GLY B 1 197 ? -3.553 39.531 -4.324 1 96.88 197 GLY B C 1
ATOM 3951 O O . GLY B 1 197 ? -3.275 40.094 -5.379 1 96.88 197 GLY B O 1
ATOM 3952 N N . LYS B 1 198 ? -2.82 39.656 -3.285 1 97.75 198 LYS B N 1
ATOM 3953 C CA . LYS B 1 198 ? -1.651 40.531 -3.232 1 97.75 198 LYS B CA 1
ATOM 3954 C C . LYS B 1 198 ? -0.359 39.75 -3.369 1 97.75 198 LYS B C 1
ATOM 3956 O O . LYS B 1 198 ? -0.311 38.562 -3.008 1 97.75 198 LYS B O 1
ATOM 3961 N N . PRO B 1 199 ? 0.689 40.375 -3.867 1 97.44 199 PRO B N 1
ATOM 3962 C CA . PRO B 1 199 ? 1.968 39.656 -3.98 1 97.44 199 PRO B CA 1
ATOM 3963 C C . PRO B 1 199 ? 2.613 39.406 -2.623 1 97.44 199 PRO B C 1
ATOM 3965 O O . PRO B 1 199 ? 2.523 40.219 -1.716 1 97.44 199 PRO B O 1
ATOM 3968 N N . THR B 1 200 ? 3.26 38.312 -2.492 1 97.69 200 THR B N 1
ATOM 3969 C CA . THR B 1 200 ? 3.904 37.875 -1.253 1 97.69 200 THR B CA 1
ATOM 3970 C C . THR B 1 200 ? 5.336 37.406 -1.518 1 97.69 200 THR B C 1
ATOM 3972 O O . THR B 1 200 ? 5.816 36.469 -0.885 1 97.69 200 THR B O 1
ATOM 3975 N N . ASP B 1 201 ? 6.016 38.031 -2.41 1 96 201 ASP B N 1
ATOM 3976 C CA . ASP B 1 201 ? 7.344 37.625 -2.854 1 96 201 ASP B CA 1
ATOM 3977 C C . ASP B 1 201 ? 8.414 38.031 -1.842 1 96 201 ASP B C 1
ATOM 3979 O O . ASP B 1 201 ? 9.484 37.438 -1.787 1 96 201 ASP B O 1
ATOM 3983 N N . THR B 1 202 ? 8.109 39.156 -1.14 1 96.12 202 THR B N 1
ATOM 3984 C CA . THR B 1 202 ? 9.094 39.656 -0.188 1 96.12 202 THR B CA 1
ATOM 3985 C C . THR B 1 202 ? 8.539 39.625 1.231 1 96.12 202 THR B C 1
ATOM 3987 O O . THR B 1 202 ? 7.316 39.625 1.424 1 96.12 202 THR B O 1
ATOM 3990 N N . VAL B 1 203 ? 9.438 39.656 2.172 1 96.81 203 VAL B N 1
ATOM 3991 C CA . VAL B 1 203 ? 9.086 39.656 3.588 1 96.81 203 VAL B CA 1
ATOM 3992 C C . VAL B 1 203 ? 8.273 40.938 3.898 1 96.81 203 VAL B C 1
ATOM 3994 O O . VAL B 1 203 ? 7.312 40.875 4.672 1 96.81 203 VAL B O 1
ATOM 3997 N N . GLU B 1 204 ? 8.664 42 3.338 1 96.75 204 GLU B N 1
ATOM 3998 C CA . GLU B 1 204 ? 7.988 43.281 3.566 1 96.75 204 GLU B CA 1
ATOM 3999 C C . GLU B 1 204 ? 6.543 43.219 3.072 1 96.75 204 GLU B C 1
ATOM 4001 O O . GLU B 1 204 ? 5.641 43.75 3.73 1 96.75 204 GLU B O 1
ATOM 4006 N N . GLN B 1 205 ? 6.387 42.625 1.956 1 97.94 205 GLN B N 1
ATOM 4007 C CA . GLN B 1 205 ? 5.039 42.5 1.41 1 97.94 205 GLN B CA 1
ATOM 4008 C C . GLN B 1 205 ? 4.156 41.656 2.334 1 97.94 205 GLN B C 1
ATOM 4010 O O . GLN B 1 205 ? 3.021 42.031 2.623 1 97.94 205 GLN B O 1
ATOM 4015 N N . VAL B 1 206 ? 4.656 40.562 2.809 1 98.38 206 VAL B N 1
ATOM 4016 C CA . VAL B 1 206 ? 3.92 39.688 3.709 1 98.38 206 VAL B CA 1
ATOM 4017 C C . VAL B 1 206 ? 3.619 40.406 5.016 1 98.38 206 VAL B C 1
ATOM 4019 O O . VAL B 1 206 ? 2.49 40.375 5.512 1 98.38 206 VAL B O 1
ATOM 4022 N N . ALA B 1 207 ? 4.633 41.094 5.555 1 97.81 207 ALA B N 1
ATOM 4023 C CA . ALA B 1 207 ? 4.461 41.844 6.797 1 97.81 207 ALA B CA 1
ATOM 4024 C C . ALA B 1 207 ? 3.344 42.875 6.664 1 97.81 207 ALA B C 1
ATOM 4026 O O . ALA B 1 207 ? 2.529 43.031 7.574 1 97.81 207 ALA B O 1
ATOM 4027 N N . ASN B 1 208 ? 3.338 43.531 5.582 1 97.62 208 ASN B N 1
ATOM 4028 C CA . ASN B 1 208 ? 2.32 44.531 5.344 1 97.62 208 ASN B CA 1
ATOM 4029 C C . ASN B 1 208 ? 0.92 43.938 5.293 1 97.62 208 ASN B C 1
ATOM 4031 O O . ASN B 1 208 ? -0.033 44.531 5.809 1 97.62 208 ASN B O 1
ATOM 4035 N N . ILE B 1 209 ? 0.816 42.812 4.641 1 97.69 209 ILE B N 1
ATOM 4036 C CA . ILE B 1 209 ? -0.473 42.156 4.562 1 97.69 209 ILE B CA 1
ATOM 4037 C C . ILE B 1 209 ? -0.926 41.75 5.961 1 97.69 209 ILE B C 1
ATOM 4039 O O . ILE B 1 209 ? -2.086 41.938 6.328 1 97.69 209 ILE B O 1
ATOM 4043 N N . LEU B 1 210 ? -0.055 41.219 6.766 1 97.94 210 LEU B N 1
ATOM 4044 C CA . LEU B 1 210 ? -0.402 40.719 8.102 1 97.94 210 LEU B CA 1
ATOM 4045 C C . LEU B 1 210 ? -0.897 41.875 8.977 1 97.94 210 LEU B C 1
ATOM 4047 O O . LEU B 1 210 ? -1.776 41.688 9.82 1 97.94 210 LEU B O 1
ATOM 4051 N N . LYS B 1 211 ? -0.365 43.062 8.766 1 96.69 211 LYS B N 1
ATOM 4052 C CA . LYS B 1 211 ? -0.781 44.25 9.531 1 96.69 211 LYS B CA 1
ATOM 4053 C C . LYS B 1 211 ? -2.23 44.625 9.227 1 96.69 211 LYS B C 1
ATOM 4055 O O . LYS B 1 211 ? -2.922 45.188 10.07 1 96.69 211 LYS B O 1
ATOM 4060 N N . GLU B 1 212 ? -2.621 44.281 8.039 1 95.44 212 GLU B N 1
ATOM 4061 C CA . GLU B 1 212 ? -3.977 44.625 7.613 1 95.44 212 GLU B CA 1
ATOM 4062 C C . GLU B 1 212 ? -5.004 43.719 8.258 1 95.44 212 GLU B C 1
ATOM 4064 O O . GLU B 1 212 ? -6.199 44 8.273 1 95.44 212 GLU B O 1
ATOM 4069 N N . TYR B 1 213 ? -4.609 42.594 8.742 1 93.81 213 TYR B N 1
ATOM 4070 C CA . TYR B 1 213 ? -5.523 41.594 9.305 1 93.81 213 TYR B CA 1
ATOM 4071 C C . TYR B 1 213 ? -5.32 41.469 10.805 1 93.81 213 TYR B C 1
ATOM 4073 O O . TYR B 1 213 ? -5.172 40.344 11.32 1 93.81 213 TYR B O 1
ATOM 4081 N N . ALA B 1 214 ? -5.406 42.531 11.477 1 90.94 214 ALA B N 1
ATOM 4082 C CA . ALA B 1 214 ? -5.102 42.594 12.906 1 90.94 214 ALA B CA 1
ATOM 4083 C C . ALA B 1 214 ? -6.164 41.875 13.727 1 90.94 214 ALA B C 1
ATOM 4085 O O . ALA B 1 214 ? -5.949 41.594 14.906 1 90.94 214 ALA B O 1
ATOM 4086 N N . GLU B 1 215 ? -7.285 41.562 13.102 1 92.31 215 GLU B N 1
ATOM 4087 C CA . GLU B 1 215 ? -8.352 40.875 13.82 1 92.31 215 GLU B CA 1
ATOM 4088 C C . GLU B 1 215 ? -7.973 39.438 14.094 1 92.31 215 GLU B C 1
ATOM 4090 O O . GLU B 1 215 ? -8.594 38.781 14.93 1 92.31 215 GLU B O 1
ATOM 4095 N N . ILE B 1 216 ? -7.023 38.906 13.375 1 96 216 ILE B N 1
ATOM 4096 C CA . ILE B 1 216 ? -6.473 37.562 13.656 1 96 216 ILE B CA 1
ATOM 4097 C C . ILE B 1 216 ? -5.355 37.688 14.688 1 96 216 ILE B C 1
ATOM 4099 O O . ILE B 1 216 ? -4.289 38.219 14.406 1 96 216 ILE B O 1
ATOM 4103 N N . PRO B 1 217 ? -5.555 37.219 15.828 1 97.19 217 PRO B N 1
ATOM 4104 C CA . PRO B 1 217 ? -4.574 37.406 16.891 1 97.19 217 PRO B CA 1
ATOM 4105 C C . PRO B 1 217 ? -3.195 36.844 16.547 1 97.19 217 PRO B C 1
ATOM 4107 O O . PRO B 1 217 ? -2.178 37.469 16.844 1 97.19 217 PRO B O 1
ATOM 4110 N N . TYR B 1 218 ? -3.154 35.656 15.984 1 98.38 218 TYR B N 1
ATOM 4111 C CA . TYR B 1 218 ? -1.909 35 15.594 1 98.38 218 TYR B CA 1
ATOM 4112 C C . TYR B 1 218 ? -1.936 34.625 14.109 1 98.38 218 TYR B C 1
ATOM 4114 O O . TYR B 1 218 ? -2.615 33.688 13.719 1 98.38 218 TYR B O 1
ATOM 4122 N N . PHE B 1 219 ? -1.213 35.344 13.281 1 98.56 219 PHE B N 1
ATOM 4123 C CA . PHE B 1 219 ? -1.145 35.156 11.836 1 98.56 219 PHE B CA 1
ATOM 4124 C C . PHE B 1 219 ? 0.284 34.844 11.398 1 98.56 219 PHE B C 1
ATOM 4126 O O . PHE B 1 219 ? 1.138 35.75 11.398 1 98.56 219 PHE B O 1
ATOM 4133 N N . ILE B 1 220 ? 0.49 33.625 11.008 1 98.62 220 ILE B N 1
ATOM 4134 C CA . ILE B 1 220 ? 1.838 33.125 10.719 1 98.62 220 ILE B CA 1
ATOM 4135 C C . ILE B 1 220 ? 1.914 32.656 9.273 1 98.62 220 ILE B C 1
ATOM 4137 O O . ILE B 1 220 ? 1.076 31.859 8.836 1 98.62 220 ILE B O 1
ATOM 4141 N N . VAL B 1 221 ? 2.928 33.094 8.547 1 98.56 221 VAL B N 1
ATOM 4142 C CA . VAL B 1 221 ? 3.104 32.75 7.137 1 98.56 221 VAL B CA 1
ATOM 4143 C C . VAL B 1 221 ? 4.484 32.125 6.922 1 98.56 221 VAL B C 1
ATOM 4145 O O . VAL B 1 221 ? 5.504 32.75 7.246 1 98.56 221 VAL B O 1
ATOM 4148 N N . THR B 1 222 ? 4.484 30.938 6.465 1 97.06 222 THR B N 1
ATOM 4149 C CA . THR B 1 222 ? 5.734 30.281 6.109 1 97.06 222 THR B CA 1
ATOM 4150 C C . THR B 1 222 ? 6.102 30.562 4.656 1 97.06 222 THR B C 1
ATOM 4152 O O . THR B 1 222 ? 5.227 30.609 3.787 1 97.06 222 THR B O 1
ATOM 4155 N N . MET B 1 223 ? 7.375 30.766 4.363 1 94.75 223 MET B N 1
ATOM 4156 C CA . MET B 1 223 ? 7.828 31.156 3.031 1 94.75 223 MET B CA 1
ATOM 4157 C C . MET B 1 223 ? 8.945 30.234 2.551 1 94.75 223 MET B C 1
ATOM 4159 O O . MET B 1 223 ? 9.914 30.703 1.943 1 94.75 223 MET B O 1
ATOM 4163 N N . GLY B 1 224 ? 8.914 28.984 2.887 1 88.69 224 GLY B N 1
ATOM 4164 C CA . GLY B 1 224 ? 9.938 28.031 2.477 1 88.69 224 GLY B CA 1
ATOM 4165 C C . GLY B 1 224 ? 11.328 28.406 2.975 1 88.69 224 GLY B C 1
ATOM 4166 O O . GLY B 1 224 ? 11.523 28.625 4.168 1 88.69 224 GLY B O 1
ATOM 4167 N N . SER B 1 225 ? 12.273 28.484 2.018 1 86.31 225 SER B N 1
ATOM 4168 C CA . SER B 1 225 ? 13.656 28.766 2.367 1 86.31 225 SER B CA 1
ATOM 4169 C C . SER B 1 225 ? 13.836 30.219 2.779 1 86.31 225 SER B C 1
ATOM 4171 O O . SER B 1 225 ? 14.859 30.594 3.363 1 86.31 225 SER B O 1
ATOM 4173 N N . LYS B 1 226 ? 12.805 31.047 2.537 1 89.81 226 LYS B N 1
ATOM 4174 C CA . LYS B 1 226 ? 12.891 32.469 2.889 1 89.81 226 LYS B CA 1
ATOM 4175 C C . LYS B 1 226 ? 12.562 32.688 4.363 1 89.81 226 LYS B C 1
ATOM 4177 O O . LYS B 1 226 ? 12.789 33.781 4.898 1 89.81 226 LYS B O 1
ATOM 4182 N N . GLY B 1 227 ? 11.992 31.688 4.969 1 94.44 227 GLY B N 1
ATOM 4183 C CA . GLY B 1 227 ? 11.734 31.781 6.398 1 94.44 227 GLY B CA 1
ATOM 4184 C C . GLY B 1 227 ? 10.258 31.906 6.73 1 94.44 227 GLY B C 1
ATOM 4185 O O . GLY B 1 227 ? 9.414 31.297 6.082 1 94.44 227 GLY B O 1
ATOM 4186 N N . VAL B 1 228 ? 9.984 32.594 7.887 1 98 228 VAL B N 1
ATOM 4187 C CA . VAL B 1 228 ? 8.633 32.75 8.422 1 98 228 VAL B CA 1
ATOM 4188 C C . VAL B 1 228 ? 8.398 34.188 8.82 1 98 228 VAL B C 1
ATOM 4190 O O . VAL B 1 228 ? 9.289 34.875 9.344 1 98 228 VAL B O 1
ATOM 4193 N N . VAL B 1 229 ? 7.27 34.688 8.477 1 98.69 229 VAL B N 1
ATOM 4194 C CA . VAL B 1 229 ? 6.797 35.969 9 1 98.69 229 VAL B CA 1
ATOM 4195 C C . VAL B 1 229 ? 5.59 35.719 9.906 1 98.69 229 VAL B C 1
ATOM 4197 O O . VAL B 1 229 ? 4.637 35.062 9.523 1 98.69 229 VAL B O 1
ATOM 4200 N N . ALA B 1 230 ? 5.672 36.312 11.109 1 98.75 230 ALA B N 1
ATOM 4201 C CA . ALA B 1 230 ? 4.602 36.094 12.078 1 98.75 230 ALA B CA 1
ATOM 4202 C C . ALA B 1 230 ? 4.148 37.406 12.711 1 98.75 230 ALA B C 1
ATOM 4204 O O . ALA B 1 230 ? 4.969 38.281 13.008 1 98.75 230 ALA B O 1
ATOM 4205 N N . ARG B 1 231 ? 2.916 37.562 12.812 1 98.69 231 ARG B N 1
ATOM 4206 C CA . ARG B 1 231 ? 2.326 38.594 13.641 1 98.69 231 ARG B CA 1
ATOM 4207 C C . ARG B 1 231 ? 1.574 38 14.82 1 98.69 231 ARG B C 1
ATOM 4209 O O . ARG B 1 231 ? 0.583 37.281 14.641 1 98.69 231 ARG B O 1
ATOM 4216 N N . LEU B 1 232 ? 2.09 38.219 15.977 1 98.25 232 LEU B N 1
ATOM 4217 C CA . LEU B 1 232 ? 1.483 37.812 17.234 1 98.25 232 LEU B CA 1
ATOM 4218 C C . LEU B 1 232 ? 0.914 39 17.984 1 98.25 232 LEU B C 1
ATOM 4220 O O . LEU B 1 232 ? 1.628 39.656 18.75 1 98.25 232 LEU B O 1
ATOM 4224 N N . GLN B 1 233 ? -0.36 39.188 17.797 1 95.56 233 GLN B N 1
ATOM 4225 C CA . GLN B 1 233 ? -0.976 40.406 18.281 1 95.56 233 GLN B CA 1
ATOM 4226 C C . GLN B 1 233 ? -0.283 41.656 17.703 1 95.56 233 GLN B C 1
ATOM 4228 O O . GLN B 1 233 ? -0.304 41.875 16.5 1 95.56 233 GLN B O 1
ATOM 4233 N N . ASP B 1 234 ? 0.537 42.281 18.484 1 94.19 234 ASP B N 1
ATOM 4234 C CA . ASP B 1 234 ? 1.191 43.5 18 1 94.19 234 ASP B CA 1
ATOM 4235 C C . ASP B 1 234 ? 2.67 43.25 17.703 1 94.19 234 ASP B C 1
ATOM 4237 O O . ASP B 1 234 ? 3.385 44.156 17.266 1 94.19 234 ASP B O 1
ATOM 4241 N N . ASP B 1 235 ? 3.047 42.062 17.875 1 97.56 235 ASP B N 1
ATOM 4242 C CA . ASP B 1 235 ? 4.438 41.688 17.641 1 97.56 235 ASP B CA 1
ATOM 4243 C C . ASP B 1 235 ? 4.625 41.125 16.234 1 97.56 235 ASP B C 1
ATOM 4245 O O . ASP B 1 235 ? 4.07 40.062 15.898 1 97.56 235 ASP B O 1
ATOM 4249 N N . LEU B 1 236 ? 5.391 41.844 15.383 1 98.31 236 LEU B N 1
ATOM 4250 C CA . LEU B 1 236 ? 5.633 41.469 14 1 98.31 236 LEU B CA 1
ATOM 4251 C C . LEU B 1 236 ? 7.113 41.188 13.766 1 98.31 236 LEU B C 1
ATOM 4253 O O . LEU B 1 236 ? 7.957 42.031 14.031 1 98.31 236 LEU B O 1
ATOM 4257 N N . PHE B 1 237 ? 7.453 39.938 13.266 1 98.44 237 PHE B N 1
ATOM 4258 C CA . PHE B 1 237 ? 8.867 39.594 13.117 1 98.44 237 PHE B CA 1
ATOM 4259 C C . PHE B 1 237 ? 9.055 38.531 12.031 1 98.44 237 PHE B C 1
ATOM 4261 O O . PHE B 1 237 ? 8.086 37.969 11.516 1 98.44 237 PHE B O 1
ATOM 4268 N N . GLN B 1 238 ? 10.297 38.375 11.633 1 98.38 238 GLN B N 1
ATOM 4269 C CA . GLN B 1 238 ? 10.75 37.375 10.688 1 98.38 238 GLN B CA 1
ATOM 4270 C C . GLN B 1 238 ? 11.727 36.375 11.344 1 98.38 238 GLN B C 1
ATOM 4272 O O . GLN B 1 238 ? 12.562 36.781 12.156 1 98.38 238 GLN B O 1
ATOM 4277 N N . LEU B 1 239 ? 11.555 35.156 11.031 1 98.19 239 LEU B N 1
ATOM 4278 C CA . LEU B 1 239 ? 12.547 34.156 11.383 1 98.19 239 LEU B CA 1
ATOM 4279 C C . LEU B 1 239 ? 13.211 33.562 10.133 1 98.19 239 LEU B C 1
ATOM 4281 O O . LEU B 1 239 ? 12.539 33.344 9.125 1 98.19 239 LEU B O 1
ATOM 4285 N N . THR B 1 240 ? 14.523 33.375 10.172 1 95.56 240 THR B N 1
ATOM 4286 C CA . THR B 1 240 ? 15.273 32.688 9.117 1 95.56 240 THR B CA 1
ATOM 4287 C C . THR B 1 240 ? 16.125 31.562 9.695 1 95.56 240 THR B C 1
ATOM 4289 O O . THR B 1 240 ? 16.438 31.578 10.883 1 95.56 240 THR B O 1
ATOM 4292 N N . PHE B 1 241 ? 16.312 30.547 8.812 1 86.56 241 PHE B N 1
ATOM 4293 C CA . PHE B 1 241 ? 16.953 29.312 9.258 1 86.56 241 PHE B CA 1
ATOM 4294 C C . PHE B 1 241 ? 18.219 29.047 8.453 1 86.56 241 PHE B C 1
ATOM 4296 O O . PHE B 1 241 ? 18.391 29.578 7.355 1 86.56 241 PHE B O 1
ATOM 4303 N N . PRO B 1 242 ? 19.062 28.234 9.039 1 82.5 242 PRO B N 1
ATOM 4304 C CA . PRO B 1 242 ? 20.266 27.828 8.289 1 82.5 242 PRO B CA 1
ATOM 4305 C C . PRO B 1 242 ? 19.938 27.047 7.02 1 82.5 242 PRO B C 1
ATOM 4307 O O . PRO B 1 242 ? 18.859 26.438 6.93 1 82.5 242 PRO B O 1
ATOM 4310 N N . LYS B 1 243 ? 20.766 27.125 6.129 1 85.56 243 LYS B N 1
ATOM 4311 C CA . LYS B 1 243 ? 20.641 26.281 4.949 1 85.56 243 LYS B CA 1
ATOM 4312 C C . LYS B 1 243 ? 20.875 24.812 5.301 1 85.56 243 LYS B C 1
ATOM 4314 O O . LYS B 1 243 ? 21.797 24.484 6.047 1 85.56 243 LYS B O 1
ATOM 4319 N N . ILE B 1 244 ? 19.922 24.031 4.938 1 87.31 244 ILE B N 1
ATOM 4320 C CA . ILE B 1 244 ? 20.078 22.609 5.223 1 87.31 244 ILE B CA 1
ATOM 4321 C C . ILE B 1 244 ? 19.938 21.797 3.928 1 87.31 244 ILE B C 1
ATOM 4323 O O . ILE B 1 244 ? 19.422 22.312 2.926 1 87.31 244 ILE B O 1
ATOM 4327 N N . GLN B 1 245 ? 20.531 20.578 3.91 1 88 245 GLN B N 1
ATOM 4328 C CA . GLN B 1 245 ? 20.25 19.609 2.84 1 88 245 GLN B CA 1
ATOM 4329 C C . GLN B 1 245 ? 18.953 18.875 3.084 1 88 245 GLN B C 1
ATOM 4331 O O . GLN B 1 245 ? 18.891 17.969 3.918 1 88 245 GLN B O 1
ATOM 4336 N N . VAL B 1 246 ? 18 19.172 2.375 1 88.19 246 VAL B N 1
ATOM 4337 C CA . VAL B 1 246 ? 16.656 18.656 2.576 1 88.19 246 VAL B CA 1
ATOM 4338 C C . VAL B 1 246 ? 16.562 17.219 2.033 1 88.19 246 VAL B C 1
ATOM 4340 O O . VAL B 1 246 ? 16.922 16.969 0.882 1 88.19 246 VAL B O 1
ATOM 4343 N N . LYS B 1 247 ? 16.156 16.328 2.857 1 88.06 247 LYS B N 1
ATOM 4344 C CA . LYS B 1 247 ? 15.852 14.969 2.43 1 88.06 247 LYS B CA 1
ATOM 4345 C C . LYS B 1 247 ? 14.391 14.844 1.991 1 88.06 247 LYS B C 1
ATOM 4347 O O . LYS B 1 247 ? 14.109 14.398 0.876 1 88.06 247 LYS B O 1
ATOM 4352 N N . ASN B 1 248 ? 13.484 15.328 2.9 1 85.38 248 ASN B N 1
ATOM 4353 C CA . ASN B 1 248 ? 12.055 15.273 2.613 1 85.38 248 ASN B CA 1
ATOM 4354 C C . ASN B 1 248 ? 11.305 16.422 3.275 1 85.38 248 ASN B C 1
ATOM 4356 O O . ASN B 1 248 ? 11.336 16.562 4.5 1 85.38 248 ASN B O 1
ATOM 4360 N N . PRO B 1 249 ? 10.617 17.125 2.5 1 86.88 249 PRO B N 1
ATOM 4361 C CA . PRO B 1 249 ? 9.883 18.25 3.09 1 86.88 249 PRO B CA 1
ATOM 4362 C C . PRO B 1 249 ? 8.461 17.875 3.506 1 86.88 249 PRO B C 1
ATOM 4364 O O . PRO B 1 249 ? 7.742 18.688 4.078 1 86.88 249 PRO B O 1
ATOM 4367 N N . ILE B 1 250 ? 8.078 16.672 3.207 1 87.81 250 ILE B N 1
ATOM 4368 C CA . ILE B 1 250 ? 6.723 16.234 3.496 1 87.81 250 ILE B CA 1
ATOM 4369 C C . ILE B 1 250 ? 6.445 16.359 4.992 1 87.81 250 ILE B C 1
ATOM 4371 O O . ILE B 1 250 ? 7.293 16.016 5.816 1 87.81 250 ILE B O 1
ATOM 4375 N N . ALA B 1 251 ? 5.305 16.891 5.43 1 93.12 251 ALA B N 1
ATOM 4376 C CA . ALA B 1 251 ? 4.773 17 6.785 1 93.12 251 ALA B CA 1
ATOM 4377 C C . ALA B 1 251 ? 5.387 18.188 7.527 1 93.12 251 ALA B C 1
ATOM 4379 O O . ALA B 1 251 ? 5.02 18.469 8.664 1 93.12 251 ALA B O 1
ATOM 4380 N N . SER B 1 252 ? 6.277 18.969 6.918 1 93.69 252 SER B N 1
ATOM 4381 C CA . SER B 1 252 ? 6.965 20.062 7.621 1 93.69 252 SER B CA 1
ATOM 4382 C C . SER B 1 252 ? 5.977 21.094 8.133 1 93.69 252 SER B C 1
ATOM 4384 O O . SER B 1 252 ? 6.082 21.547 9.273 1 93.69 252 SER B O 1
ATOM 4386 N N . GLY B 1 253 ? 5.066 21.453 7.277 1 95.25 253 GLY B N 1
ATOM 4387 C CA . GLY B 1 253 ? 4.039 22.391 7.719 1 95.25 253 GLY B CA 1
ATOM 4388 C C . GLY B 1 253 ? 3.211 21.859 8.875 1 95.25 253 GLY B C 1
ATOM 4389 O O . GLY B 1 253 ? 2.828 22.609 9.766 1 95.25 253 GLY B O 1
ATOM 4390 N N . ASP B 1 254 ? 2.924 20.609 8.867 1 96.69 254 ASP B N 1
ATOM 4391 C CA . ASP B 1 254 ? 2.148 19.969 9.93 1 96.69 254 ASP B CA 1
ATOM 4392 C C . ASP B 1 254 ? 2.93 19.953 11.242 1 96.69 254 ASP B C 1
ATOM 4394 O O . ASP B 1 254 ? 2.354 20.156 12.312 1 96.69 254 ASP B O 1
ATOM 4398 N N . PHE B 1 255 ? 4.223 19.672 11.102 1 97.44 255 PHE B N 1
ATOM 4399 C CA . PHE B 1 255 ? 5.074 19.672 12.281 1 97.44 255 PHE B CA 1
ATOM 4400 C C . PHE B 1 255 ? 5.148 21.062 12.898 1 97.44 255 PHE B C 1
ATOM 4402 O O . PHE B 1 255 ? 5.094 21.203 14.125 1 97.44 255 PHE B O 1
ATOM 4409 N N . PHE B 1 256 ? 5.25 22.031 12.039 1 97.75 256 PHE B N 1
ATOM 4410 C CA . PHE B 1 256 ? 5.176 23.422 12.477 1 97.75 256 PHE B CA 1
ATOM 4411 C C . PHE B 1 256 ? 3.904 23.672 13.281 1 97.75 256 PHE B C 1
ATOM 4413 O O . PHE B 1 256 ? 3.961 24.156 14.414 1 97.75 256 PHE B O 1
ATOM 4420 N N . LEU B 1 257 ? 2.832 23.266 12.742 1 98.19 257 LEU B N 1
ATOM 4421 C CA . LEU B 1 257 ? 1.524 23.484 13.352 1 98.19 257 LEU B CA 1
ATOM 4422 C C . LEU B 1 257 ? 1.412 22.734 14.672 1 98.19 257 LEU B C 1
ATOM 4424 O O . LEU B 1 257 ? 0.848 23.25 15.641 1 98.19 257 LEU B O 1
ATOM 4428 N N . GLY B 1 258 ? 1.92 21.547 14.711 1 97.5 258 GLY B N 1
ATOM 4429 C CA . GLY B 1 258 ? 1.885 20.766 15.938 1 97.5 258 GLY B CA 1
ATOM 4430 C C . GLY B 1 258 ? 2.574 21.453 17.109 1 97.5 258 GLY B C 1
ATOM 4431 O O . GLY B 1 258 ? 2.043 21.484 18.219 1 97.5 258 GLY B O 1
ATOM 4432 N N . SER B 1 259 ? 3.713 22 16.844 1 97.25 259 SER B N 1
ATOM 4433 C CA . SER B 1 259 ? 4.461 22.703 17.875 1 97.25 259 SER B CA 1
ATOM 4434 C C . SER B 1 259 ? 3.717 23.953 18.344 1 97.25 259 SER B C 1
ATOM 4436 O O . SER B 1 259 ? 3.674 24.234 19.547 1 97.25 259 SER B O 1
ATOM 4438 N N . LEU B 1 260 ? 3.148 24.625 17.453 1 97.56 260 LEU B N 1
ATOM 4439 C CA . LEU B 1 260 ? 2.354 25.797 17.797 1 97.56 260 LEU B CA 1
ATOM 4440 C C . LEU B 1 260 ? 1.186 25.406 18.703 1 97.56 260 LEU B C 1
ATOM 4442 O O . LEU B 1 260 ? 0.915 26.094 19.703 1 97.56 260 LEU B O 1
ATOM 4446 N N . CYS B 1 261 ? 0.508 24.359 18.312 1 97.19 261 CYS B N 1
ATOM 4447 C CA . CYS B 1 261 ? -0.643 23.891 19.078 1 97.19 261 CYS B CA 1
ATOM 4448 C C . CYS B 1 261 ? -0.235 23.5 20.484 1 97.19 261 CYS B C 1
ATOM 4450 O O . CYS B 1 261 ? -0.991 23.719 21.438 1 97.19 261 CYS B O 1
ATOM 4452 N N . HIS B 1 262 ? 0.921 22.953 20.578 1 95.38 262 HIS B N 1
ATOM 4453 C CA . HIS B 1 262 ? 1.428 22.609 21.906 1 95.38 262 HIS B CA 1
ATOM 4454 C C . HIS B 1 262 ? 1.565 23.859 22.781 1 95.38 262 HIS B C 1
ATOM 4456 O O . HIS B 1 262 ? 1.15 23.844 23.938 1 95.38 262 HIS B O 1
ATOM 4462 N N . SER B 1 263 ? 2.158 24.844 22.234 1 94.38 263 SER B N 1
ATOM 4463 C CA . SER B 1 263 ? 2.328 26.078 22.969 1 94.38 263 SER B CA 1
ATOM 4464 C C . SER B 1 263 ? 0.981 26.688 23.359 1 94.38 263 SER B C 1
ATOM 4466 O O . SER B 1 263 ? 0.802 27.141 24.484 1 94.38 263 SER B O 1
ATOM 4468 N N . LEU B 1 264 ? 0.099 26.641 22.438 1 93.44 264 LEU B N 1
ATOM 4469 C CA . LEU B 1 264 ? -1.228 27.203 22.688 1 93.44 264 LEU B CA 1
ATOM 4470 C C . LEU B 1 264 ? -1.929 26.453 23.828 1 93.44 264 LEU B C 1
ATOM 4472 O O . LEU B 1 264 ? -2.561 27.078 24.672 1 93.44 264 LEU B O 1
ATOM 4476 N N . GLU B 1 265 ? -1.822 25.219 23.812 1 92.69 265 GLU B N 1
ATOM 4477 C CA . GLU B 1 265 ? -2.467 24.391 24.828 1 92.69 265 GLU B CA 1
ATOM 4478 C C . GLU B 1 265 ? -1.798 24.578 26.188 1 92.69 265 GLU B C 1
ATOM 4480 O O . GLU B 1 265 ? -2.479 24.672 27.203 1 92.69 265 GLU B O 1
ATOM 4485 N N . ASN B 1 266 ? -0.522 24.672 26.219 1 91.5 266 ASN B N 1
ATOM 4486 C CA . ASN B 1 266 ? 0.233 24.688 27.469 1 91.5 266 ASN B CA 1
ATOM 4487 C C . ASN B 1 266 ? 0.291 26.078 28.094 1 91.5 266 ASN B C 1
ATOM 4489 O O . ASN B 1 266 ? 0.206 26.219 29.312 1 91.5 266 ASN B O 1
ATOM 4493 N N . LYS B 1 267 ? 0.44 27.062 27.25 1 92.31 267 LYS B N 1
ATOM 4494 C CA . LYS B 1 267 ? 0.639 28.422 27.734 1 92.31 267 LYS B CA 1
ATOM 4495 C C . LYS B 1 267 ? -0.636 29.25 27.594 1 92.31 267 LYS B C 1
ATOM 4497 O O . LYS B 1 267 ? -0.787 30.281 28.25 1 92.31 267 LYS B O 1
ATOM 4502 N N . GLY B 1 268 ? -1.401 28.859 26.656 1 92.88 268 GLY B N 1
ATOM 4503 C CA . GLY B 1 268 ? -2.604 29.625 26.375 1 92.88 268 GLY B CA 1
ATOM 4504 C C . GLY B 1 268 ? -2.385 30.719 25.344 1 92.88 268 GLY B C 1
ATOM 4505 O O . GLY B 1 268 ? -3.326 31.406 24.953 1 92.88 268 GLY B O 1
ATOM 4506 N N . PHE B 1 269 ? -1.103 30.859 24.906 1 94.44 269 PHE B N 1
ATOM 4507 C CA . PHE B 1 269 ? -0.777 31.859 23.906 1 94.44 269 PHE B CA 1
ATOM 4508 C C . PHE B 1 269 ? 0.426 31.438 23.078 1 94.44 269 PHE B C 1
ATOM 4510 O O . PHE B 1 269 ? 1.061 30.422 23.375 1 94.44 269 PHE B O 1
ATOM 4517 N N . ILE B 1 270 ? 0.69 32.156 22 1 97.44 270 ILE B N 1
ATOM 4518 C CA . ILE B 1 270 ? 1.826 31.922 21.125 1 97.44 270 ILE B CA 1
ATOM 4519 C C . ILE B 1 270 ? 2.787 33.094 21.203 1 97.44 270 ILE B C 1
ATOM 4521 O O . ILE B 1 270 ? 2.389 34.25 20.984 1 97.44 270 ILE B O 1
ATOM 4525 N N . ASP B 1 271 ? 3.982 32.844 21.578 1 97.81 271 ASP B N 1
ATOM 4526 C CA . ASP B 1 271 ? 5.012 33.875 21.609 1 97.81 271 ASP B CA 1
ATOM 4527 C C . ASP B 1 271 ? 6.121 33.562 20.594 1 97.81 271 ASP B C 1
ATOM 4529 O O . ASP B 1 271 ? 6.027 32.625 19.828 1 97.81 271 ASP B O 1
ATOM 4533 N N . ARG B 1 272 ? 7.141 34.406 20.578 1 98.25 272 ARG B N 1
ATOM 4534 C CA . ARG B 1 272 ? 8.242 34.25 19.641 1 98.25 272 ARG B CA 1
ATOM 4535 C C . ARG B 1 272 ? 8.93 32.906 19.812 1 98.25 272 ARG B C 1
ATOM 4537 O O . ARG B 1 272 ? 9.289 32.25 18.812 1 98.25 272 ARG B O 1
ATOM 4544 N N . GLU B 1 273 ? 9.094 32.5 21.031 1 97.31 273 GLU B N 1
ATOM 4545 C CA . GLU B 1 273 ? 9.727 31.219 21.312 1 97.31 273 GLU B CA 1
ATOM 4546 C C . GLU B 1 273 ? 8.938 30.062 20.703 1 97.31 273 GLU B C 1
ATOM 4548 O O . GLU B 1 273 ? 9.523 29.109 20.188 1 97.31 273 GLU B O 1
ATOM 4553 N N . ALA B 1 274 ? 7.613 30.172 20.797 1 97.69 274 ALA B N 1
ATOM 4554 C CA . ALA B 1 274 ? 6.754 29.141 20.219 1 97.69 274 ALA B CA 1
ATOM 4555 C C . ALA B 1 274 ? 6.961 29.031 18.703 1 97.69 274 ALA B C 1
ATOM 4557 O O . ALA B 1 274 ? 7.027 27.922 18.156 1 97.69 274 ALA B O 1
ATOM 4558 N N . VAL B 1 275 ? 7.086 30.141 18.047 1 98.5 275 VAL B N 1
ATOM 4559 C CA . VAL B 1 275 ? 7.254 30.141 16.594 1 98.5 275 VAL B CA 1
ATOM 4560 C C . VAL B 1 275 ? 8.648 29.625 16.234 1 98.5 275 VAL B C 1
ATOM 4562 O O . VAL B 1 275 ? 8.812 28.891 15.25 1 98.5 275 VAL B O 1
ATOM 4565 N N . ILE B 1 276 ? 9.633 30 17.016 1 98 276 ILE B N 1
ATOM 4566 C CA . ILE B 1 276 ? 10.992 29.516 16.812 1 98 276 ILE B CA 1
ATOM 4567 C C . ILE B 1 276 ? 11.008 28 16.922 1 98 276 ILE B C 1
ATOM 4569 O O . ILE B 1 276 ? 11.578 27.312 16.062 1 98 276 ILE B O 1
ATOM 4573 N N . ARG B 1 277 ? 10.398 27.531 17.938 1 97.19 277 ARG B N 1
ATOM 4574 C CA . ARG B 1 277 ? 10.336 26.094 18.156 1 97.19 277 ARG B CA 1
ATOM 4575 C C . ARG B 1 277 ? 9.602 25.391 17.016 1 97.19 277 ARG B C 1
ATOM 4577 O O . ARG B 1 277 ? 10.031 24.328 16.547 1 97.19 277 ARG B O 1
ATOM 4584 N N . ALA B 1 278 ? 8.492 25.953 16.578 1 97.94 278 ALA B N 1
ATOM 4585 C CA . ALA B 1 278 ? 7.742 25.422 15.438 1 97.94 278 ALA B CA 1
ATOM 4586 C C . ALA B 1 278 ? 8.617 25.328 14.195 1 97.94 278 ALA B C 1
ATOM 4588 O O . ALA B 1 278 ? 8.609 24.328 13.492 1 97.94 278 ALA B O 1
ATOM 4589 N N . CYS B 1 279 ? 9.398 26.359 13.961 1 97.31 279 CYS B N 1
ATOM 4590 C CA . CYS B 1 279 ? 10.336 26.375 12.844 1 97.31 279 CYS B CA 1
ATOM 4591 C C . CYS B 1 279 ? 11.359 25.25 12.969 1 97.31 279 CYS B C 1
ATOM 4593 O O . CYS B 1 279 ? 11.695 24.609 11.977 1 97.31 279 CYS B O 1
ATOM 4595 N N . ALA B 1 280 ? 11.789 25.062 14.141 1 97 280 ALA B N 1
ATOM 4596 C CA . ALA B 1 280 ? 12.805 24.031 14.383 1 97 280 ALA B CA 1
ATOM 4597 C C . ALA B 1 280 ? 12.258 22.641 14.102 1 97 280 ALA B C 1
ATOM 4599 O O . ALA B 1 280 ? 12.938 21.812 13.492 1 97 280 ALA B O 1
ATOM 4600 N N . TYR B 1 281 ? 11.023 22.375 14.523 1 96.88 281 TYR B N 1
ATOM 4601 C CA . TYR B 1 281 ? 10.391 21.094 14.242 1 96.88 281 TYR B CA 1
ATOM 4602 C C . TYR B 1 281 ? 10.25 20.875 12.742 1 96.88 281 TYR B C 1
ATOM 4604 O O . TYR B 1 281 ? 10.57 19.797 12.234 1 96.88 281 TYR B O 1
ATOM 4612 N N . ALA B 1 282 ? 9.781 21.875 12.016 1 96.25 282 ALA B N 1
ATOM 4613 C CA . ALA B 1 282 ? 9.617 21.766 10.57 1 96.25 282 ALA B CA 1
ATOM 4614 C C . ALA B 1 282 ? 10.961 21.5 9.883 1 96.25 282 ALA B C 1
ATOM 4616 O O . ALA B 1 282 ? 11.055 20.625 9.008 1 96.25 282 ALA B O 1
ATOM 4617 N N . THR B 1 283 ? 11.945 22.219 10.312 1 95.5 283 THR B N 1
ATOM 4618 C CA . THR B 1 283 ? 13.273 22.109 9.719 1 95.5 283 THR B CA 1
ATOM 4619 C C . THR B 1 283 ? 13.891 20.75 10.031 1 95.5 283 THR B C 1
ATOM 4621 O O . THR B 1 283 ? 14.492 20.125 9.164 1 95.5 283 THR B O 1
ATOM 4624 N N . ALA B 1 284 ? 13.742 20.297 11.25 1 95.94 284 ALA B N 1
ATOM 4625 C CA . ALA B 1 284 ? 14.281 19 11.656 1 95.94 284 ALA B CA 1
ATOM 4626 C C . ALA B 1 284 ? 13.648 17.875 10.859 1 95.94 284 ALA B C 1
ATOM 4628 O O . ALA B 1 284 ? 14.328 16.891 10.516 1 95.94 284 ALA B O 1
ATOM 4629 N N . ASN B 1 285 ? 12.352 17.969 10.625 1 95.88 285 ASN B N 1
ATOM 4630 C CA . ASN B 1 285 ? 11.664 16.984 9.797 1 95.88 285 ASN B CA 1
ATOM 4631 C C . ASN B 1 285 ? 12.297 16.875 8.414 1 95.88 285 ASN B C 1
ATOM 4633 O O . ASN B 1 285 ? 12.414 15.773 7.867 1 95.88 285 ASN B O 1
ATOM 4637 N N . CYS B 1 286 ? 12.797 17.969 7.852 1 93.19 286 CYS B N 1
ATOM 4638 C CA . CYS B 1 286 ? 13.375 18.016 6.512 1 93.19 286 CYS B CA 1
ATOM 4639 C C . CYS B 1 286 ? 14.672 17.219 6.457 1 93.19 286 CYS B C 1
ATOM 4641 O O . CYS B 1 286 ? 15.156 16.875 5.371 1 93.19 286 CYS B O 1
ATOM 4643 N N . LEU B 1 287 ? 15.203 16.922 7.598 1 93.69 287 LEU B N 1
ATOM 4644 C CA . LEU B 1 287 ? 16.469 16.203 7.66 1 93.69 287 LEU B CA 1
ATOM 4645 C C . LEU B 1 287 ? 16.234 14.695 7.645 1 93.69 287 LEU B C 1
ATOM 4647 O O . LEU B 1 287 ? 17.188 13.922 7.609 1 93.69 287 LEU B O 1
ATOM 4651 N N . GLN B 1 288 ? 14.977 14.328 7.688 1 92.69 288 GLN B N 1
ATOM 4652 C CA . GLN B 1 288 ? 14.609 12.922 7.75 1 92.69 288 GLN B CA 1
ATOM 4653 C C . GLN B 1 288 ? 13.969 12.461 6.445 1 92.69 288 GLN B C 1
ATOM 4655 O O . GLN B 1 288 ? 13.383 13.266 5.719 1 92.69 288 GLN B O 1
ATOM 4660 N N . TRP B 1 289 ? 14.039 11.141 6.156 1 90 289 TRP B N 1
ATOM 4661 C CA . TRP B 1 289 ? 13.43 10.594 4.949 1 90 289 TRP B CA 1
ATOM 4662 C C . TRP B 1 289 ? 11.93 10.391 5.141 1 90 289 TRP B C 1
ATOM 4664 O O . TRP B 1 289 ? 11.18 10.32 4.164 1 90 289 TRP B O 1
ATOM 4674 N N . ILE B 1 290 ? 11.562 10.234 6.445 1 90.56 290 ILE B N 1
ATOM 4675 C CA . ILE B 1 290 ? 10.156 10.047 6.789 1 90.56 290 ILE B CA 1
ATOM 4676 C C . ILE B 1 290 ? 9.727 11.102 7.812 1 90.56 290 ILE B C 1
ATOM 4678 O O . ILE B 1 290 ? 10.57 11.727 8.461 1 90.56 290 ILE B O 1
ATOM 4682 N N . PRO B 1 291 ? 8.469 11.328 7.949 1 92.25 291 PRO B N 1
ATOM 4683 C CA . PRO B 1 291 ? 8.016 12.297 8.945 1 92.25 291 PRO B CA 1
ATOM 4684 C C . PRO B 1 291 ? 8.398 11.906 10.367 1 92.25 291 PRO B C 1
ATOM 4686 O O . PRO B 1 291 ? 7.801 11 10.945 1 92.25 291 PRO B O 1
ATOM 4689 N N . LYS B 1 292 ? 9.375 12.484 10.828 1 94.06 292 LYS B N 1
ATOM 4690 C CA . LYS B 1 292 ? 9.922 12.289 12.172 1 94.06 292 LYS B CA 1
ATOM 4691 C C . LYS B 1 292 ? 10.953 13.367 12.508 1 94.06 292 LYS B C 1
ATOM 4693 O O . LYS B 1 292 ? 11.375 14.117 11.625 1 94.06 292 LYS B O 1
ATOM 4698 N N . VAL B 1 293 ? 11.258 13.508 13.75 1 95 293 VAL B N 1
ATOM 4699 C CA . VAL B 1 293 ? 12.32 14.43 14.125 1 95 293 VAL B CA 1
ATOM 4700 C C . VAL B 1 293 ? 13.242 13.773 15.156 1 95 293 VAL B C 1
ATOM 4702 O O . VAL B 1 293 ? 12.828 12.875 15.883 1 95 293 VAL B O 1
ATOM 4705 N N . ASP B 1 294 ? 14.508 14.219 15.102 1 94.88 294 ASP B N 1
ATOM 4706 C CA . ASP B 1 294 ? 15.438 14.031 16.203 1 94.88 294 ASP B CA 1
ATOM 4707 C C . ASP B 1 294 ? 15.414 15.234 17.156 1 94.88 294 ASP B C 1
ATOM 4709 O O . ASP B 1 294 ? 15.672 16.359 16.734 1 94.88 294 ASP B O 1
ATOM 4713 N N . LYS B 1 295 ? 15.156 14.945 18.375 1 94.06 295 LYS B N 1
ATOM 4714 C CA . LYS B 1 295 ? 15.039 16.031 19.344 1 94.06 295 LYS B CA 1
ATOM 4715 C C . LYS B 1 295 ? 16.328 16.844 19.422 1 94.06 295 LYS B C 1
ATOM 4717 O O . LYS B 1 295 ? 16.297 18.047 19.672 1 94.06 295 LYS B O 1
ATOM 4722 N N . GLU B 1 296 ? 17.406 16.156 19.172 1 96.44 296 GLU B N 1
ATOM 4723 C CA . GLU B 1 296 ? 18.688 16.859 19.188 1 96.44 296 GLU B CA 1
ATOM 4724 C C . GLU B 1 296 ? 18.781 17.844 18.031 1 96.44 296 GLU B C 1
ATOM 4726 O O . GLU B 1 296 ? 19.359 18.938 18.172 1 96.44 296 GLU B O 1
ATOM 4731 N N . ASP B 1 297 ? 18.266 17.438 16.922 1 95.75 297 ASP B N 1
ATOM 4732 C CA . ASP B 1 297 ? 18.25 18.344 15.781 1 95.75 297 ASP B CA 1
ATOM 4733 C C . ASP B 1 297 ? 17.375 19.578 16.078 1 95.75 297 ASP B C 1
ATOM 4735 O O . ASP B 1 297 ? 17.75 20.703 15.75 1 95.75 297 ASP B O 1
ATOM 4739 N N . VAL B 1 298 ? 16.266 19.359 16.719 1 96.19 298 VAL B N 1
ATOM 4740 C CA . VAL B 1 298 ? 15.367 20.453 17.062 1 96.19 298 VAL B CA 1
ATOM 4741 C C . VAL B 1 298 ? 16.078 21.453 17.969 1 96.19 298 VAL B C 1
ATOM 4743 O O . VAL B 1 298 ? 16.062 22.656 17.719 1 96.19 298 VAL B O 1
ATOM 4746 N N . LYS B 1 299 ? 16.766 20.984 18.953 1 96.25 299 LYS B N 1
ATOM 4747 C CA . LYS B 1 299 ? 17.5 21.828 19.891 1 96.25 299 LYS B CA 1
ATOM 4748 C C . LYS B 1 299 ? 18.578 22.625 19.172 1 96.25 299 LYS B C 1
ATOM 4750 O O . LYS B 1 299 ? 18.734 23.828 19.406 1 96.25 299 LYS B O 1
ATOM 4755 N N . HIS B 1 300 ? 19.281 21.953 18.328 1 96.25 300 HIS B N 1
ATOM 4756 C CA . HIS B 1 300 ? 20.375 22.594 17.594 1 96.25 300 HIS B CA 1
ATOM 4757 C C . HIS B 1 300 ? 19.859 23.688 16.672 1 96.25 300 HIS B C 1
ATOM 4759 O O . HIS B 1 300 ? 20.438 24.766 16.609 1 96.25 300 HIS B O 1
ATOM 4765 N N . ILE B 1 301 ? 18.844 23.391 16.031 1 96.25 301 ILE B N 1
ATOM 4766 C CA . ILE B 1 301 ? 18.297 24.328 15.047 1 96.25 301 ILE B CA 1
ATOM 4767 C C . ILE B 1 301 ? 17.75 25.562 15.75 1 96.25 301 ILE B C 1
ATOM 4769 O O . ILE B 1 301 ? 17.891 26.688 15.242 1 96.25 301 ILE B O 1
ATOM 4773 N N . ILE B 1 302 ? 17.172 25.406 16.891 1 96.94 302 ILE B N 1
ATOM 4774 C CA . ILE B 1 302 ? 16.656 26.531 17.672 1 96.94 302 ILE B CA 1
ATOM 4775 C C . ILE B 1 302 ? 17.766 27.547 17.891 1 96.94 302 ILE B C 1
ATOM 4777 O O . ILE B 1 302 ? 17.547 28.75 17.797 1 96.94 302 ILE B O 1
ATOM 4781 N N . GLN B 1 303 ? 18.969 27.078 18.047 1 96.62 303 GLN B N 1
ATOM 4782 C CA . GLN B 1 303 ? 20.109 27.938 18.344 1 96.62 303 GLN B CA 1
ATOM 4783 C C . GLN B 1 303 ? 20.578 28.688 17.094 1 96.62 303 GLN B C 1
ATOM 4785 O O . GLN B 1 303 ?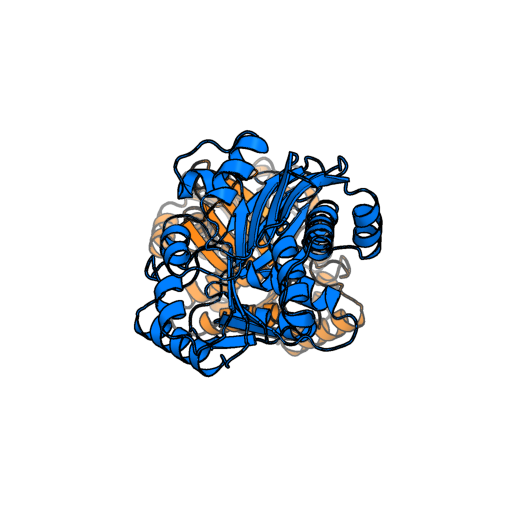 21.281 29.688 17.188 1 96.62 303 GLN B O 1
ATOM 4790 N N . GLU B 1 304 ? 20.188 28.234 15.984 1 96 304 GLU B N 1
ATOM 4791 C CA . GLU B 1 304 ? 20.703 28.797 14.734 1 96 304 GLU B CA 1
ATOM 4792 C C . GLU B 1 304 ? 19.688 29.75 14.102 1 96 304 GLU B C 1
ATOM 4794 O O . GLU B 1 304 ? 20.016 30.453 13.148 1 96 304 GLU B O 1
ATOM 4799 N N . ILE B 1 305 ? 18.5 29.719 14.594 1 96.88 305 ILE B N 1
ATOM 4800 C CA . ILE B 1 305 ? 17.453 30.547 14.016 1 96.88 305 ILE B CA 1
ATOM 4801 C C . ILE B 1 305 ? 17.719 32.031 14.32 1 96.88 305 ILE B C 1
ATOM 4803 O O . ILE B 1 305 ? 18.125 32.375 15.43 1 96.88 305 ILE B O 1
ATOM 4807 N N . GLN B 1 306 ? 17.547 32.844 13.32 1 97.06 306 GLN B N 1
ATOM 4808 C CA . GLN B 1 306 ? 17.719 34.281 13.477 1 97.06 306 GLN B CA 1
ATOM 4809 C C . GLN B 1 306 ? 16.359 35 13.492 1 97.06 306 GLN B C 1
ATOM 4811 O O . GLN B 1 306 ? 15.453 34.625 12.734 1 97.06 306 GLN B O 1
ATOM 4816 N N . LEU B 1 307 ? 16.188 35.938 14.367 1 97.69 307 LEU B N 1
ATOM 4817 C CA . LEU B 1 307 ? 14.969 36.719 14.539 1 97.69 307 LEU B CA 1
ATOM 4818 C C . LEU B 1 307 ? 15.195 38.188 14.219 1 97.69 307 LEU B C 1
ATOM 4820 O O . LEU B 1 307 ? 16.188 38.781 14.641 1 97.69 307 LEU B O 1
ATOM 4824 N N . ARG B 1 308 ? 14.352 38.719 13.391 1 97.12 308 ARG B N 1
ATOM 4825 C CA . ARG B 1 308 ? 14.359 40.156 13.055 1 97.12 308 ARG B CA 1
ATOM 4826 C C . ARG B 1 308 ? 12.984 40.75 13.258 1 97.12 308 ARG B C 1
ATOM 4828 O O . ARG B 1 308 ? 12 40.344 12.648 1 97.12 308 ARG B O 1
ATOM 4835 N N . SER B 1 309 ? 12.898 41.75 14.047 1 97.31 309 SER B N 1
ATOM 4836 C CA . SER B 1 309 ? 11.648 42.5 14.211 1 97.31 309 SER B CA 1
ATOM 4837 C C . SER B 1 309 ? 11.32 43.312 12.977 1 97.31 309 SER B C 1
ATOM 4839 O O . SER B 1 309 ? 12.211 43.906 12.352 1 97.31 309 SER B O 1
ATOM 4841 N N . LEU B 1 310 ? 10.062 43.344 12.719 1 96.25 310 LEU B N 1
ATOM 4842 C CA . LEU B 1 310 ? 9.609 44.062 11.531 1 96.25 310 LEU B CA 1
ATOM 4843 C C . LEU B 1 310 ? 8.703 45.219 11.914 1 96.25 310 LEU B C 1
ATOM 4845 O O . LEU B 1 310 ? 7.91 45.125 12.852 1 96.25 310 LEU B O 1
#

Radius of gyration: 29.51 Å; Cα contacts (8 Å, |Δi|>4): 1325; chains: 2; bounding box: 48×87×64 Å

Nearest PDB structures (foldseek):
  3ie7-assembly1_A-2  TM=9.084E-01  e=1.221E-26  Listeria innocua
  3q1y-assembly1_A-2  TM=9.076E-01  e=1.126E-25  Listeria innocua
  3uqd-assembly1_C  TM=9.092E-01  e=2.943E-25  Escherichia coli K-12
  3umo-assembly1_A  TM=8.878E-01  e=2.266E-24  Escherichia coli K-12
  3n1c-assembly1_B  TM=9.006E-01  e=3.587E-23  Escherichia coli K-12